Protein 4YGU (pdb70)

Structure (mmCIF, N/CA/C/O backbone):
data_4YGU
#
_entry.id   4YGU
#
_cell.length_a   55.318
_cell.length_b   101.555
_cell.length_c   137.313
_cell.angle_alpha   90.000
_cell.angle_beta   90.000
_cell.angle_gamma   90.000
#
_symmetry.space_group_name_H-M   'P 21 21 21'
#
loop_
_entity.id
_entity.type
_entity.pdbx_description
1 polymer 'putative adhesin'
2 non-polymer 1,2-ETHANEDIOL
3 non-polymer 'TRIETHYLENE GLYCOL'
4 non-polymer DI(HYDROXYETHYL)ETHER
5 water water
#
loop_
_atom_site.group_PDB
_atom_site.id
_atom_site.type_symbol
_atom_site.label_atom_id
_atom_site.label_alt_id
_atom_site.label_comp_id
_atom_site.label_asym_id
_atom_site.label_entity_id
_atom_site.label_seq_id
_atom_site.pdbx_PDB_ins_code
_atom_site.Cartn_x
_atom_site.Cartn_y
_atom_site.Cartn_z
_atom_site.occupancy
_atom_site.B_iso_or_equiv
_atom_site.auth_seq_id
_atom_site.auth_comp_id
_atom_site.auth_asym_id
_atom_site.auth_atom_id
_atom_site.pdbx_PDB_model_num
ATOM 1 N N . SER A 1 7 ? 23.942 95.443 81.861 1.00 68.24 30 SER A N 1
ATOM 2 C CA . SER A 1 7 ? 23.266 94.235 81.364 1.00 66.53 30 SER A CA 1
ATOM 3 C C . SER A 1 7 ? 21.933 93.999 82.115 1.00 68.38 30 SER A C 1
ATOM 4 O O . SER A 1 7 ? 21.942 93.608 83.277 1.00 67.65 30 SER A O 1
ATOM 7 N N . GLU A 1 8 ? 20.793 94.258 81.437 1.00 64.23 31 GLU A N 1
ATOM 8 C CA . GLU A 1 8 ? 19.435 94.130 81.991 1.00 63.66 31 GLU A CA 1
ATOM 9 C C . GLU A 1 8 ? 18.767 92.837 81.518 1.00 65.49 31 GLU A C 1
ATOM 10 O O . GLU A 1 8 ? 18.833 92.510 80.341 1.00 62.55 31 GLU A O 1
ATOM 16 N N . VAL A 1 9 ? 18.110 92.121 82.440 1.00 61.79 32 VAL A N 1
ATOM 17 C CA . VAL A 1 9 ? 17.356 90.900 82.143 1.00 59.80 32 VAL A CA 1
ATOM 18 C C . VAL A 1 9 ? 15.858 91.262 82.195 1.00 64.14 32 VAL A C 1
ATOM 19 O O . VAL A 1 9 ? 15.433 91.975 83.122 1.00 63.13 32 VAL A O 1
ATOM 23 N N . ARG A 1 10 ? 15.076 90.809 81.191 1.00 60.58 33 ARG A N 1
ATOM 24 C CA . ARG A 1 10 ? 13.643 91.093 81.129 1.00 61.07 33 ARG A CA 1
ATOM 25 C C . ARG A 1 10 ? 12.829 89.806 81.082 1.00 70.31 33 ARG A C 1
ATOM 26 O O . ARG A 1 10 ? 13.173 88.889 80.345 1.00 70.59 33 ARG A O 1
ATOM 34 N N . LYS A 1 11 ? 11.729 89.746 81.838 1.00 70.99 34 LYS A N 1
ATOM 35 C CA . LYS A 1 11 ? 10.840 88.577 81.829 1.00 73.19 34 LYS A CA 1
ATOM 36 C C . LYS A 1 11 ? 9.975 88.622 80.579 1.00 77.66 34 LYS A C 1
ATOM 37 O O . LYS A 1 11 ? 9.266 89.605 80.338 1.00 78.49 34 LYS A O 1
ATOM 39 N N . VAL A 1 12 ? 10.087 87.607 79.738 1.00 72.73 35 VAL A N 1
ATOM 40 C CA . VAL A 1 12 ? 9.270 87.616 78.524 1.00 71.70 35 VAL A CA 1
ATOM 41 C C . VAL A 1 12 ? 8.485 86.294 78.433 1.00 75.24 35 VAL A C 1
ATOM 42 O O . VAL A 1 12 ? 8.953 85.259 78.895 1.00 75.87 35 VAL A O 1
ATOM 46 N N . ASP A 1 13 ? 7.266 86.371 77.877 1.00 70.64 36 ASP A N 1
ATOM 47 C CA . ASP A 1 13 ? 6.372 85.247 77.654 1.00 71.01 36 ASP A CA 1
ATOM 48 C C . ASP A 1 13 ? 6.937 84.383 76.544 1.00 70.87 36 ASP A C 1
ATOM 49 O O . ASP A 1 13 ? 7.783 84.861 75.786 1.00 68.44 36 ASP A O 1
ATOM 54 N N . ALA A 1 14 ? 6.468 83.130 76.436 1.00 66.73 37 ALA A N 1
ATOM 55 C CA . ALA A 1 14 ? 6.915 82.176 75.423 1.00 65.52 37 ALA A CA 1
ATOM 56 C C . ALA A 1 14 ? 6.684 82.713 74.024 1.00 65.12 37 ALA A C 1
ATOM 57 O O . ALA A 1 14 ? 5.601 83.216 73.736 1.00 67.30 37 ALA A O 1
ATOM 59 N N . PHE A 1 15 ? 7.731 82.669 73.195 1.00 55.84 38 PHE A N 1
ATOM 60 C CA . PHE A 1 15 ? 7.731 83.124 71.810 1.00 53.72 38 PHE A CA 1
ATOM 61 C C . PHE A 1 15 ? 8.438 82.097 70.950 1.00 59.43 38 PHE A C 1
ATOM 62 O O . PHE A 1 15 ? 9.323 81.402 71.448 1.00 59.41 38 PHE A O 1
ATOM 70 N N . SER A 1 16 ? 8.068 82.023 69.659 1.00 56.04 39 SER A N 1
ATOM 71 C CA . SER A 1 16 ? 8.656 81.124 68.665 1.00 55.64 39 SER A CA 1
ATOM 72 C C . SER A 1 16 ? 8.983 81.923 67.387 1.00 57.64 39 SER A C 1
ATOM 73 O O . SER A 1 16 ? 9.573 81.371 66.463 1.00 58.63 39 SER A O 1
ATOM 76 N N . SER A 1 17 ? 8.668 83.225 67.373 1.00 52.44 40 SER A N 1
ATOM 77 C CA . SER A 1 17 ? 8.990 84.171 66.292 1.00 50.69 40 SER A CA 1
ATOM 78 C C . SER A 1 17 ? 9.601 85.447 66.869 1.00 55.02 40 SER A C 1
ATOM 79 O O . SER A 1 17 ? 9.349 85.778 68.034 1.00 56.20 40 SER A O 1
ATOM 82 N N . ILE A 1 18 ? 10.433 86.134 66.075 1.00 48.62 41 ILE A N 1
ATOM 83 C CA . ILE A 1 18 ? 11.081 87.377 66.472 1.00 48.07 41 ILE A CA 1
ATOM 84 C C . ILE A 1 18 ? 10.936 88.408 65.346 1.00 51.67 41 ILE A C 1
ATOM 85 O O . ILE A 1 18 ? 11.236 88.126 64.179 1.00 50.64 41 ILE A O 1
ATOM 90 N N . GLU A 1 19 ? 10.464 89.588 65.708 1.00 49.98 42 GLU A N 1
ATOM 91 C CA . GLU A 1 19 ? 10.335 90.735 64.817 1.00 49.25 42 GLU A CA 1
ATOM 92 C C . GLU A 1 19 ? 11.046 91.923 65.461 1.00 52.39 42 GLU A C 1
ATOM 93 O O . GLU A 1 19 ? 10.701 92.279 66.590 1.00 52.15 42 GLU A O 1
ATOM 99 N N . ILE A 1 20 ? 12.052 92.501 64.784 1.00 48.54 43 ILE A N 1
ATOM 100 C CA . ILE A 1 20 ? 12.751 93.668 65.316 1.00 49.03 43 ILE A CA 1
ATOM 101 C C . ILE A 1 20 ? 12.542 94.805 64.315 1.00 53.36 43 ILE A C 1
ATOM 102 O O . ILE A 1 20 ? 12.849 94.669 63.126 1.00 50.62 43 ILE A O 1
ATOM 107 N N . THR A 1 21 ? 11.961 95.919 64.817 1.00 53.37 44 THR A N 1
ATOM 108 C CA . THR A 1 21 ? 11.649 97.130 64.041 1.00 53.66 44 THR A CA 1
ATOM 109 C C . THR A 1 21 ? 12.612 98.275 64.403 1.00 56.83 44 THR A C 1
ATOM 110 O O . THR A 1 21 ? 12.726 99.226 63.632 1.00 55.36 44 THR A O 1
ATOM 114 N N . SER A 1 22 ? 13.312 98.172 65.555 1.00 55.55 45 SER A N 1
ATOM 115 C CA . SER A 1 22 ? 14.236 99.218 66.012 1.00 57.38 45 SER A CA 1
ATOM 116 C C . SER A 1 22 ? 15.701 98.872 65.579 1.00 59.00 45 SER A C 1
ATOM 117 O O . SER A 1 22 ? 15.895 98.332 64.496 1.00 55.05 45 SER A O 1
ATOM 120 N N . VAL A 1 23 ? 16.710 99.271 66.371 1.00 56.78 46 VAL A N 1
ATOM 121 C CA . VAL A 1 23 ? 18.127 99.122 66.035 1.00 55.98 46 VAL A CA 1
ATOM 122 C C . VAL A 1 23 ? 18.804 98.227 67.065 1.00 58.44 46 VAL A C 1
ATOM 123 O O . VAL A 1 23 ? 18.642 98.462 68.276 1.00 61.15 46 VAL A O 1
ATOM 127 N N . GLY A 1 24 ? 19.573 97.240 66.593 1.00 52.15 47 GLY A N 1
ATOM 128 C CA . GLY A 1 24 ? 20.286 96.352 67.501 1.00 52.24 47 GLY A CA 1
ATOM 129 C C . GLY A 1 24 ? 20.869 95.059 66.962 1.00 50.46 47 GLY A C 1
ATOM 130 O O . GLY A 1 24 ? 20.489 94.593 65.896 1.00 47.81 47 GLY A O 1
ATOM 131 N N . THR A 1 25 ? 21.801 94.477 67.737 1.00 45.26 48 THR A N 1
ATOM 132 C CA . THR A 1 25 ? 22.455 93.202 67.463 1.00 44.99 48 THR A CA 1
ATOM 133 C C . THR A 1 25 ? 21.781 92.126 68.306 1.00 47.35 48 THR A C 1
ATOM 134 O O . THR A 1 25 ? 21.737 92.251 69.530 1.00 47.32 48 THR A O 1
ATOM 138 N N . ILE A 1 26 ? 21.257 91.099 67.667 1.00 45.58 49 ILE A N 1
ATOM 139 C CA . ILE A 1 26 ? 20.615 89.976 68.360 1.00 48.05 49 ILE A CA 1
ATOM 140 C C . ILE A 1 26 ? 21.498 88.746 68.276 1.00 50.47 49 ILE A C 1
ATOM 141 O O . ILE A 1 26 ? 21.880 88.354 67.195 1.00 48.64 49 ILE A O 1
ATOM 146 N N . HIS A 1 27 ? 21.787 88.134 69.428 1.00 48.84 50 HIS A N 1
ATOM 147 C CA . HIS A 1 27 ? 22.501 86.859 69.541 1.00 49.15 50 HIS A CA 1
ATOM 148 C C . HIS A 1 27 ? 21.517 85.826 70.020 1.00 52.89 50 HIS A C 1
ATOM 149 O O . HIS A 1 27 ? 21.063 85.922 71.173 1.00 51.58 50 HIS A O 1
ATOM 156 N N . PHE A 1 28 ? 21.147 84.862 69.149 1.00 47.60 51 PHE A N 1
ATOM 157 C CA . PHE A 1 28 ? 20.163 83.860 69.544 1.00 47.98 51 PHE A CA 1
ATOM 158 C C . PHE A 1 28 ? 20.834 82.536 69.924 1.00 55.70 51 PHE A C 1
ATOM 159 O O . PHE A 1 28 ? 21.742 82.078 69.242 1.00 55.96 51 PHE A O 1
ATOM 167 N N . THR A 1 29 ? 20.349 81.917 71.022 1.00 56.27 52 THR A N 1
ATOM 168 C CA . THR A 1 29 ? 20.794 80.602 71.510 1.00 58.63 52 THR A CA 1
ATOM 169 C C . THR A 1 29 ? 19.585 79.677 71.627 1.00 61.92 52 THR A C 1
ATOM 170 O O . THR A 1 29 ? 18.617 80.045 72.278 1.00 60.89 52 THR A O 1
ATOM 174 N N . GLN A 1 30 ? 19.621 78.494 70.996 1.00 60.29 53 GLN A N 1
ATOM 175 C CA . GLN A 1 30 ? 18.533 77.533 71.174 1.00 61.10 53 GLN A CA 1
ATOM 176 C C . GLN A 1 30 ? 18.719 76.888 72.544 1.00 66.92 53 GLN A C 1
ATOM 177 O O . GLN A 1 30 ? 19.814 76.415 72.858 1.00 68.30 53 GLN A O 1
ATOM 183 N N . SER A 1 31 ? 17.673 76.935 73.380 1.00 63.67 54 SER A N 1
ATOM 184 C CA . SER A 1 31 ? 17.668 76.435 74.768 1.00 66.04 54 SER A CA 1
ATOM 185 C C . SER A 1 31 ? 16.259 76.075 75.207 1.00 72.24 54 SER A C 1
ATOM 186 O O . SER A 1 31 ? 15.318 76.701 74.741 1.00 70.49 54 SER A O 1
ATOM 189 N N . ASP A 1 32 ? 16.099 75.172 76.178 1.00 72.66 55 ASP A N 1
ATOM 190 C CA . ASP A 1 32 ? 14.763 74.857 76.713 1.00 73.66 55 ASP A CA 1
ATOM 191 C C . ASP A 1 32 ? 14.183 76.022 77.525 1.00 75.48 55 ASP A C 1
ATOM 192 O O . ASP A 1 32 ? 12.970 76.052 77.777 1.00 76.17 55 ASP A O 1
ATOM 197 N N . THR A 1 33 ? 15.052 76.985 77.902 1.00 67.95 56 THR A N 1
ATOM 198 C CA . THR A 1 33 ? 14.699 78.123 78.727 1.00 67.15 56 THR A CA 1
ATOM 199 C C . THR A 1 33 ? 14.614 79.391 77.905 1.00 71.32 56 THR A C 1
ATOM 200 O O . THR A 1 33 ? 15.541 79.725 77.157 1.00 70.83 56 THR A O 1
ATOM 204 N N . TYR A 1 34 ? 13.507 80.112 78.063 1.00 66.28 57 TYR A N 1
ATOM 205 C CA . TYR A 1 34 ? 13.315 81.401 77.435 1.00 63.95 57 TYR A CA 1
ATOM 206 C C . TYR A 1 34 ? 14.080 82.453 78.213 1.00 68.45 57 TYR A C 1
ATOM 207 O O . TYR A 1 34 ? 14.014 82.437 79.444 1.00 70.56 57 TYR A O 1
ATOM 216 N N . SER A 1 35 ? 14.823 83.349 77.536 1.00 61.09 58 SER A N 1
ATOM 217 C CA . SER A 1 35 ? 15.561 84.399 78.263 1.00 61.19 58 SER A CA 1
ATOM 218 C C . SER A 1 35 ? 15.829 85.588 77.365 1.00 60.92 58 SER A C 1
ATOM 219 O O . SER A 1 35 ? 16.112 85.424 76.180 1.00 58.77 58 SER A O 1
ATOM 222 N N . PHE A 1 36 ? 15.716 86.783 77.939 1.00 58.03 59 PHE A N 1
ATOM 223 C CA . PHE A 1 36 ? 15.940 88.037 77.249 1.00 56.84 59 PHE A CA 1
ATOM 224 C C . PHE A 1 36 ? 16.850 88.930 78.085 1.00 61.53 59 PHE A C 1
ATOM 225 O O . PHE A 1 36 ? 16.500 89.312 79.194 1.00 61.10 59 PHE A O 1
ATOM 233 N N . ARG A 1 37 ? 17.995 89.304 77.509 1.00 57.59 60 ARG A N 1
ATOM 234 C CA . ARG A 1 37 ? 18.990 90.181 78.117 1.00 56.59 60 ARG A CA 1
ATOM 235 C C . ARG A 1 37 ? 19.345 91.289 77.122 1.00 59.81 60 ARG A C 1
ATOM 236 O O . ARG A 1 37 ? 19.527 91.019 75.924 1.00 56.89 60 ARG A O 1
ATOM 244 N N . ILE A 1 38 ? 19.407 92.540 77.608 1.00 56.96 61 ILE A N 1
ATOM 245 C CA . ILE A 1 38 ? 19.724 93.701 76.775 1.00 55.82 61 ILE A CA 1
ATOM 246 C C . ILE A 1 38 ? 20.835 94.525 77.447 1.00 64.05 61 ILE A C 1
ATOM 247 O O . ILE A 1 38 ? 20.861 94.668 78.672 1.00 66.21 61 ILE A O 1
ATOM 252 N N . GLU A 1 39 ? 21.753 95.038 76.628 1.00 62.43 62 GLU A N 1
ATOM 253 C CA . GLU A 1 39 ? 22.874 95.877 77.041 1.00 64.09 62 GLU A CA 1
ATOM 254 C C . GLU A 1 39 ? 23.067 97.056 76.048 1.00 65.98 62 GLU A C 1
ATOM 255 O O . GLU A 1 39 ? 22.763 96.935 74.853 1.00 61.31 62 GLU A O 1
ATOM 261 N N . GLY A 1 40 ? 23.578 98.168 76.571 1.00 66.23 63 GLY A N 1
ATOM 262 C CA . GLY A 1 40 ? 23.865 99.398 75.836 1.00 66.85 63 GLY A CA 1
ATOM 263 C C . GLY A 1 40 ? 23.710 100.640 76.690 1.00 75.24 63 GLY A C 1
ATOM 264 O O . GLY A 1 40 ? 23.575 100.534 77.912 1.00 75.83 63 GLY A O 1
ATOM 265 N N . ARG A 1 41 ? 23.733 101.837 76.058 1.00 74.83 64 ARG A N 1
ATOM 266 C CA . ARG A 1 41 ? 23.512 103.105 76.769 1.00 77.03 64 ARG A CA 1
ATOM 267 C C . ARG A 1 41 ? 22.106 103.096 77.350 1.00 80.21 64 ARG A C 1
ATOM 268 O O . ARG A 1 41 ? 21.176 102.632 76.690 1.00 78.06 64 ARG A O 1
ATOM 276 N N . GLU A 1 42 ? 21.962 103.544 78.591 1.00 79.77 65 GLU A N 1
ATOM 277 C CA . GLU A 1 42 ? 20.718 103.570 79.364 1.00 80.12 65 GLU A CA 1
ATOM 278 C C . GLU A 1 42 ? 19.541 104.185 78.546 1.00 83.71 65 GLU A C 1
ATOM 279 O O . GLU A 1 42 ? 18.450 103.620 78.558 1.00 80.66 65 GLU A O 1
ATOM 285 N N . LYS A 1 43 ? 19.773 105.315 77.833 1.00 83.14 66 LYS A N 1
ATOM 286 C CA . LYS A 1 43 ? 18.787 106.011 76.980 1.00 82.34 66 LYS A CA 1
ATOM 287 C C . LYS A 1 43 ? 18.266 105.098 75.833 1.00 82.22 66 LYS A C 1
ATOM 288 O O . LYS A 1 43 ? 17.115 105.224 75.424 1.00 80.71 66 LYS A O 1
ATOM 290 N N . TYR A 1 44 ? 19.099 104.192 75.323 1.00 77.32 67 TYR A N 1
ATOM 291 C CA . TYR A 1 44 ? 18.684 103.274 74.252 1.00 74.24 67 TYR A CA 1
ATOM 292 C C . TYR A 1 44 ? 18.011 102.039 74.836 1.00 69.94 67 TYR A C 1
ATOM 293 O O . TYR A 1 44 ? 17.001 101.617 74.285 1.00 66.78 67 TYR A O 1
ATOM 302 N N . VAL A 1 45 ? 18.521 101.498 75.971 1.00 65.01 68 VAL A N 1
ATOM 303 C CA . VAL A 1 45 ? 17.969 100.317 76.666 1.00 63.05 68 VAL A CA 1
ATOM 304 C C . VAL A 1 45 ? 16.545 100.635 77.158 1.00 69.33 68 VAL A C 1
ATOM 305 O O . VAL A 1 45 ? 15.641 99.841 76.925 1.00 68.30 68 VAL A O 1
ATOM 309 N N . LYS A 1 46 ? 16.340 101.812 77.771 1.00 69.40 69 LYS A N 1
ATOM 310 C CA . LYS A 1 46 ? 15.038 102.253 78.286 1.00 70.60 69 LYS A CA 1
ATOM 311 C C . LYS A 1 46 ? 14.063 102.565 77.140 1.00 71.84 69 LYS A C 1
ATOM 312 O O . LYS A 1 46 ? 12.862 102.375 77.319 1.00 72.62 69 LYS A O 1
ATOM 314 N N . ASN A 1 47 ? 14.560 102.982 75.963 1.00 65.21 70 ASN A N 1
ATOM 315 C CA . ASN A 1 47 ? 13.674 103.254 74.833 1.00 63.04 70 ASN A CA 1
ATOM 316 C C . ASN A 1 47 ? 13.445 101.969 73.986 1.00 63.82 70 ASN A C 1
ATOM 317 O O . ASN A 1 47 ? 12.746 102.038 72.970 1.00 62.74 70 ASN A O 1
ATOM 322 N N . THR A 1 48 ? 13.987 100.794 74.409 1.00 59.77 71 THR A N 1
ATOM 323 C CA . THR A 1 48 ? 13.758 99.549 73.656 1.00 57.46 71 THR A CA 1
ATOM 324 C C . THR A 1 48 ? 12.581 98.821 74.284 1.00 62.05 71 THR A C 1
ATOM 325 O O . THR A 1 48 ? 12.658 98.419 75.440 1.00 62.45 71 THR A O 1
ATOM 329 N N . GLU A 1 49 ? 11.499 98.658 73.517 1.00 59.79 72 GLU A N 1
ATOM 330 C CA . GLU A 1 49 ? 10.279 98.004 73.975 1.00 61.23 72 GLU A CA 1
ATOM 331 C C . GLU A 1 49 ? 10.233 96.563 73.489 1.00 63.25 72 GLU A C 1
ATOM 332 O O . GLU A 1 49 ? 10.474 96.292 72.309 1.00 58.93 72 GLU A O 1
ATOM 338 N N . THR A 1 50 ? 9.929 95.637 74.419 1.00 61.81 73 THR A N 1
ATOM 339 C CA . THR A 1 50 ? 9.805 94.206 74.118 1.00 61.72 73 THR A CA 1
ATOM 340 C C . THR A 1 50 ? 8.436 93.732 74.548 1.00 67.58 73 THR A C 1
ATOM 341 O O . THR A 1 50 ? 8.011 94.003 75.668 1.00 70.83 73 THR A O 1
ATOM 345 N N . THR A 1 51 ? 7.722 93.084 73.636 1.00 62.02 74 THR A N 1
ATOM 346 C CA . THR A 1 51 ? 6.380 92.594 73.911 1.00 63.61 74 THR A CA 1
ATOM 347 C C . THR A 1 51 ? 6.205 91.261 73.177 1.00 67.00 74 THR A C 1
ATOM 348 O O . THR A 1 51 ? 6.852 91.024 72.158 1.00 65.26 74 THR A O 1
ATOM 352 N N . VAL A 1 52 ? 5.388 90.367 73.738 1.00 64.15 75 VAL A N 1
ATOM 353 C CA . VAL A 1 52 ? 5.098 89.090 73.107 1.00 63.50 75 VAL A CA 1
ATOM 354 C C . VAL A 1 52 ? 3.598 89.068 72.872 1.00 70.64 75 VAL A C 1
ATOM 355 O O . VAL A 1 52 ? 2.817 89.236 73.808 1.00 72.36 75 VAL A O 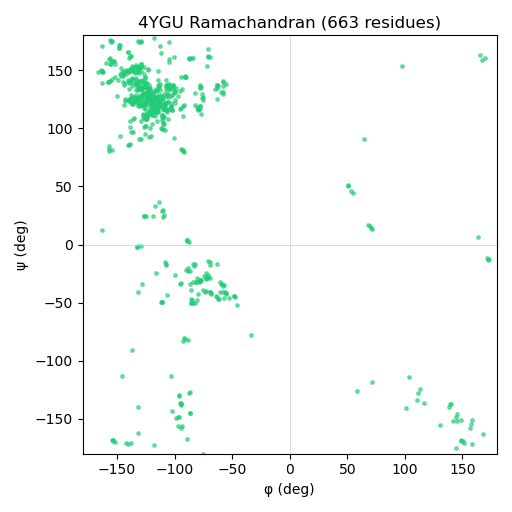1
ATOM 359 N N . LYS A 1 53 ? 3.207 88.974 71.615 1.00 68.08 76 LYS A N 1
ATOM 360 C CA . LYS A 1 53 ? 1.803 88.910 71.222 1.00 70.70 76 LYS A CA 1
ATOM 361 C C . LYS A 1 53 ? 1.621 87.697 70.326 1.00 72.70 76 LYS A C 1
ATOM 362 O O . LYS A 1 53 ? 2.287 87.611 69.286 1.00 70.37 76 LYS A O 1
ATOM 368 N N . ASP A 1 54 ? 0.756 86.752 70.750 1.00 70.55 77 ASP A N 1
ATOM 369 C CA . ASP A 1 54 ? 0.426 85.513 70.024 1.00 71.20 77 ASP A CA 1
ATOM 370 C C . ASP A 1 54 ? 1.728 84.768 69.618 1.00 70.81 77 ASP A C 1
ATOM 371 O O . ASP A 1 54 ? 1.932 84.423 68.454 1.00 69.49 77 ASP A O 1
ATOM 376 N N . GLY A 1 55 ? 2.601 84.584 70.607 1.00 65.30 78 GLY A N 1
ATOM 377 C CA . GLY A 1 55 ? 3.878 83.897 70.467 1.00 62.26 78 GLY A CA 1
ATOM 378 C C . GLY A 1 55 ? 4.935 84.574 69.620 1.00 62.25 78 GLY A C 1
ATOM 379 O O . GLY A 1 55 ? 5.911 83.932 69.237 1.00 59.50 78 GLY A O 1
ATOM 380 N N . ARG A 1 56 ? 4.775 85.873 69.343 1.00 59.99 79 ARG A N 1
ATOM 381 C CA . ARG A 1 56 ? 5.730 86.637 68.538 1.00 56.93 79 ARG A CA 1
ATOM 382 C C . ARG A 1 56 ? 6.414 87.699 69.390 1.00 58.53 79 ARG A C 1
ATOM 383 O O . ARG A 1 56 ? 5.742 88.599 69.907 1.00 58.42 79 ARG A O 1
ATOM 391 N N . LEU A 1 57 ? 7.747 87.608 69.521 1.00 52.14 80 LEU A N 1
ATOM 392 C CA . LEU A 1 57 ? 8.527 88.601 70.260 1.00 50.00 80 LEU A CA 1
ATOM 393 C C . LEU A 1 57 ? 8.756 89.808 69.377 1.00 51.85 80 LEU A C 1
ATOM 394 O O . LEU A 1 57 ? 9.381 89.681 68.307 1.00 49.78 80 LEU A O 1
ATOM 399 N N . LEU A 1 58 ? 8.229 90.977 69.821 1.00 50.46 81 LEU A N 1
ATOM 400 C CA A LEU A 1 58 ? 8.379 92.242 69.081 0.50 48.92 81 LEU A CA 1
ATOM 401 C CA B LEU A 1 58 ? 8.337 92.251 69.114 0.50 49.83 81 LEU A CA 1
ATOM 402 C C . LEU A 1 58 ? 9.345 93.144 69.833 1.00 53.12 81 LEU A C 1
ATOM 403 O O . LEU A 1 58 ? 9.179 93.405 71.015 1.00 54.00 81 LEU A O 1
ATOM 412 N N . ILE A 1 59 ? 10.391 93.579 69.127 1.00 49.16 82 ILE A N 1
ATOM 413 C CA . ILE A 1 59 ? 11.436 94.470 69.621 1.00 48.44 82 ILE A CA 1
ATOM 414 C C . ILE A 1 59 ? 11.354 95.752 68.798 1.00 54.78 82 ILE A C 1
ATOM 415 O O . ILE A 1 59 ? 11.526 95.727 67.575 1.00 53.78 82 ILE A O 1
ATOM 420 N N . GLY A 1 60 ? 11.046 96.843 69.467 1.00 55.34 83 GLY A N 1
ATOM 421 C CA . GLY A 1 60 ? 10.932 98.141 68.818 1.00 57.15 83 GLY A CA 1
ATOM 422 C C . GLY A 1 60 ? 11.210 99.277 69.767 1.00 62.60 83 GLY A C 1
ATOM 423 O O . GLY A 1 60 ? 11.704 99.062 70.882 1.00 61.31 83 GLY A O 1
ATOM 424 N N . PHE A 1 61 ? 10.888 100.498 69.328 1.00 62.29 84 PHE A N 1
ATOM 425 C CA . PHE A 1 61 ? 11.068 101.677 70.167 1.00 64.25 84 PHE A CA 1
ATOM 426 C C . PHE A 1 61 ? 9.796 101.966 70.975 1.00 70.73 84 PHE A C 1
ATOM 427 O O . PHE A 1 61 ? 8.687 101.742 70.479 1.00 71.75 84 PHE A O 1
ATOM 435 N N . LYS A 1 62 ? 9.956 102.461 72.213 1.00 68.46 85 LYS A N 1
ATOM 436 C CA . LYS A 1 62 ? 8.828 102.874 73.059 1.00 70.93 85 LYS A CA 1
ATOM 437 C C . LYS A 1 62 ? 8.182 104.133 72.471 1.00 75.63 85 LYS A C 1
ATOM 438 O O . LYS A 1 62 ? 6.955 104.223 72.428 1.00 76.17 85 LYS A O 1
ATOM 440 N N . ASP A 1 63 ? 9.007 105.077 71.986 1.00 72.98 86 ASP A N 1
ATOM 441 C CA . ASP A 1 63 ? 8.550 106.311 71.337 1.00 88.44 86 ASP A CA 1
ATOM 442 C C . ASP A 1 63 ? 9.248 106.479 69.984 1.00 104.16 86 ASP A C 1
ATOM 443 O O . ASP A 1 63 ? 10.468 106.415 69.913 1.00 73.25 86 ASP A O 1
ATOM 448 N N . GLY A 1 75 ? 21.979 101.905 69.333 1.00 70.40 98 GLY A N 1
ATOM 449 C CA . GLY A 1 75 ? 22.323 100.501 69.093 1.00 68.76 98 GLY A CA 1
ATOM 450 C C . GLY A 1 75 ? 22.521 99.645 70.337 1.00 71.32 98 GLY A C 1
ATOM 451 O O . GLY A 1 75 ? 23.512 99.804 71.060 1.00 73.69 98 GLY A O 1
ATOM 452 N N . VAL A 1 76 ? 21.592 98.703 70.574 1.00 62.00 99 VAL A N 1
ATOM 453 C CA . VAL A 1 76 ? 21.619 97.797 71.723 1.00 59.79 99 VAL A CA 1
ATOM 454 C C . VAL A 1 76 ? 22.070 96.380 71.280 1.00 62.37 99 VAL A C 1
ATOM 455 O O . VAL A 1 76 ? 21.974 96.032 70.093 1.00 59.46 99 VAL A O 1
ATOM 459 N N . THR A 1 77 ? 22.600 95.597 72.231 1.00 59.01 100 THR A N 1
ATOM 460 C CA . THR A 1 77 ? 22.977 94.205 72.018 1.00 58.44 100 THR A CA 1
ATOM 461 C C . THR A 1 77 ? 21.970 93.397 72.836 1.00 60.41 100 THR A C 1
ATOM 462 O O . THR A 1 77 ? 21.771 93.697 74.004 1.00 63.69 100 THR A O 1
ATOM 466 N N . ILE A 1 78 ? 21.292 92.444 72.208 1.00 52.70 101 ILE A N 1
ATOM 467 C CA . ILE A 1 78 ? 20.244 91.617 72.808 1.00 50.47 101 ILE A CA 1
ATOM 468 C C . ILE A 1 78 ? 20.611 90.136 72.718 1.00 53.63 101 ILE A C 1
ATOM 469 O O . ILE A 1 78 ? 20.941 89.654 71.634 1.00 51.84 101 ILE A O 1
ATOM 474 N N . TRP A 1 79 ? 20.553 89.421 73.878 1.00 52.84 102 TRP A N 1
ATOM 475 C CA . TRP A 1 79 ? 20.759 87.983 73.960 1.00 53.07 102 TRP A CA 1
ATOM 476 C C . TRP A 1 79 ? 19.425 87.325 74.220 1.00 55.89 102 TRP A C 1
ATOM 477 O O . TRP A 1 79 ? 18.744 87.655 75.187 1.00 55.33 102 TRP A O 1
ATOM 488 N N . ILE A 1 80 ? 19.034 86.425 73.331 1.00 53.35 103 ILE A N 1
ATOM 489 C CA . ILE A 1 80 ? 17.760 85.728 73.388 1.00 54.78 103 ILE A CA 1
ATOM 490 C C . ILE A 1 80 ? 17.993 84.238 73.356 1.00 57.34 103 ILE A C 1
ATOM 491 O O . ILE A 1 80 ? 18.894 83.769 72.654 1.00 56.78 103 ILE A O 1
ATOM 496 N N . SER A 1 81 ? 17.173 83.491 74.113 1.00 55.03 104 SER A N 1
ATOM 497 C CA . SER A 1 81 ? 17.180 82.026 74.083 1.00 55.99 104 SER A CA 1
ATOM 498 C C . SER A 1 81 ? 15.728 81.554 74.060 1.00 60.70 104 SER A C 1
ATOM 499 O O . SER A 1 81 ? 14.865 82.222 74.620 1.00 61.23 104 SER A O 1
ATOM 502 N N . ALA A 1 82 ? 15.448 80.491 73.307 1.00 56.99 105 ALA A N 1
ATOM 503 C CA . ALA A 1 82 ? 14.124 79.887 73.123 1.00 56.76 105 ALA A CA 1
ATOM 504 C C . ALA A 1 82 ? 14.255 78.470 72.573 1.00 62.02 105 ALA A C 1
ATOM 505 O O . ALA A 1 82 ? 15.196 78.222 71.816 1.00 59.24 105 ALA A O 1
ATOM 507 N N . PRO A 1 83 ? 13.344 77.524 72.894 1.00 61.20 106 PRO A N 1
ATOM 508 C CA . PRO A 1 83 ? 13.497 76.162 72.351 1.00 62.45 106 PRO A CA 1
ATOM 509 C C . PRO A 1 83 ? 13.171 76.086 70.854 1.00 64.45 106 PRO A C 1
ATOM 510 O O . PRO A 1 83 ? 13.764 75.259 70.157 1.00 64.72 106 PRO A O 1
ATOM 514 N N . ASP A 1 84 ? 12.282 76.951 70.347 1.00 57.99 107 ASP A N 1
ATOM 515 C CA . ASP A 1 84 ? 11.922 76.885 68.940 1.00 56.11 107 ASP A CA 1
ATOM 516 C C . ASP A 1 84 ? 12.012 78.287 68.273 1.00 56.14 107 ASP A C 1
ATOM 517 O O . ASP A 1 84 ? 11.873 79.298 68.938 1.00 55.01 107 ASP A O 1
ATOM 522 N N . LEU A 1 85 ? 12.299 78.318 66.972 1.00 51.93 108 LEU A N 1
ATOM 523 C CA . LEU A 1 85 ? 12.368 79.519 66.158 1.00 50.82 108 LEU A CA 1
ATOM 524 C C . LEU A 1 85 ? 11.695 79.217 64.810 1.00 53.76 108 LEU A C 1
ATOM 525 O O . LEU A 1 85 ? 12.083 78.258 64.133 1.00 51.21 108 LEU A O 1
ATOM 530 N N . LYS A 1 86 ? 10.645 80.009 64.459 1.00 50.65 109 LYS A N 1
ATOM 531 C CA . LYS A 1 86 ? 9.879 79.812 63.226 1.00 50.73 109 LYS A CA 1
ATOM 532 C C . LYS A 1 86 ? 10.124 80.961 62.232 1.00 54.25 109 LYS A C 1
ATOM 533 O O . LYS A 1 86 ? 10.385 80.708 61.054 1.00 54.11 109 LYS A O 1
ATOM 539 N N . GLU A 1 87 ? 10.015 82.218 62.705 1.00 50.68 110 GLU A N 1
ATOM 540 C CA . GLU A 1 87 ? 10.215 83.410 61.870 1.00 49.53 110 GLU A CA 1
ATOM 541 C C . GLU A 1 87 ? 11.130 84.425 62.519 1.00 49.95 110 GLU A C 1
ATOM 542 O O . GLU A 1 87 ? 11.055 84.664 63.733 1.00 49.01 110 GLU A O 1
ATOM 548 N N . VAL A 1 88 ? 12.007 85.006 61.690 1.00 44.69 111 VAL A N 1
ATOM 549 C CA . VAL A 1 88 ? 12.860 86.127 62.048 1.00 44.41 111 VAL A CA 1
ATOM 550 C C . VAL A 1 88 ? 12.579 87.178 60.996 1.00 47.39 111 VAL A C 1
ATOM 551 O O . VAL A 1 88 ? 12.848 86.969 59.824 1.00 46.25 111 VAL A O 1
ATOM 555 N N . GLU A 1 89 ? 11.931 88.255 61.411 1.00 44.52 112 GLU A N 1
ATOM 556 C CA . GLU A 1 89 ? 11.566 89.350 60.542 1.00 43.71 112 GLU A CA 1
ATOM 557 C C . GLU A 1 89 ? 12.438 90.545 60.967 1.00 46.94 112 GLU A C 1
ATOM 558 O O . GLU A 1 89 ? 12.218 91.152 62.020 1.00 43.58 112 GLU A O 1
ATOM 564 N N . PHE A 1 90 ? 13.524 90.782 60.221 1.00 45.72 113 PHE A N 1
ATOM 565 C CA . PHE A 1 90 ? 14.429 91.895 60.521 1.00 45.75 113 PHE A CA 1
ATOM 566 C C . PHE A 1 90 ? 13.964 93.138 59.716 1.00 49.52 113 PHE A C 1
ATOM 567 O O . PHE A 1 90 ? 14.479 93.429 58.636 1.00 50.42 113 PHE A O 1
ATOM 575 N N . THR A 1 91 ? 12.925 93.816 60.236 1.00 45.69 114 THR A N 1
ATOM 576 C CA . THR A 1 91 ? 12.304 95.018 59.680 1.00 46.42 114 THR A CA 1
ATOM 577 C C . THR A 1 91 ? 13.170 96.263 59.990 1.00 50.69 114 THR A C 1
ATOM 578 O O . THR A 1 91 ? 13.155 97.223 59.234 1.00 49.98 114 THR A O 1
ATOM 582 N N . GLY A 1 92 ? 13.874 96.243 61.119 1.00 48.25 115 GLY A N 1
ATOM 583 C CA . GLY A 1 92 ? 14.717 97.347 61.566 1.00 47.12 115 GLY A CA 1
ATOM 584 C C . GLY A 1 92 ? 16.119 97.278 60.998 1.00 50.14 115 GLY A C 1
ATOM 585 O O . GLY A 1 92 ? 16.322 96.828 59.856 1.00 48.33 115 GLY A O 1
ATOM 586 N N . VAL A 1 93 ? 17.093 97.715 61.812 1.00 46.09 116 VAL A N 1
ATOM 587 C CA . VAL A 1 93 ? 18.523 97.820 61.488 1.00 45.27 116 VAL A CA 1
ATOM 588 C C . VAL A 1 93 ? 19.362 97.031 62.526 1.00 49.00 116 VAL A C 1
ATOM 589 O O . VAL A 1 93 ? 19.134 97.172 63.723 1.00 46.18 116 VAL A O 1
ATOM 593 N N . GLY A 1 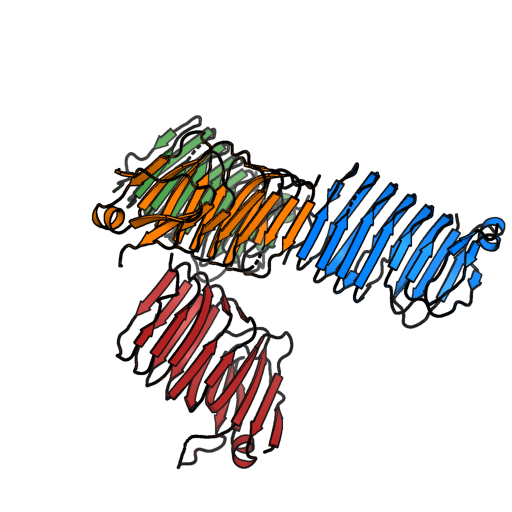94 ? 20.341 96.257 62.044 1.00 45.72 117 GLY A N 1
ATOM 594 C CA . GLY A 1 94 ? 21.265 95.514 62.898 1.00 46.23 117 GLY A CA 1
ATOM 595 C C . GLY A 1 94 ? 21.640 94.137 62.379 1.00 48.37 117 GLY A C 1
ATOM 596 O O . GLY A 1 94 ? 21.635 93.890 61.166 1.00 46.09 117 GLY A O 1
ATOM 597 N N . GLU A 1 95 ? 21.959 93.242 63.309 1.00 44.88 118 GLU A N 1
ATOM 598 C CA . GLU A 1 95 ? 22.332 91.857 62.983 1.00 46.51 118 GLU A CA 1
ATOM 599 C C . GLU A 1 95 ? 21.551 90.823 63.776 1.00 45.33 118 GLU A C 1
ATOM 600 O O . GLU A 1 95 ? 21.214 91.077 64.930 1.00 43.59 118 GLU A O 1
ATOM 606 N N . PHE A 1 96 ? 21.324 89.647 63.182 1.00 41.27 119 PHE A N 1
ATOM 607 C CA . PHE A 1 96 ? 20.758 88.490 63.847 1.00 42.82 119 PHE A CA 1
ATOM 608 C C . PHE A 1 96 ? 21.833 87.389 63.777 1.00 48.37 119 PHE A C 1
ATOM 609 O O . PHE A 1 96 ? 22.155 86.936 62.679 1.00 46.18 119 PHE A O 1
ATOM 617 N N . ASN A 1 97 ? 22.394 86.976 64.939 1.00 44.70 120 ASN A N 1
ATOM 618 C CA . ASN A 1 97 ? 23.471 85.985 64.966 1.00 46.00 120 ASN A CA 1
ATOM 619 C C . ASN A 1 97 ? 23.112 84.756 65.783 1.00 51.04 120 ASN A C 1
ATOM 620 O O . ASN A 1 97 ? 22.584 84.890 66.890 1.00 51.51 120 ASN A O 1
ATOM 625 N N . CYS A 1 98 ? 23.403 83.562 65.239 1.00 48.76 121 CYS A N 1
ATOM 626 C CA . CYS A 1 98 ? 23.280 82.285 65.914 1.00 51.66 121 CYS A CA 1
ATOM 627 C C . CYS A 1 98 ? 24.509 81.439 65.553 1.00 55.97 121 CYS A C 1
ATOM 628 O O . CYS A 1 98 ? 24.550 80.827 64.486 1.00 55.12 121 CYS A O 1
ATOM 631 N N . GLU A 1 99 ? 25.523 81.442 66.429 1.00 53.26 122 GLU A N 1
ATOM 632 C CA . GLU A 1 99 ? 26.811 80.762 66.240 1.00 55.10 122 GLU A CA 1
ATOM 633 C C . GLU A 1 99 ? 26.775 79.329 66.790 1.00 60.57 122 GLU A C 1
ATOM 634 O O . GLU A 1 99 ? 27.566 78.499 66.345 1.00 62.89 122 GLU A O 1
ATOM 640 N N . LYS A 1 100 ? 25.852 79.027 67.717 1.00 56.79 123 LYS A N 1
ATOM 641 C CA . LYS A 1 100 ? 25.725 77.712 68.353 1.00 58.20 123 LYS A CA 1
ATOM 642 C C . LYS A 1 100 ? 24.810 76.779 67.522 1.00 62.67 123 LYS A C 1
ATOM 643 O O . LYS A 1 100 ? 24.042 77.284 66.707 1.00 61.02 123 LYS A O 1
ATOM 649 N N . PRO A 1 101 ? 24.869 75.428 67.697 1.00 60.01 124 PRO A N 1
ATOM 650 C CA . PRO A 1 101 ? 24.010 74.548 66.874 1.00 59.37 124 PRO A CA 1
ATOM 651 C C . PRO A 1 101 ? 22.522 74.876 67.024 1.00 59.36 124 PRO A C 1
ATOM 652 O O . PRO A 1 101 ? 22.057 75.159 68.120 1.00 55.67 124 PRO A O 1
ATOM 656 N N . LEU A 1 102 ? 21.785 74.806 65.912 1.00 54.90 125 LEU A N 1
ATOM 657 C CA . LEU A 1 102 ? 20.358 75.102 65.856 1.00 54.24 125 LEU A CA 1
ATOM 658 C C . LEU A 1 102 ? 19.638 73.985 65.107 1.00 59.65 125 LEU A C 1
ATOM 659 O O . LEU A 1 102 ? 19.964 73.725 63.957 1.00 60.78 125 LEU A O 1
ATOM 664 N N . LYS A 1 103 ? 18.665 73.338 65.743 1.00 56.31 126 LYS A N 1
ATOM 665 C CA . LYS A 1 103 ? 17.889 72.251 65.154 1.00 57.35 126 LYS A CA 1
ATOM 666 C C . LYS A 1 103 ? 16.440 72.653 65.142 1.00 60.17 126 LYS A C 1
ATOM 667 O O . LYS A 1 103 ? 15.846 72.805 66.212 1.00 60.60 126 LYS A O 1
ATOM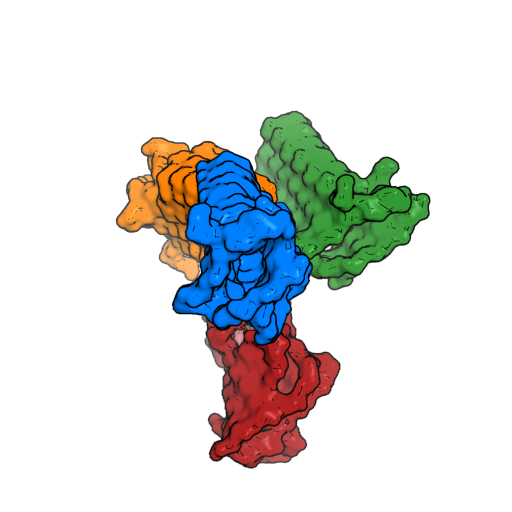 673 N N . LEU A 1 104 ? 15.868 72.886 63.964 1.00 56.37 127 LEU A N 1
ATOM 674 C CA . LEU A 1 104 ? 14.490 73.389 63.853 1.00 56.50 127 LEU A CA 1
ATOM 675 C C . LEU A 1 104 ? 13.652 72.598 62.847 1.00 62.76 127 LEU A C 1
ATOM 676 O O . LEU A 1 104 ? 14.169 71.709 62.196 1.00 65.26 127 LEU A O 1
ATOM 681 N N . ASP A 1 105 ? 12.353 72.914 62.737 1.00 58.68 128 ASP A N 1
ATOM 682 C CA . ASP A 1 105 ? 11.472 72.265 61.769 1.00 58.75 128 ASP A CA 1
ATOM 683 C C . ASP A 1 105 ? 11.487 73.141 60.492 1.00 58.17 128 ASP A C 1
ATOM 684 O O . ASP A 1 105 ? 12.241 72.869 59.566 1.00 57.77 128 ASP A O 1
ATOM 689 N N . GLU A 1 106 ? 10.691 74.193 60.462 1.00 54.18 129 GLU A N 1
ATOM 690 C CA . GLU A 1 106 ? 10.667 75.170 59.361 1.00 51.20 129 GLU A CA 1
ATOM 691 C C . GLU A 1 106 ? 11.074 76.538 59.916 1.00 53.49 129 GLU A C 1
ATOM 692 O O . GLU A 1 106 ? 10.524 76.973 60.935 1.00 53.30 129 GLU A O 1
ATOM 698 N N . VAL A 1 107 ? 12.063 77.199 59.291 1.00 48.46 130 VAL A N 1
ATOM 699 C CA . VAL A 1 107 ? 12.487 78.518 59.778 1.00 44.29 130 VAL A CA 1
ATOM 700 C C . VAL A 1 107 ? 12.610 79.454 58.567 1.00 48.71 130 VAL A C 1
ATOM 701 O O . VAL A 1 107 ? 13.058 79.033 57.502 1.00 48.90 130 VAL A O 1
ATOM 705 N N . SER A 1 108 ? 12.142 80.709 58.729 1.00 45.81 131 SER A N 1
ATOM 706 C CA . SER A 1 108 ? 12.242 81.740 57.729 1.00 44.63 131 SER A CA 1
ATOM 707 C C . SER A 1 108 ? 12.931 82.978 58.306 1.00 48.05 131 SER A C 1
ATOM 708 O O . SER A 1 108 ? 12.729 83.350 59.477 1.00 46.43 131 SER A O 1
ATOM 711 N N . PHE A 1 109 ? 13.802 83.560 57.482 1.00 42.45 132 PHE A N 1
ATOM 712 C CA . PHE A 1 109 ? 14.556 84.777 57.753 1.00 41.42 132 PHE A CA 1
ATOM 713 C C . PHE A 1 109 ? 14.239 85.778 56.688 1.00 44.35 132 PHE A C 1
ATOM 714 O O . PHE A 1 109 ? 14.378 85.486 55.505 1.00 40.33 132 PHE A O 1
ATOM 722 N N . GLU A 1 110 ? 13.767 86.930 57.108 1.00 43.21 133 GLU A N 1
ATOM 723 C CA . GLU A 1 110 ? 13.392 88.024 56.241 1.00 42.89 133 GLU A CA 1
ATOM 724 C C . GLU A 1 110 ? 14.158 89.265 56.655 1.00 44.55 133 GLU A C 1
ATOM 725 O O . GLU A 1 110 ? 14.146 89.616 57.830 1.00 45.19 133 GLU A O 1
ATOM 731 N N . VAL A 1 111 ? 14.905 89.855 55.736 1.00 42.18 134 VAL A N 1
ATOM 732 C CA . VAL A 1 111 ? 15.589 91.140 55.949 1.00 42.62 134 VAL A CA 1
ATOM 733 C C . VAL A 1 111 ? 14.853 92.179 55.105 1.00 44.79 134 VAL A C 1
ATOM 734 O O . VAL A 1 111 ? 15.052 92.215 53.898 1.00 44.49 134 VAL A O 1
ATOM 738 N N . LYS A 1 112 ? 13.948 92.950 55.722 1.00 41.00 135 LYS A N 1
ATOM 739 C CA . LYS A 1 112 ? 13.202 94.013 55.041 1.00 41.44 135 LYS A CA 1
ATOM 740 C C . LYS A 1 112 ? 13.896 95.344 55.230 1.00 45.46 135 LYS A C 1
ATOM 741 O O . LYS A 1 112 ? 13.798 96.196 54.361 1.00 44.98 135 LYS A O 1
ATOM 747 N N . GLY A 1 113 ? 14.547 95.534 56.387 1.00 43.96 136 GLY A N 1
ATOM 748 C CA . GLY A 1 113 ? 15.247 96.770 56.720 1.00 43.74 136 GLY A CA 1
ATOM 749 C C . GLY A 1 113 ? 16.670 96.746 56.211 1.00 46.40 136 GLY A C 1
ATOM 750 O O . GLY A 1 113 ? 16.908 96.519 55.024 1.00 44.03 136 GLY A O 1
ATOM 751 N N . VAL A 1 114 ? 17.617 97.018 57.109 1.00 44.23 137 VAL A N 1
ATOM 752 C CA . VAL A 1 114 ? 19.064 97.015 56.867 1.00 43.67 137 VAL A CA 1
ATOM 753 C C . VAL A 1 114 ? 19.636 96.018 57.867 1.00 49.87 137 VAL A C 1
ATOM 754 O O . VAL A 1 114 ? 19.862 96.363 59.026 1.00 51.47 137 VAL A O 1
ATOM 758 N N . GLY A 1 115 ? 19.768 94.781 57.441 1.00 45.10 138 GLY A N 1
ATOM 759 C CA . GLY A 1 115 ? 20.172 93.724 58.337 1.00 45.97 138 GLY A CA 1
ATOM 760 C C . GLY A 1 115 ? 21.124 92.685 57.797 1.00 52.14 138 GLY A C 1
ATOM 761 O O . GLY A 1 115 ? 21.361 92.544 56.594 1.00 50.31 138 GLY A O 1
ATOM 762 N N . GLU A 1 116 ? 21.660 91.955 58.727 1.00 50.80 139 GLU A N 1
ATOM 763 C CA . GLU A 1 116 ? 22.633 90.915 58.478 1.00 51.00 139 GLU A CA 1
ATOM 764 C C . GLU A 1 116 ? 22.226 89.693 59.294 1.00 50.34 139 GLU A C 1
ATOM 765 O O . GLU A 1 116 ? 22.011 89.812 60.494 1.00 48.42 139 GLU A O 1
ATOM 771 N N . VAL A 1 117 ? 22.029 88.540 58.624 1.00 46.08 140 VAL A N 1
ATOM 772 C CA . VAL A 1 117 ? 21.677 87.268 59.272 1.00 44.67 140 VAL A CA 1
ATOM 773 C C . VAL A 1 117 ? 22.889 86.326 59.181 1.00 48.20 140 VAL A C 1
ATOM 774 O O . VAL A 1 117 ? 23.344 86.013 58.079 1.00 46.98 140 VAL A O 1
ATOM 778 N N . ASN A 1 118 ? 23.407 85.888 60.336 1.00 44.47 141 ASN A N 1
ATOM 779 C CA . ASN A 1 118 ? 24.547 84.973 60.392 1.00 45.40 141 ASN A CA 1
ATOM 780 C C . ASN A 1 118 ? 24.166 83.749 61.193 1.00 48.54 141 ASN A C 1
ATOM 781 O O . ASN A 1 118 ? 23.926 83.855 62.392 1.00 47.45 141 ASN A O 1
ATOM 786 N N . VAL A 1 119 ? 24.054 82.590 60.523 1.00 45.64 142 VAL A N 1
ATOM 787 C CA . VAL A 1 119 ? 23.698 81.315 61.176 1.00 46.15 142 VAL A CA 1
ATOM 788 C C . VAL A 1 119 ? 24.793 80.308 60.827 1.00 48.84 142 VAL A C 1
ATOM 789 O O . VAL A 1 119 ? 24.949 79.943 59.671 1.00 47.49 142 VAL A O 1
ATOM 793 N N . ALA A 1 120 ? 25.591 79.921 61.827 1.00 45.87 143 ALA A N 1
ATOM 794 C CA . ALA A 1 120 ? 26.775 79.074 61.660 1.00 48.45 143 ALA A CA 1
ATOM 795 C C . ALA A 1 120 ? 26.473 77.575 61.503 1.00 55.66 143 ALA A C 1
ATOM 796 O O . ALA A 1 120 ? 27.276 76.888 60.873 1.00 56.83 143 ALA A O 1
ATOM 798 N N . ASP A 1 121 ? 25.403 77.054 62.139 1.00 53.18 144 ASP A N 1
ATOM 799 C CA . ASP A 1 121 ? 25.166 75.605 62.187 1.00 53.61 144 ASP A CA 1
ATOM 800 C C . ASP A 1 121 ? 23.664 75.276 62.383 1.00 55.07 144 ASP A C 1
ATOM 801 O O . ASP A 1 121 ? 23.220 74.985 63.482 1.00 54.66 144 ASP A O 1
ATOM 806 N N . LEU A 1 122 ? 22.903 75.315 61.294 1.00 51.46 145 LEU A N 1
ATOM 807 C CA . LEU A 1 122 ? 21.468 75.031 61.271 1.00 50.66 145 LEU A CA 1
ATOM 808 C C . LEU A 1 122 ? 21.154 73.651 60.655 1.00 56.31 145 LEU A C 1
ATOM 809 O O . LEU A 1 122 ? 21.707 73.276 59.618 1.00 55.54 145 LEU A O 1
ATOM 814 N N . THR A 1 123 ? 20.224 72.934 61.290 1.00 53.51 146 THR A N 1
ATOM 815 C CA . THR A 1 123 ? 19.662 71.662 60.839 1.00 54.77 146 THR A CA 1
ATOM 816 C C . THR A 1 123 ? 18.149 71.849 60.843 1.00 56.95 146 THR A C 1
ATOM 817 O O . THR A 1 123 ? 17.600 72.188 61.876 1.00 57.23 146 THR A O 1
ATOM 821 N N . CYS A 1 124 ? 17.474 71.668 59.712 1.00 52.20 147 CYS A N 1
ATOM 822 C CA . CYS A 1 124 ? 16.024 71.853 59.680 1.00 50.96 147 CYS A CA 1
ATOM 823 C C . CYS A 1 124 ? 15.412 71.075 58.537 1.00 54.72 147 CYS A C 1
ATOM 824 O O . CYS A 1 124 ? 16.123 70.461 57.741 1.00 54.42 147 CYS A O 1
ATOM 827 N N . ASN A 1 125 ? 14.080 71.104 58.451 1.00 50.97 148 ASN A N 1
ATOM 828 C CA . ASN A 1 125 ? 13.385 70.502 57.329 1.00 51.65 148 ASN A CA 1
ATOM 829 C C . ASN A 1 125 ? 13.313 71.519 56.199 1.00 55.19 148 ASN A C 1
ATOM 830 O O . ASN A 1 125 ? 13.675 71.211 55.067 1.00 57.69 148 ASN A O 1
ATOM 835 N N . VAL A 1 126 ? 12.858 72.737 56.521 1.00 47.54 149 VAL A N 1
ATOM 836 C CA . VAL A 1 126 ? 12.669 73.798 55.558 1.00 45.16 149 VAL A CA 1
ATOM 837 C C . VAL A 1 126 ? 13.370 75.086 56.025 1.00 48.75 149 VAL A C 1
ATOM 838 O O . VAL A 1 126 ? 13.182 75.528 57.158 1.00 49.86 149 VAL A O 1
ATOM 842 N N . LEU A 1 127 ? 14.188 75.669 55.135 1.00 44.14 150 LEU A N 1
ATOM 843 C CA . LEU A 1 127 ? 14.825 76.972 55.323 1.00 43.57 150 LEU A CA 1
ATOM 844 C C . LEU A 1 127 ? 14.300 77.945 54.264 1.00 47.95 150 LEU A C 1
ATOM 845 O O . LEU A 1 127 ? 14.347 77.622 53.073 1.00 49.46 150 LEU A O 1
ATOM 850 N N . LYS A 1 128 ? 13.778 79.100 54.686 1.00 43.55 151 LYS A N 1
ATOM 851 C CA . LYS A 1 128 ? 13.322 80.167 53.772 1.00 42.48 151 LYS A CA 1
ATOM 852 C C . LYS A 1 128 ? 14.094 81.419 54.070 1.00 43.71 151 LYS A C 1
ATOM 853 O O . LYS A 1 128 ? 14.228 81.777 55.234 1.00 42.60 151 LYS A O 1
ATOM 859 N N . VAL A 1 129 ? 14.713 82.020 53.053 1.00 39.93 152 VAL A N 1
ATOM 860 C CA . VAL A 1 129 ? 15.497 83.267 53.191 1.00 38.96 152 VAL A CA 1
ATOM 861 C C . VAL A 1 129 ? 14.979 84.309 52.202 1.00 40.87 152 VAL A C 1
ATOM 862 O O . VAL A 1 129 ? 14.842 83.977 51.036 1.00 39.65 152 VAL A O 1
ATOM 866 N N . ALA A 1 130 ? 14.696 85.561 52.652 1.00 39.68 153 ALA A N 1
ATOM 867 C CA . ALA A 1 130 ? 14.310 86.651 51.725 1.00 40.17 153 ALA A CA 1
ATOM 868 C C . ALA A 1 130 ? 15.050 87.919 52.101 1.00 44.91 153 ALA A C 1
ATOM 869 O O . ALA A 1 130 ? 14.807 88.487 53.175 1.00 44.39 153 ALA A O 1
ATOM 871 N N . LEU A 1 131 ? 16.032 88.308 51.276 1.00 41.69 154 LEU A N 1
ATOM 872 C CA . LEU A 1 131 ? 16.777 89.568 51.478 1.00 41.72 154 LEU A CA 1
ATOM 873 C C . LEU A 1 131 ? 16.087 90.666 50.648 1.00 44.47 154 LEU A C 1
ATOM 874 O O . LEU A 1 131 ? 16.514 90.987 49.525 1.00 44.83 154 LEU A O 1
ATOM 879 N N . ARG A 1 132 ? 15.003 91.234 51.194 1.00 41.37 155 ARG A N 1
ATOM 880 C CA . ARG A 1 132 ? 14.209 92.264 50.490 1.00 42.28 155 ARG A CA 1
ATOM 881 C C . ARG A 1 132 ? 14.826 93.642 50.603 1.00 45.57 155 ARG A C 1
ATOM 882 O O . ARG A 1 132 ? 14.678 94.474 49.683 1.00 46.92 155 ARG A O 1
ATOM 890 N N . GLY A 1 133 ? 15.485 93.896 51.724 1.00 42.81 156 GLY A N 1
ATOM 891 C CA . GLY A 1 133 ? 16.087 95.198 52.012 1.00 41.14 156 GLY A CA 1
ATOM 892 C C . GLY A 1 133 ? 17.542 95.226 51.614 1.00 44.82 156 GLY A C 1
ATOM 893 O O . GLY A 1 133 ? 17.926 94.739 50.537 1.00 44.25 156 GLY A O 1
ATOM 894 N N . VAL A 1 134 ? 18.352 95.804 52.479 1.00 41.26 157 VAL A N 1
ATOM 895 C CA . VAL A 1 134 ? 19.788 95.979 52.305 1.00 42.09 157 VAL A CA 1
ATOM 896 C C . VAL A 1 134 ? 20.512 95.111 53.322 1.00 48.02 157 VAL A C 1
ATOM 897 O O . VAL A 1 134 ? 20.167 95.143 54.495 1.00 46.43 157 VAL A O 1
ATOM 901 N N . GLY A 1 135 ? 21.516 94.364 52.883 1.00 45.61 158 GLY A N 1
ATOM 902 C CA . GLY A 1 135 ? 22.295 93.567 53.814 1.00 45.30 158 GLY A CA 1
ATOM 903 C C . GLY A 1 135 ? 22.811 92.242 53.315 1.00 49.33 158 GLY A C 1
ATOM 904 O O . GLY A 1 135 ? 23.185 92.096 52.148 1.00 49.28 158 GLY A O 1
ATOM 905 N N . SER A 1 136 ? 22.873 91.271 54.227 1.00 45.20 159 SER A N 1
ATOM 906 C CA . SER A 1 136 ? 23.414 89.964 53.882 1.00 44.06 159 SER A CA 1
ATOM 907 C C . SER A 1 136 ? 22.834 88.856 54.771 1.00 46.18 159 SER A C 1
ATOM 908 O O . SER A 1 136 ? 22.287 89.114 55.846 1.00 43.30 159 SER A O 1
ATOM 911 N N . ALA A 1 137 ? 22.903 87.631 54.256 1.00 41.60 160 ALA A N 1
ATOM 912 C CA . ALA A 1 137 ? 22.547 86.415 54.963 1.00 44.03 160 ALA A CA 1
ATOM 913 C C . ALA A 1 137 ? 23.610 85.398 54.669 1.00 48.82 160 ALA A C 1
ATOM 914 O O . ALA A 1 137 ? 23.923 85.164 53.505 1.00 49.00 160 ALA A O 1
ATOM 916 N N . ASP A 1 138 ? 24.260 84.907 55.717 1.00 46.38 161 ASP A N 1
ATOM 917 C CA . ASP A 1 138 ? 25.344 83.941 55.634 1.00 47.89 161 ASP A CA 1
ATOM 918 C C . ASP A 1 138 ? 24.931 82.780 56.529 1.00 51.06 161 ASP A C 1
ATOM 919 O O . ASP A 1 138 ? 24.921 82.901 57.755 1.00 51.08 161 ASP A O 1
ATOM 924 N N . ILE A 1 139 ? 24.455 81.702 55.900 1.00 45.76 162 ILE A N 1
ATOM 925 C CA . ILE A 1 139 ? 23.900 80.556 56.613 1.00 44.93 162 ILE A CA 1
ATOM 926 C C . ILE A 1 139 ? 24.559 79.241 56.147 1.00 49.99 162 ILE A C 1
ATOM 927 O O . ILE A 1 139 ? 24.775 79.028 54.954 1.00 48.73 162 ILE A O 1
ATOM 932 N N . HIS A 1 140 ? 24.905 78.404 57.129 1.00 46.86 163 HIS A N 1
ATOM 933 C CA . HIS A 1 140 ? 25.386 77.050 56.964 1.00 48.74 163 HIS A CA 1
ATOM 934 C C . HIS A 1 140 ? 24.255 76.159 57.446 1.00 50.68 163 HIS A C 1
ATOM 935 O O . HIS A 1 140 ? 23.828 76.264 58.588 1.00 48.78 163 HIS A O 1
ATOM 942 N N . VAL A 1 141 ? 23.705 75.362 56.545 1.00 48.00 164 VAL A N 1
ATOM 943 C CA . VAL A 1 141 ? 22.496 74.589 56.786 1.00 47.46 164 VAL A CA 1
ATOM 944 C C . VAL A 1 141 ? 22.559 73.203 56.152 1.00 55.41 164 VAL A C 1
ATOM 945 O O . VAL A 1 141 ? 23.171 72.988 55.101 1.00 56.17 164 VAL A O 1
ATOM 949 N N . VAL A 1 142 ? 21.871 72.276 56.815 1.00 54.63 165 VAL A N 1
ATOM 950 C CA . VAL A 1 142 ? 21.567 70.916 56.387 1.00 55.36 165 VAL A CA 1
ATOM 951 C C . VAL A 1 142 ? 20.041 70.838 56.439 1.00 57.41 165 VAL A C 1
ATOM 952 O O . VAL A 1 142 ? 19.478 70.930 57.542 1.00 55.47 165 VAL A O 1
ATOM 956 N N . CYS A 1 143 ? 19.365 70.730 55.270 1.00 53.62 166 CYS A N 1
ATOM 957 C CA . CYS A 1 143 ? 17.899 70.736 55.229 1.00 53.21 166 CYS A CA 1
ATOM 958 C C . CYS A 1 143 ? 17.355 69.869 54.078 1.00 57.51 166 CYS A C 1
ATOM 959 O O . CYS A 1 143 ? 18.111 69.432 53.199 1.00 56.72 166 CYS A O 1
ATOM 962 N N . ASP A 1 144 ? 16.017 69.667 54.068 1.00 55.20 167 ASP A N 1
ATOM 963 C CA . ASP A 1 144 ? 15.323 68.966 52.978 1.00 56.76 167 ASP A CA 1
ATOM 964 C C . ASP A 1 144 ? 14.989 69.935 51.842 1.00 62.13 167 ASP A C 1
ATOM 965 O O . ASP A 1 144 ? 15.188 69.620 50.671 1.00 63.70 167 ASP A O 1
ATOM 970 N N . TYR A 1 145 ? 14.423 71.088 52.191 1.00 55.64 168 TYR A N 1
ATOM 971 C CA . TYR A 1 145 ? 14.028 72.094 51.225 1.00 53.47 168 TYR A CA 1
ATOM 972 C C . TYR A 1 145 ? 14.595 73.446 51.646 1.00 53.87 168 TYR A C 1
ATOM 973 O O . TYR A 1 145 ? 14.547 73.799 52.817 1.00 51.79 168 TYR A O 1
ATOM 982 N N . LEU A 1 146 ? 15.159 74.170 50.693 1.00 50.08 169 LEU A N 1
ATOM 983 C CA . LEU A 1 146 ? 15.740 75.503 50.916 1.00 49.34 169 LEU A CA 1
ATOM 984 C C . LEU A 1 146 ? 15.219 76.477 49.833 1.00 51.04 169 LEU A C 1
ATOM 985 O O . LEU A 1 146 ? 15.293 76.197 48.637 1.00 49.35 169 LEU A O 1
ATOM 990 N N . SER A 1 147 ? 14.667 77.585 50.273 1.00 47.36 170 SER A N 1
ATOM 991 C CA . SER A 1 147 ? 14.134 78.639 49.415 1.00 46.25 170 SER A CA 1
ATOM 992 C C . SER A 1 147 ? 14.872 79.936 49.724 1.00 48.56 170 SER A C 1
ATOM 993 O O . SER A 1 147 ? 14.895 80.319 50.887 1.00 48.01 170 SER A O 1
ATOM 996 N N . ALA A 1 148 ? 15.536 80.577 48.731 1.00 45.88 171 ALA A N 1
ATOM 997 C CA . ALA A 1 148 ? 16.255 81.850 48.965 1.00 45.09 171 ALA A CA 1
ATOM 998 C C . ALA A 1 148 ? 16.009 82.843 47.845 1.00 48.33 171 ALA A C 1
ATOM 999 O O . ALA A 1 148 ? 16.039 82.485 46.677 1.00 50.47 171 ALA A O 1
ATOM 1001 N N . GLN A 1 149 ? 15.764 84.102 48.204 1.00 42.41 172 GLN A N 1
ATOM 1002 C CA . GLN A 1 149 ? 15.528 85.197 47.249 1.00 40.00 172 GLN A CA 1
ATOM 1003 C C . GLN A 1 149 ? 16.216 86.435 47.766 1.00 43.34 172 GLN A C 1
ATOM 1004 O O . GLN A 1 149 ? 16.175 86.719 48.970 1.00 42.21 172 GLN A O 1
ATOM 1018 N N . GLY A 1 151 ? 16.068 90.033 46.522 1.00 45.90 174 GLY A N 1
ATOM 1019 C CA . GLY A 1 151 ? 15.443 91.053 45.687 1.00 45.30 174 GLY A CA 1
ATOM 1020 C C . GLY A 1 151 ? 15.961 92.439 45.936 1.00 49.81 174 GLY A C 1
ATOM 1021 O O . GLY A 1 151 ? 15.694 93.372 45.157 1.00 50.11 174 GLY A O 1
ATOM 1022 N N . GLY A 1 152 ? 16.686 92.579 47.043 1.00 45.03 175 GLY A N 1
ATOM 1023 C CA . GLY A 1 152 ? 17.212 93.867 47.459 1.00 42.37 175 GLY A CA 1
ATOM 1024 C C . GLY A 1 152 ? 18.622 94.104 46.989 1.00 43.84 175 GLY A C 1
ATOM 1025 O O . GLY A 1 152 ? 18.972 93.850 45.832 1.00 43.19 175 GLY A O 1
ATOM 1026 N N . VAL A 1 153 ? 19.417 94.617 47.887 1.00 41.08 176 VAL A N 1
ATOM 1027 C CA . VAL A 1 153 ? 20.801 95.014 47.663 1.00 41.42 176 VAL A CA 1
ATOM 1028 C C . VAL A 1 153 ? 21.602 94.327 48.726 1.00 48.35 176 VAL A C 1
ATOM 1029 O O . VAL A 1 153 ? 21.521 94.683 49.918 1.00 48.42 176 VAL A O 1
ATOM 1033 N N . GLY A 1 154 ? 22.360 93.342 48.296 1.00 43.13 177 GLY A N 1
ATOM 1034 C CA . GLY A 1 154 ? 23.209 92.619 49.217 1.00 43.41 177 GLY A CA 1
ATOM 1035 C C . GLY A 1 154 ? 23.603 91.255 48.715 1.00 49.95 177 GLY A C 1
ATOM 1036 O O . GLY A 1 154 ? 23.676 91.036 47.505 1.00 50.51 177 GLY A O 1
ATOM 1037 N N . SER A 1 155 ? 23.849 90.325 49.642 1.00 45.52 178 SER A N 1
ATOM 1038 C CA . SER A 1 155 ? 24.254 89.005 49.231 1.00 44.47 178 SER A CA 1
ATOM 1039 C C . SER A 1 155 ? 23.747 87.952 50.171 1.00 48.98 178 SER A C 1
ATOM 1040 O O . SER A 1 155 ? 23.692 88.151 51.378 1.00 49.07 178 SER A O 1
ATOM 1043 N N . VAL A 1 156 ? 23.438 86.791 49.601 1.00 43.49 179 VAL A N 1
ATOM 1044 C CA . VAL A 1 156 ? 23.052 85.616 50.346 1.00 41.62 179 VAL A CA 1
ATOM 1045 C C . VAL A 1 156 ? 24.144 84.574 50.100 1.00 46.42 179 VAL A C 1
ATOM 1046 O O . VAL A 1 156 ? 24.437 84.281 48.948 1.00 47.50 179 VAL A O 1
ATOM 1050 N N . THR A 1 157 ? 24.760 84.040 51.166 1.00 41.91 180 THR A N 1
ATOM 1051 C CA . THR A 1 157 ? 25.789 83.004 51.067 1.00 42.75 180 THR A CA 1
ATOM 1052 C C . THR A 1 157 ? 25.249 81.763 51.774 1.00 47.16 180 THR A C 1
ATOM 1053 O O . THR A 1 157 ? 24.902 81.829 52.965 1.00 46.70 180 THR A O 1
ATOM 1057 N N . LEU A 1 158 ? 25.136 80.658 51.029 1.00 43.32 181 LEU A N 1
ATOM 1058 C CA . LEU A 1 158 ? 24.607 79.399 51.559 1.00 43.65 181 LEU A CA 1
ATOM 1059 C C . LEU A 1 158 ? 25.603 78.275 51.386 1.00 48.37 181 LEU A C 1
ATOM 1060 O O . LEU A 1 158 ? 26.188 78.099 50.321 1.00 48.23 181 LEU A O 1
ATOM 1065 N N . SER A 1 159 ? 25.796 77.511 52.457 1.00 45.96 182 SER A N 1
ATOM 1066 C CA . SER A 1 159 ? 26.692 76.375 52.481 1.00 47.30 182 SER A CA 1
ATOM 1067 C C . SER A 1 159 ? 26.055 75.237 53.267 1.00 52.00 182 SER A C 1
ATOM 1068 O O . SER A 1 159 ? 25.090 75.466 54.018 1.00 50.00 182 SER A O 1
ATOM 1071 N N . GLY A 1 160 ? 26.565 74.018 53.033 1.00 48.17 183 GLY A N 1
ATOM 1072 C CA . GLY A 1 160 ? 26.065 72.811 53.659 1.00 48.32 183 GLY A CA 1
ATOM 1073 C C . GLY A 1 160 ? 25.433 71.915 52.620 1.00 54.16 183 GLY A C 1
ATOM 1074 O O . GLY A 1 160 ? 26.082 71.555 51.624 1.00 53.97 183 GLY A O 1
ATOM 1075 N N . SER A 1 161 ? 24.162 71.540 52.843 1.00 50.97 184 SER A N 1
ATOM 1076 C CA . SER A 1 161 ? 23.458 70.636 51.939 1.00 51.74 184 SER A CA 1
ATOM 1077 C C . SER A 1 161 ? 21.954 70.857 52.010 1.00 54.81 184 SER A C 1
ATOM 1078 O O . SER A 1 161 ? 21.420 71.127 53.070 1.00 55.92 184 SER A O 1
ATOM 1081 N N . ALA A 1 162 ? 21.285 70.761 50.863 1.00 49.57 185 ALA A N 1
ATOM 1082 C CA . ALA A 1 162 ? 19.845 70.913 50.708 1.00 47.48 185 ALA A CA 1
ATOM 1083 C C . ALA A 1 162 ? 19.304 69.849 49.745 1.00 53.55 185 ALA A C 1
ATOM 1084 O O . ALA A 1 162 ? 19.828 69.700 48.636 1.00 53.04 185 ALA A O 1
ATOM 1086 N N . GLY A 1 163 ? 18.273 69.117 50.150 1.00 52.03 186 GLY A N 1
ATOM 1087 C CA . GLY A 1 163 ? 17.656 68.099 49.284 1.00 53.86 186 GLY A CA 1
ATOM 1088 C C . GLY A 1 163 ? 17.153 68.727 47.980 1.00 57.71 186 GLY A C 1
ATOM 1089 O O . GLY A 1 163 ? 17.337 68.170 46.879 1.00 57.77 186 GLY A O 1
ATOM 1090 N N . ARG A 1 164 ? 16.552 69.925 48.112 1.00 52.05 187 ARG A N 1
ATOM 1091 C CA . ARG A 1 164 ? 16.014 70.750 47.031 1.00 51.76 187 ARG A CA 1
ATOM 1092 C C . ARG A 1 164 ? 16.256 72.243 47.328 1.00 53.87 187 ARG A C 1
ATOM 1093 O O . ARG A 1 164 ? 16.127 72.676 48.467 1.00 52.22 187 ARG A O 1
ATOM 1101 N N . ALA A 1 165 ? 16.635 73.027 46.315 1.00 51.77 188 ALA A N 1
ATOM 1102 C CA . ALA A 1 165 ? 16.844 74.449 46.558 1.00 50.19 188 ALA A CA 1
ATOM 1103 C C . ALA A 1 165 ? 16.245 75.296 45.432 1.00 53.37 188 ALA A C 1
ATOM 1104 O O . ALA A 1 165 ? 16.534 75.078 44.250 1.00 52.01 188 ALA A O 1
ATOM 1106 N N . ASP A 1 166 ? 15.402 76.267 45.829 1.00 48.36 189 ASP A N 1
ATOM 1107 C CA . ASP A 1 166 ? 14.756 77.209 44.934 1.00 47.73 189 ASP A CA 1
ATOM 1108 C C . ASP A 1 166 ? 15.397 78.560 45.213 1.00 50.75 189 ASP A C 1
ATOM 1109 O O . ASP A 1 166 ? 15.217 79.116 46.297 1.00 49.21 189 ASP A O 1
ATOM 1114 N N . ILE A 1 167 ? 16.261 79.014 44.295 1.00 46.29 190 ILE A N 1
ATOM 1115 C CA . ILE A 1 167 ? 17.047 80.221 44.485 1.00 46.30 190 ILE A CA 1
ATOM 1116 C C . ILE A 1 167 ? 16.792 81.236 43.354 1.00 50.48 190 ILE A C 1
ATOM 1117 O O . ILE A 1 167 ? 16.774 80.888 42.193 1.00 49.55 190 ILE A O 1
ATOM 1122 N N . SER A 1 168 ? 16.604 82.498 43.719 1.00 49.90 191 SER A N 1
ATOM 1123 C CA . SER A 1 168 ? 16.418 83.605 42.766 1.00 48.95 191 SER A CA 1
ATOM 1124 C C . SER A 1 168 ? 17.191 84.803 43.221 1.00 46.33 191 SER A C 1
ATOM 1125 O O . SER A 1 168 ? 17.405 84.948 44.422 1.00 42.60 191 SER A O 1
ATOM 1128 N N . LYS A 1 169 ? 17.653 85.645 42.277 1.00 43.44 192 LYS A N 1
ATOM 1129 C CA . LYS A 1 169 ? 18.375 86.872 42.620 1.00 44.53 192 LYS A CA 1
ATOM 1130 C C . LYS A 1 169 ? 17.937 88.011 41.687 1.00 49.48 192 LYS A C 1
ATOM 1131 O O . LYS A 1 169 ? 18.560 88.244 40.645 1.00 51.39 192 LYS A O 1
ATOM 1137 N N . GLY A 1 170 ? 16.857 88.681 42.060 1.00 44.86 193 GLY A N 1
ATOM 1138 C CA . GLY A 1 170 ? 16.281 89.783 41.275 1.00 44.46 193 GLY A CA 1
ATOM 1139 C C . GLY A 1 170 ? 16.927 91.127 41.490 1.00 46.67 193 GLY A C 1
ATOM 1140 O O . GLY A 1 170 ? 16.789 92.050 40.667 1.00 47.21 193 GLY A O 1
ATOM 1141 N N . GLY A 1 171 ? 17.641 91.238 42.593 1.00 44.59 194 GLY A N 1
ATOM 1142 C CA . GLY A 1 171 ? 18.272 92.489 43.001 1.00 44.01 194 GLY A CA 1
ATOM 1143 C C . GLY A 1 171 ? 19.707 92.664 42.568 1.00 47.38 194 GLY A C 1
ATOM 1144 O O . GLY A 1 171 ? 20.153 92.095 41.552 1.00 46.75 194 GLY A O 1
ATOM 1145 N N . ILE A 1 172 ? 20.405 93.514 43.324 1.00 44.02 195 ILE A N 1
ATOM 1146 C CA . ILE A 1 172 ? 21.792 93.936 43.130 1.00 45.20 195 ILE A CA 1
ATOM 1147 C C . ILE A 1 172 ? 22.660 93.275 44.193 1.00 48.43 195 ILE A C 1
ATOM 1148 O O . ILE A 1 172 ? 22.491 93.529 45.385 1.00 48.03 195 ILE A O 1
ATOM 1153 N N . GLY A 1 173 ? 23.583 92.437 43.738 1.00 43.34 196 GLY A N 1
ATOM 1154 C CA . GLY A 1 173 ? 24.504 91.694 44.589 1.00 42.79 196 GLY A CA 1
ATOM 1155 C C . GLY A 1 173 ? 24.668 90.281 44.085 1.00 46.19 196 GLY A C 1
ATOM 1156 O O . GLY A 1 173 ? 24.769 90.077 42.891 1.00 45.35 196 GLY A O 1
ATOM 1157 N N . GLY A 1 174 ? 24.678 89.297 44.980 1.00 44.49 197 GLY A N 1
ATOM 1158 C CA . GLY A 1 174 ? 24.824 87.909 44.547 1.00 43.99 197 GLY A CA 1
ATOM 1159 C C . GLY A 1 174 ? 24.300 86.888 45.527 1.00 46.36 197 GLY A C 1
ATOM 1160 O O . GLY A 1 174 ? 24.090 87.176 46.709 1.00 42.74 197 GLY A O 1
ATOM 1161 N N . VAL A 1 175 ? 24.041 85.710 45.011 1.00 44.91 198 VAL A N 1
ATOM 1162 C CA . VAL A 1 175 ? 23.674 84.535 45.789 1.00 46.07 198 VAL A CA 1
ATOM 1163 C C . VAL A 1 175 ? 24.818 83.554 45.582 1.00 51.43 198 VAL A C 1
ATOM 1164 O O . VAL A 1 175 ? 25.063 83.169 44.445 1.00 50.82 198 VAL A O 1
ATOM 1168 N N . ASN A 1 176 ? 25.575 83.248 46.645 1.00 49.46 199 ASN A N 1
ATOM 1169 C CA . ASN A 1 176 ? 26.702 82.317 46.571 1.00 50.63 199 ASN A CA 1
ATOM 1170 C C . ASN A 1 176 ? 26.291 80.969 47.175 1.00 53.25 199 ASN A C 1
ATOM 1171 O O . ASN A 1 176 ? 25.945 80.890 48.358 1.00 52.02 199 ASN A O 1
ATOM 1176 N N . THR A 1 177 ? 26.321 79.914 46.348 1.00 50.16 200 THR A N 1
ATOM 1177 C CA . THR A 1 177 ? 25.982 78.534 46.740 1.00 49.86 200 THR A CA 1
ATOM 1178 C C . THR A 1 177 ? 27.124 77.574 46.365 1.00 56.82 200 THR A C 1
ATOM 1179 O O . THR A 1 177 ? 26.893 76.373 46.218 1.00 56.79 200 THR A O 1
ATOM 1183 N N . ASP A 1 178 ? 28.364 78.099 46.251 1.00 54.96 201 ASP A N 1
ATOM 1184 C CA . ASP A 1 178 ? 29.547 77.326 45.856 1.00 56.63 201 ASP A CA 1
ATOM 1185 C C . ASP A 1 178 ? 29.793 76.133 46.771 1.00 59.19 201 ASP A C 1
ATOM 1186 O O . ASP A 1 178 ? 30.238 75.091 46.287 1.00 59.38 201 ASP A O 1
ATOM 1191 N N . ASN A 1 179 ? 29.498 76.275 48.079 1.00 54.51 202 ASN A N 1
ATOM 1192 C CA . ASN A 1 179 ? 29.723 75.218 49.059 1.00 54.21 202 ASN A CA 1
ATOM 1193 C C . ASN A 1 179 ? 28.380 74.624 49.567 1.00 52.54 202 ASN A C 1
ATOM 1194 O O . ASN A 1 179 ? 28.338 74.055 50.650 1.00 50.45 202 ASN A O 1
ATOM 1199 N N . LEU A 1 180 ? 27.300 74.749 48.783 1.00 48.15 203 LEU A N 1
ATOM 1200 C CA . LEU A 1 180 ? 25.988 74.152 49.048 1.00 47.20 203 LEU A CA 1
ATOM 1201 C C . LEU A 1 180 ? 25.788 72.898 48.163 1.00 56.95 203 LEU A C 1
ATOM 1202 O O . LEU A 1 180 ? 25.743 73.001 46.929 1.00 59.09 203 LEU A O 1
ATOM 1207 N N . LYS A 1 181 ? 25.679 71.729 48.798 1.00 55.98 204 LYS A N 1
ATOM 1208 C CA . LYS A 1 181 ? 25.462 70.437 48.155 1.00 57.62 204 LYS A CA 1
ATOM 1209 C C . LYS A 1 181 ? 23.984 70.239 47.862 1.00 60.96 204 LYS A C 1
ATOM 1210 O O . LYS A 1 181 ? 23.159 70.436 48.748 1.00 59.06 204 LYS A O 1
ATOM 1216 N N . ILE A 1 182 ? 23.643 69.849 46.630 1.00 57.98 205 ILE A N 1
ATOM 1217 C CA . ILE A 1 182 ? 22.255 69.555 46.277 1.00 56.94 205 ILE A CA 1
ATOM 1218 C C . ILE A 1 182 ? 22.084 68.040 46.330 1.00 60.06 205 ILE A C 1
ATOM 1219 O O . ILE A 1 182 ? 22.935 67.323 45.802 1.00 61.20 205 ILE A O 1
ATOM 1224 N N . GLY A 1 183 ? 21.003 67.567 46.951 1.00 54.90 206 GLY A N 1
ATOM 1225 C CA . GLY A 1 183 ? 20.724 66.134 47.050 1.00 60.09 206 GLY A CA 1
ATOM 1226 C C . GLY A 1 183 ? 20.785 65.625 48.478 1.00 95.96 206 GLY A C 1
ATOM 1227 O O . GLY A 1 183 ? 21.851 65.628 49.098 1.00 65.80 206 GLY A O 1
ATOM 1228 N N . SER B 1 7 ? 20.866 57.476 3.648 1.00 94.41 30 SER B N 1
ATOM 1229 C CA . SER B 1 7 ? 20.235 58.671 4.244 1.00 91.08 30 SER B CA 1
ATOM 1230 C C . SER B 1 7 ? 18.907 58.950 3.542 1.00 93.56 30 SER B C 1
ATOM 1231 O O . SER B 1 7 ? 18.907 59.190 2.336 1.00 95.64 30 SER B O 1
ATOM 1233 N N . GLU B 1 8 ? 17.783 58.914 4.302 1.00 85.66 31 GLU B N 1
ATOM 1234 C CA . GLU B 1 8 ? 16.401 59.053 3.833 1.00 84.83 31 GLU B CA 1
ATOM 1235 C C . GLU B 1 8 ? 15.723 60.330 4.369 1.00 85.96 31 GLU B C 1
ATOM 1236 O O . GLU B 1 8 ? 15.856 60.657 5.556 1.00 79.56 31 GLU B O 1
ATOM 1242 N N . VAL B 1 9 ? 14.983 61.027 3.475 1.00 86.29 32 VAL B N 1
ATOM 1243 C CA . VAL B 1 9 ? 14.228 62.230 3.820 1.00 85.60 32 VAL B CA 1
ATOM 1244 C C . VAL B 1 9 ? 12.742 61.853 3.897 1.00 90.77 32 VAL B C 1
ATOM 1245 O O . VAL B 1 9 ? 12.253 61.146 3.005 1.00 92.66 32 VAL B O 1
ATOM 1249 N N . ARG B 1 10 ? 12.038 62.293 4.963 1.00 85.25 33 ARG B N 1
ATOM 1250 C CA . ARG B 1 10 ? 10.613 62.014 5.119 1.00 86.93 33 ARG B CA 1
ATOM 1251 C C . ARG B 1 10 ? 9.808 63.306 5.220 1.00 93.15 33 ARG B C 1
ATOM 1252 O O . ARG B 1 10 ? 10.188 64.204 5.966 1.00 90.47 33 ARG B O 1
ATOM 1254 N N . LYS B 1 11 ? 8.695 63.412 4.477 1.00 94.35 34 LYS B N 1
ATOM 1255 C CA . LYS B 1 11 ? 7.833 64.601 4.558 1.00 96.01 34 LYS B CA 1
ATOM 1256 C C . LYS B 1 11 ? 6.985 64.498 5.818 1.00 99.65 34 LYS B C 1
ATOM 1257 O O . LYS B 1 11 ? 6.249 63.519 5.972 1.00 100.10 34 LYS B O 1
ATOM 1259 N N . VAL B 1 12 ? 7.123 65.454 6.746 1.00 95.82 35 VAL B N 1
ATOM 1260 C CA . VAL B 1 12 ? 6.358 65.327 7.987 1.00 94.78 35 VAL B CA 1
ATOM 1261 C C . VAL B 1 12 ? 5.563 66.616 8.226 1.00 96.61 35 VAL B C 1
ATOM 1262 O O . VAL B 1 12 ? 5.935 67.682 7.729 1.00 95.63 35 VAL B O 1
ATOM 1266 N N . ASP B 1 13 ? 4.424 66.479 8.938 1.00 93.51 36 ASP B N 1
ATOM 1267 C CA . ASP B 1 13 ? 3.541 67.580 9.307 1.00 94.41 36 ASP B CA 1
ATOM 1268 C C . ASP B 1 13 ? 4.209 68.440 10.364 1.00 92.71 36 ASP B C 1
ATOM 1269 O O . ASP B 1 13 ? 5.154 67.974 11.011 1.00 90.04 36 ASP B O 1
ATOM 1274 N N . ALA B 1 14 ? 3.726 69.686 10.542 1.00 87.35 37 ALA B N 1
ATOM 1275 C CA . ALA B 1 14 ? 4.268 70.637 11.515 1.00 83.24 37 ALA B CA 1
ATOM 1276 C C . ALA B 1 14 ? 4.179 70.079 12.927 1.00 82.18 37 ALA B C 1
ATOM 1277 O O . ALA B 1 14 ? 3.140 69.542 13.314 1.00 84.05 37 ALA B O 1
ATOM 1279 N N . PHE B 1 15 ? 5.294 70.154 13.660 1.00 72.50 38 PHE B N 1
ATOM 1280 C CA . PHE B 1 15 ? 5.423 69.675 15.043 1.00 68.71 38 PHE B CA 1
ATOM 1281 C C . PHE B 1 15 ? 6.191 70.700 15.879 1.0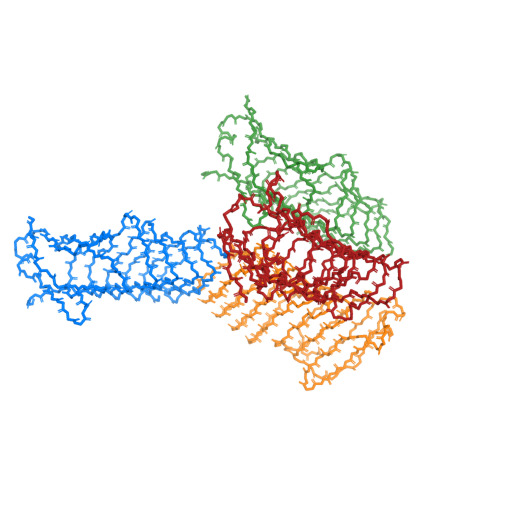0 68.09 38 PHE B C 1
ATOM 1282 O O . PHE B 1 15 ? 7.013 71.433 15.335 1.00 65.56 38 PHE B O 1
ATOM 1290 N N . SER B 1 16 ? 5.940 70.723 17.199 1.00 65.23 39 SER B N 1
ATOM 1291 C CA . SER B 1 16 ? 6.584 71.617 18.170 1.00 62.64 39 SER B CA 1
ATOM 1292 C C . SER B 1 16 ? 7.054 70.820 19.403 1.00 62.77 39 SER B C 1
ATOM 1293 O O . SER B 1 16 ? 7.691 71.372 20.303 1.00 60.35 39 SER B O 1
ATOM 1296 N N . SER B 1 17 ? 6.777 69.506 19.414 1.00 59.90 40 SER B N 1
ATOM 1297 C CA . SER B 1 17 ? 7.202 68.551 20.455 1.00 56.03 40 SER B CA 1
ATOM 1298 C C . SER B 1 17 ? 7.789 67.315 19.807 1.00 58.29 40 SER B C 1
ATOM 1299 O O . SER B 1 17 ? 7.450 67.001 18.663 1.00 58.07 40 SER B O 1
ATOM 1302 N N . ILE B 1 18 ? 8.700 66.625 20.533 1.00 53.97 41 ILE B N 1
ATOM 1303 C CA . ILE B 1 18 ? 9.341 65.405 20.047 1.00 54.38 41 ILE B CA 1
ATOM 1304 C C . ILE B 1 18 ? 9.324 64.347 21.146 1.00 58.96 41 ILE B C 1
ATOM 1305 O O . ILE B 1 18 ? 9.788 64.589 22.261 1.00 58.48 41 ILE B O 1
ATOM 1310 N N . GLU B 1 19 ? 8.786 63.172 20.823 1.00 58.07 42 GLU B N 1
ATOM 1311 C CA . GLU B 1 19 ? 8.772 62.020 21.707 1.00 57.81 42 GLU B CA 1
ATOM 1312 C C . GLU B 1 19 ? 9.434 60.846 20.981 1.00 62.99 42 GLU B C 1
ATOM 1313 O O . GLU B 1 19 ? 8.972 60.470 19.914 1.00 63.88 42 GLU B O 1
ATOM 1319 N N . ILE B 1 20 ? 10.525 60.290 21.535 1.00 59.64 43 ILE B N 1
ATOM 1320 C CA . ILE B 1 20 ? 11.187 59.138 20.913 1.00 60.45 43 ILE B CA 1
ATOM 1321 C C . ILE B 1 20 ? 11.117 57.982 21.917 1.00 62.54 43 ILE B C 1
ATOM 1322 O O . ILE B 1 20 ? 11.548 58.122 23.064 1.00 61.62 43 ILE B O 1
ATOM 1327 N N . THR B 1 21 ? 10.519 56.858 21.472 1.00 57.92 44 THR B N 1
ATOM 1328 C CA . THR B 1 21 ? 10.318 55.641 22.254 1.00 57.96 44 THR B CA 1
ATOM 1329 C C . THR B 1 21 ? 11.268 54.511 21.781 1.00 62.09 44 THR B C 1
ATOM 1330 O O . THR B 1 21 ? 11.482 53.554 22.525 1.00 62.22 44 THR B O 1
ATOM 1334 N N . SER B 1 22 ? 11.862 54.640 20.587 1.00 59.93 45 SER B N 1
ATOM 1335 C CA . SER B 1 22 ? 12.761 53.620 20.016 1.00 61.81 45 SER B CA 1
ATOM 1336 C C . SER B 1 22 ? 14.248 54.000 20.289 1.00 64.30 45 SER B C 1
ATOM 1337 O O . SER B 1 22 ? 14.536 54.562 21.345 1.00 62.64 45 SER B O 1
ATOM 1340 N N . VAL B 1 23 ? 15.183 53.632 19.386 1.00 61.68 46 VAL B N 1
ATOM 1341 C CA . VAL B 1 23 ? 16.624 53.861 19.563 1.00 60.39 46 VAL B CA 1
ATOM 1342 C C . VAL B 1 23 ? 17.145 54.847 18.488 1.00 65.02 46 VAL B C 1
ATOM 1343 O O . VAL B 1 23 ? 16.874 54.647 17.299 1.00 66.87 46 VAL B O 1
ATOM 1347 N N . GLY B 1 24 ? 17.905 55.860 18.909 1.00 60.27 47 GLY B N 1
ATOM 1348 C CA . GLY B 1 24 ? 18.487 56.800 17.963 1.00 59.88 47 GLY B CA 1
ATOM 1349 C C . GLY B 1 24 ? 19.140 58.063 18.476 1.00 58.30 47 GLY B C 1
ATOM 1350 O O . GLY B 1 24 ? 18.863 58.512 19.582 1.00 55.73 47 GLY B O 1
ATOM 1351 N N . THR B 1 25 ? 19.983 58.667 17.631 1.00 56.00 48 THR B N 1
ATOM 1352 C CA . THR B 1 25 ? 20.641 59.952 17.870 1.00 55.23 48 THR B CA 1
ATOM 1353 C C . THR B 1 25 ? 19.857 61.023 17.122 1.00 58.58 48 THR B C 1
ATOM 1354 O O . THR B 1 25 ? 19.676 60.896 15.918 1.00 61.04 48 THR B O 1
ATOM 1358 N N . ILE B 1 26 ? 19.408 62.072 17.825 1.00 53.36 49 ILE B N 1
ATOM 1359 C CA . ILE B 1 26 ? 18.669 63.170 17.214 1.00 53.56 49 ILE B CA 1
ATOM 1360 C C . ILE B 1 26 ? 19.524 64.403 17.246 1.00 59.37 49 ILE B C 1
ATOM 1361 O O . ILE B 1 26 ? 20.005 64.786 18.308 1.00 58.55 49 ILE B O 1
ATOM 1366 N N . HIS B 1 27 ? 19.696 65.045 16.080 1.00 56.65 50 HIS B N 1
ATOM 1367 C CA . HIS B 1 27 ? 20.371 66.332 15.920 1.00 56.04 50 HIS B CA 1
ATOM 1368 C C . HIS B 1 27 ? 19.334 67.343 15.546 1.00 59.39 50 HIS B C 1
ATOM 1369 O O . HIS B 1 27 ? 18.761 67.225 14.464 1.00 58.92 50 HIS B O 1
ATOM 1376 N N . PHE B 1 28 ? 19.031 68.294 16.447 1.00 54.55 51 PHE B N 1
ATOM 1377 C CA . PHE B 1 28 ? 18.004 69.283 16.179 1.00 54.45 51 PHE B CA 1
ATOM 1378 C C . PHE B 1 28 ? 18.618 70.626 15.767 1.00 60.82 51 PHE B C 1
ATOM 1379 O O . PHE B 1 28 ? 19.580 71.097 16.370 1.00 60.82 51 PHE B O 1
ATOM 1387 N N . THR B 1 29 ? 18.020 71.249 14.738 1.00 58.82 52 THR B N 1
ATOM 1388 C CA . THR B 1 29 ? 18.377 72.575 14.251 1.00 59.40 52 THR B CA 1
ATOM 1389 C C . THR B 1 29 ? 17.139 73.459 14.277 1.00 64.41 52 THR B C 1
ATOM 1390 O O . THR B 1 29 ? 16.128 73.078 13.693 1.00 65.95 52 THR B O 1
ATOM 1394 N N . GLN B 1 30 ? 17.205 74.642 14.936 1.00 60.16 53 GLN B N 1
ATOM 1395 C CA . GLN B 1 30 ? 16.086 75.577 14.868 1.00 60.85 53 GLN B CA 1
ATOM 1396 C C . GLN B 1 30 ? 16.130 76.243 13.497 1.00 67.30 53 GLN B C 1
ATOM 1397 O O . GLN B 1 30 ? 17.175 76.772 13.114 1.00 67.87 53 GLN B O 1
ATOM 1403 N N . SER B 1 31 ? 15.031 76.148 12.742 1.00 66.27 54 SER B N 1
ATOM 1404 C CA . SER B 1 31 ? 14.895 76.694 11.370 1.00 69.45 54 SER B CA 1
ATOM 1405 C C . SER B 1 31 ? 13.444 77.038 11.058 1.00 77.06 54 SER B C 1
ATOM 1406 O O . SER B 1 31 ? 12.558 76.388 11.582 1.00 76.92 54 SER B O 1
ATOM 1409 N N . ASP B 1 32 ? 13.187 77.966 10.134 1.00 77.40 55 ASP B N 1
ATOM 1410 C CA . ASP B 1 32 ? 11.809 78.272 9.750 1.00 79.45 55 ASP B CA 1
ATOM 1411 C C . ASP B 1 32 ? 11.181 77.126 8.948 1.00 85.43 55 ASP B C 1
ATOM 1412 O O . ASP B 1 32 ? 9.953 77.081 8.809 1.00 86.38 55 ASP B O 1
ATOM 1417 N N . THR B 1 33 ? 12.029 76.186 8.462 1.00 81.53 56 THR B N 1
ATOM 1418 C CA . THR B 1 33 ? 11.625 75.056 7.632 1.00 82.46 56 THR B CA 1
ATOM 1419 C C . THR B 1 33 ? 11.669 73.766 8.405 1.00 81.91 56 THR B C 1
ATOM 1420 O O . THR B 1 33 ? 12.677 73.438 9.030 1.00 79.90 56 THR B O 1
ATOM 1424 N N . TYR B 1 34 ? 10.569 73.026 8.342 1.00 78.80 57 TYR B N 1
ATOM 1425 C CA . TYR B 1 34 ? 10.460 71.715 8.953 1.00 77.44 57 TYR B CA 1
ATOM 1426 C C . TYR B 1 34 ? 11.179 70.690 8.078 1.00 80.94 57 TYR B C 1
ATOM 1427 O O . TYR B 1 34 ? 11.038 70.757 6.870 1.00 83.20 57 TYR B O 1
ATOM 1436 N N . SER B 1 35 ? 11.975 69.776 8.663 1.00 75.66 58 SER B N 1
ATOM 1437 C CA . SER B 1 35 ? 12.662 68.730 7.886 1.00 75.42 58 SER B CA 1
ATOM 1438 C C . SER B 1 35 ? 13.003 67.529 8.755 1.00 76.73 58 SER B C 1
ATOM 1439 O O . SER B 1 35 ? 13.388 67.678 9.919 1.00 75.56 58 SER B O 1
ATOM 1442 N N . PHE B 1 36 ? 12.853 66.341 8.185 1.00 72.61 59 PHE B N 1
ATOM 1443 C CA . PHE B 1 36 ? 13.152 65.070 8.850 1.00 70.90 59 PHE B CA 1
ATOM 1444 C C . PHE B 1 36 ? 14.000 64.194 7.939 1.00 74.43 59 PHE B C 1
ATOM 1445 O O . PHE B 1 36 ? 13.572 63.788 6.854 1.00 76.28 59 PHE B O 1
ATOM 1453 N N . ARG B 1 37 ? 15.194 63.874 8.408 1.00 68.90 60 ARG B N 1
ATOM 1454 C CA . ARG B 1 37 ? 16.148 63.026 7.694 1.00 70.07 60 ARG B CA 1
ATOM 1455 C C . ARG B 1 37 ? 16.623 61.921 8.649 1.00 70.74 60 ARG B C 1
ATOM 1456 O O . ARG B 1 37 ? 16.898 62.220 9.797 1.00 65.50 60 ARG B O 1
ATOM 1464 N N . ILE B 1 38 ? 16.678 60.655 8.188 1.00 69.26 61 ILE B N 1
ATOM 1465 C CA . ILE B 1 38 ? 17.105 59.508 8.994 1.00 66.91 61 ILE B CA 1
ATOM 1466 C C . ILE B 1 38 ? 18.190 58.700 8.218 1.00 72.03 61 ILE B C 1
ATOM 1467 O O . ILE B 1 38 ? 18.076 58.497 7.014 1.00 67.99 61 ILE B O 1
ATOM 1472 N N . GLU B 1 39 ? 19.234 58.251 8.942 1.00 71.71 62 GLU B N 1
ATOM 1473 C CA . GLU B 1 39 ? 20.334 57.466 8.378 1.00 74.58 62 GLU B CA 1
ATOM 1474 C C . GLU B 1 39 ? 20.632 56.265 9.254 1.00 78.25 62 GLU B C 1
ATOM 1475 O O . GLU B 1 39 ? 20.459 56.333 10.480 1.00 73.03 62 GLU B O 1
ATOM 1477 N N . GLY B 1 40 ? 21.071 55.183 8.609 1.00 78.04 63 GLY B N 1
ATOM 1478 C CA . GLY B 1 40 ? 21.432 53.921 9.252 1.00 78.87 63 GLY B CA 1
ATOM 1479 C C . GLY B 1 40 ? 21.217 52.736 8.334 1.00 88.52 63 GLY B C 1
ATOM 1480 O O . GLY B 1 40 ? 20.958 52.912 7.132 1.00 88.79 63 GLY B O 1
ATOM 1481 N N . ARG B 1 41 ? 21.331 51.515 8.894 1.00 87.54 64 ARG B N 1
ATOM 1482 C CA . ARG B 1 41 ? 21.071 50.275 8.142 1.00 91.15 64 ARG B CA 1
ATOM 1483 C C . ARG B 1 41 ? 19.611 50.275 7.722 1.00 94.67 64 ARG B C 1
ATOM 1484 O O . ARG B 1 41 ? 18.747 50.677 8.510 1.00 92.06 64 ARG B O 1
ATOM 1492 N N . GLU B 1 42 ? 19.348 49.880 6.476 1.00 93.76 65 GLU B N 1
ATOM 1493 C CA . GLU B 1 42 ? 18.038 49.857 5.824 1.00 94.94 65 GLU B CA 1
ATOM 1494 C C . GLU B 1 42 ? 16.956 49.201 6.701 1.00 98.55 65 GLU B C 1
ATOM 1495 O O . GLU B 1 42 ? 15.855 49.752 6.799 1.00 96.36 65 GLU B O 1
ATOM 1501 N N . LYS B 1 43 ? 17.272 48.050 7.339 1.00 97.69 66 LYS B N 1
ATOM 1502 C CA . LYS B 1 43 ? 16.347 47.340 8.224 1.00 97.73 66 LYS B CA 1
ATOM 1503 C C . LYS B 1 43 ? 15.937 48.217 9.413 1.00 98.53 66 LYS B C 1
ATOM 1504 O O . LYS B 1 43 ? 14.749 48.243 9.733 1.00 98.14 66 LYS B O 1
ATOM 1510 N N . TYR B 1 44 ? 16.871 48.988 10.011 1.00 93.57 67 TYR B N 1
ATOM 1511 C CA . TYR B 1 44 ? 16.557 49.844 11.167 1.00 89.88 67 TYR B CA 1
ATOM 1512 C C . TYR B 1 44 ? 15.798 51.088 10.731 1.00 89.69 67 TYR B C 1
ATOM 1513 O O . TYR B 1 44 ? 14.858 51.477 11.426 1.00 87.09 67 TYR B O 1
ATOM 1522 N N . VAL B 1 45 ? 16.164 51.685 9.569 1.00 85.07 68 VAL B N 1
ATOM 1523 C CA . VAL B 1 45 ? 15.517 52.875 9.025 1.00 82.48 68 VAL B CA 1
ATOM 1524 C C . VAL B 1 45 ? 14.056 52.540 8.674 1.00 86.47 68 VAL B C 1
ATOM 1525 O O . VAL B 1 45 ? 13.161 53.302 9.030 1.00 85.67 68 VAL B O 1
ATOM 1529 N N . LYS B 1 46 ? 13.813 51.390 8.030 1.00 85.15 69 LYS B N 1
ATOM 1530 C CA . LYS B 1 46 ? 12.466 50.964 7.635 1.00 87.14 69 LYS B CA 1
ATOM 1531 C C . LYS B 1 46 ? 11.632 50.565 8.857 1.00 89.45 69 LYS B C 1
ATOM 1532 O O . LYS B 1 46 ? 10.414 50.713 8.814 1.00 89.76 69 LYS B O 1
ATOM 1534 N N . ASN B 1 47 ? 12.269 50.103 9.948 1.00 84.68 70 ASN B N 1
ATOM 1535 C CA . ASN B 1 47 ? 11.530 49.739 11.167 1.00 83.83 70 ASN B CA 1
ATOM 1536 C C . ASN B 1 47 ? 11.328 50.982 12.095 1.00 85.14 70 ASN B C 1
ATOM 1537 O O . ASN B 1 47 ? 10.719 50.853 13.169 1.00 83.69 70 ASN B O 1
ATOM 1542 N N . THR B 1 48 ? 11.794 52.184 11.675 1.00 80.23 71 THR B N 1
ATOM 1543 C CA . THR B 1 48 ? 11.589 53.390 12.487 1.00 76.58 71 THR B CA 1
ATOM 1544 C C . THR B 1 48 ? 10.322 54.086 11.996 1.00 81.01 71 THR B C 1
ATOM 1545 O O . THR B 1 48 ? 10.265 54.502 10.850 1.00 80.27 71 THR B O 1
ATOM 1549 N N . GLU B 1 49 ? 9.307 54.195 12.858 1.00 78.85 72 GLU B N 1
ATOM 1550 C CA . GLU B 1 49 ? 8.033 54.814 12.507 1.00 80.42 72 GLU B CA 1
ATOM 1551 C C . GLU B 1 49 ? 7.985 56.247 13.028 1.00 83.67 72 GLU B C 1
ATOM 1552 O O . GLU B 1 49 ? 8.302 56.503 14.191 1.00 80.08 72 GLU B O 1
ATOM 1558 N N . THR B 1 50 ? 7.589 57.178 12.151 1.00 83.11 73 THR B N 1
ATOM 1559 C CA . THR B 1 50 ? 7.455 58.600 12.468 1.00 81.96 73 THR B CA 1
ATOM 1560 C C . THR B 1 50 ? 6.038 59.043 12.166 1.00 89.53 73 THR B C 1
ATOM 1561 O O . THR B 1 50 ? 5.511 58.757 11.090 1.00 93.06 73 THR B O 1
ATOM 1565 N N . THR B 1 51 ? 5.400 59.695 13.143 1.00 84.30 74 THR B N 1
ATOM 1566 C CA . THR B 1 51 ? 4.030 60.182 13.007 1.00 85.76 74 THR B CA 1
ATOM 1567 C C . THR B 1 51 ? 3.935 61.520 13.718 1.00 84.76 74 THR B C 1
ATOM 1568 O O . THR B 1 51 ? 4.673 61.756 14.674 1.00 81.18 74 THR B O 1
ATOM 1572 N N . VAL B 1 52 ? 3.050 62.405 13.248 1.00 80.58 75 VAL B N 1
ATOM 1573 C CA . VAL B 1 52 ? 2.807 63.676 13.910 1.00 77.72 75 VAL B CA 1
ATOM 1574 C C . VAL B 1 52 ? 1.337 63.676 14.326 1.00 86.19 75 VAL B C 1
ATOM 1575 O O . VAL B 1 52 ? 0.447 63.555 13.480 1.00 89.04 75 VAL B O 1
ATOM 1579 N N . LYS B 1 53 ? 1.100 63.734 15.645 1.00 82.59 76 LYS B N 1
ATOM 1580 C CA . LYS B 1 53 ? -0.240 63.744 16.211 1.00 85.51 76 LYS B CA 1
ATOM 1581 C C . LYS B 1 53 ? -0.354 64.918 17.157 1.00 88.02 76 LYS B C 1
ATOM 1582 O O . LYS B 1 53 ? 0.405 65.011 18.127 1.00 83.81 76 LYS B O 1
ATOM 1588 N N . ASP B 1 54 ? -1.302 65.831 16.859 1.00 88.45 77 ASP B N 1
ATOM 1589 C CA . ASP B 1 54 ? -1.607 67.042 17.637 1.00 88.61 77 ASP B CA 1
ATOM 1590 C C . ASP B 1 54 ? -0.293 67.875 17.851 1.00 87.85 77 ASP B C 1
ATOM 1591 O O . ASP B 1 54 ? 0.008 68.313 18.969 1.00 86.22 77 ASP B O 1
ATOM 1596 N N . GLY B 1 55 ? 0.473 68.043 16.770 1.00 81.92 78 GLY B N 1
ATOM 1597 C CA . GLY B 1 55 ? 1.730 68.781 16.760 1.00 77.90 78 GLY B CA 1
ATOM 1598 C C . GLY B 1 55 ? 2.896 68.115 17.472 1.00 77.21 78 GLY B C 1
ATOM 1599 O O . GLY B 1 55 ? 3.894 68.779 17.742 1.00 74.34 78 GLY B O 1
ATOM 1600 N N . ARG B 1 56 ? 2.793 66.813 17.806 1.00 72.93 79 ARG B N 1
ATOM 1601 C CA . ARG B 1 56 ? 3.870 66.096 18.496 1.00 68.23 79 ARG B CA 1
ATOM 1602 C C . ARG B 1 56 ? 4.462 65.044 17.562 1.00 70.41 79 ARG B C 1
ATOM 1603 O O . ARG B 1 56 ? 3.731 64.203 17.029 1.00 71.00 79 ARG B O 1
ATOM 1611 N N . LEU B 1 57 ? 5.790 65.120 17.347 1.00 64.46 80 LEU B N 1
ATOM 1612 C CA . LEU B 1 57 ? 6.502 64.162 16.503 1.00 64.05 80 LEU B CA 1
ATOM 1613 C C . LEU B 1 57 ? 6.802 62.937 17.332 1.00 68.06 80 LEU B C 1
ATOM 1614 O O . LEU B 1 57 ? 7.467 63.025 18.372 1.00 63.95 80 LEU B O 1
ATOM 1619 N N . LEU B 1 58 ? 6.275 61.802 16.884 1.00 68.38 81 LEU B N 1
ATOM 1620 C CA . LEU B 1 58 ? 6.445 60.529 17.561 1.00 68.34 81 LEU B CA 1
ATOM 1621 C C . LEU B 1 58 ? 7.388 59.635 16.765 1.00 71.42 81 LEU B C 1
ATOM 1622 O O . LEU B 1 58 ? 7.111 59.336 15.602 1.00 72.33 81 LEU B O 1
ATOM 1627 N N . ILE B 1 59 ? 8.511 59.227 17.379 1.00 65.48 82 ILE B N 1
ATOM 1628 C CA . ILE B 1 59 ? 9.503 58.329 16.768 1.00 65.01 82 ILE B CA 1
ATOM 1629 C C . ILE B 1 59 ? 9.513 57.031 17.582 1.00 69.79 82 ILE B C 1
ATOM 1630 O O . ILE B 1 59 ? 9.793 57.054 18.777 1.00 67.26 82 ILE B O 1
ATOM 1635 N N . GLY B 1 60 ? 9.169 55.929 16.938 1.00 69.90 83 GLY B N 1
ATOM 1636 C CA . GLY B 1 60 ? 9.139 54.615 17.574 1.00 71.15 83 GLY B CA 1
ATOM 1637 C C . GLY B 1 60 ? 9.358 53.489 16.575 1.00 76.89 83 GLY B C 1
ATOM 1638 O O . GLY B 1 60 ? 9.747 53.739 15.432 1.00 74.44 83 GLY B O 1
ATOM 1639 N N . PHE B 1 61 ? 9.130 52.242 17.006 1.00 77.60 84 PHE B N 1
ATOM 1640 C CA . PHE B 1 61 ? 9.281 51.078 16.128 1.00 81.41 84 PHE B CA 1
ATOM 1641 C C . PHE B 1 61 ? 7.965 50.741 15.426 1.00 90.96 84 PHE B C 1
ATOM 1642 O O . PHE B 1 61 ? 6.899 50.869 16.029 1.00 91.60 84 PHE B O 1
ATOM 1650 N N . LYS B 1 62 ? 8.040 50.295 14.165 1.00 91.62 85 LYS B N 1
ATOM 1651 C CA . LYS B 1 62 ? 6.855 49.847 13.421 1.00 96.45 85 LYS B CA 1
ATOM 1652 C C . LYS B 1 62 ? 6.329 48.533 14.022 1.00 102.93 85 LYS B C 1
ATOM 1653 O O . LYS B 1 62 ? 5.120 48.380 14.199 1.00 104.41 85 LYS B O 1
ATOM 1655 N N . ASP B 1 63 ? 7.256 47.615 14.384 1.00 99.70 86 ASP B N 1
ATOM 1656 C CA . ASP B 1 63 ? 6.966 46.322 14.997 1.00 102.48 86 ASP B CA 1
ATOM 1657 C C . ASP B 1 63 ? 7.973 46.084 16.132 1.00 105.64 86 ASP B C 1
ATOM 1658 O O . ASP B 1 63 ? 7.777 46.616 17.228 1.00 103.33 86 ASP B O 1
ATOM 1660 N N . LYS B 1 64 ? 9.132 45.432 15.801 1.00 102.94 87 LYS B N 1
ATOM 1661 C CA . LYS B 1 64 ? 10.277 45.007 16.643 1.00 128.14 87 LYS B CA 1
ATOM 1662 C C . LYS B 1 64 ? 10.105 43.517 17.013 1.00 160.79 87 LYS B C 1
ATOM 1663 O O . LYS B 1 64 ? 9.388 43.174 17.953 1.00 120.08 87 LYS B O 1
ATOM 1669 N N . GLY B 1 75 ? 20.154 51.276 15.794 1.00 72.95 98 GLY B N 1
ATOM 1670 C CA . GLY B 1 75 ? 20.513 52.673 16.080 1.00 69.90 98 GLY B CA 1
ATOM 1671 C C . GLY B 1 75 ? 20.591 53.602 14.874 1.00 78.76 98 GLY B C 1
ATOM 1672 O O . GLY B 1 75 ? 21.528 53.531 14.064 1.00 85.02 98 GLY B O 1
ATOM 1673 N N . VAL B 1 76 ? 19.619 54.509 14.750 1.00 70.09 99 VAL B N 1
ATOM 1674 C CA . VAL B 1 76 ? 19.525 55.431 13.627 1.00 68.65 99 VAL B CA 1
ATOM 1675 C C . VAL B 1 76 ? 19.961 56.851 14.040 1.00 68.80 99 VAL B C 1
ATOM 1676 O O . VAL B 1 76 ? 19.986 57.161 15.230 1.00 64.78 99 VAL B O 1
ATOM 1680 N N . THR B 1 77 ? 20.339 57.694 13.032 1.00 66.17 100 THR B N 1
ATOM 1681 C CA . THR B 1 77 ? 20.718 59.094 13.215 1.00 64.53 100 THR B CA 1
ATOM 1682 C C . THR B 1 77 ? 19.637 59.918 12.545 1.00 67.81 100 THR B C 1
ATOM 1683 O O . THR B 1 77 ? 19.360 59.751 11.371 1.00 70.25 100 THR B O 1
ATOM 1687 N N . ILE B 1 78 ? 19.012 60.790 13.304 1.00 62.30 101 ILE B N 1
ATOM 1688 C CA . ILE B 1 78 ? 17.899 61.582 12.819 1.00 61.63 101 ILE B CA 1
ATOM 1689 C C . ILE B 1 78 ? 18.248 63.059 12.883 1.00 66.76 101 ILE B C 1
ATOM 1690 O O . ILE B 1 78 ? 18.657 63.532 13.938 1.00 64.48 101 ILE B O 1
ATOM 1695 N N . TRP B 1 79 ? 18.088 63.777 11.749 1.00 65.09 102 TRP B N 1
ATOM 1696 C CA . TRP B 1 79 ? 18.258 65.224 11.671 1.00 64.68 102 TRP B CA 1
ATOM 1697 C C . TRP B 1 79 ? 16.896 65.856 11.552 1.00 70.83 102 TRP B C 1
ATOM 1698 O O . TRP B 1 79 ? 16.122 65.506 10.664 1.00 72.94 102 TRP B O 1
ATOM 1709 N N . ILE B 1 80 ? 16.580 66.745 12.481 1.00 66.83 103 ILE B N 1
ATOM 1710 C CA . ILE B 1 80 ? 15.294 67.413 12.551 1.00 67.47 103 ILE B CA 1
ATOM 1711 C C . ILE B 1 80 ? 15.506 68.912 12.576 1.00 66.32 103 ILE B C 1
ATOM 1712 O O . ILE B 1 80 ? 16.472 69.401 13.168 1.00 62.72 103 ILE B O 1
ATOM 1717 N N . SER B 1 81 ? 14.599 69.639 11.924 1.00 65.03 104 SER B N 1
ATOM 1718 C CA . SER B 1 81 ? 14.580 71.100 11.962 1.00 65.56 104 SER B CA 1
ATOM 1719 C C . SER B 1 81 ? 13.132 71.531 12.109 1.00 70.21 104 SER B C 1
ATOM 1720 O O . SER B 1 81 ? 12.237 70.848 11.614 1.00 71.01 104 SER B O 1
ATOM 1723 N N . ALA B 1 82 ? 12.903 72.576 12.902 1.00 66.18 105 ALA B N 1
ATOM 1724 C CA . ALA B 1 82 ? 11.587 73.135 13.226 1.00 66.56 105 ALA B CA 1
ATOM 1725 C C . ALA B 1 82 ? 11.739 74.520 13.795 1.00 70.00 105 ALA B C 1
ATOM 1726 O O . ALA B 1 82 ? 12.732 74.760 14.487 1.00 67.42 105 ALA B O 1
ATOM 1728 N N . PRO B 1 83 ? 10.781 75.452 13.585 1.00 68.73 106 PRO B N 1
ATOM 1729 C CA . PRO B 1 83 ? 10.949 76.802 14.162 1.00 67.48 106 PRO B CA 1
ATOM 1730 C C . PRO B 1 83 ? 10.747 76.812 15.677 1.00 66.65 106 PRO B C 1
ATOM 1731 O O . PRO B 1 83 ? 11.378 77.617 16.350 1.00 66.11 106 PRO B O 1
ATOM 1735 N N . ASP B 1 84 ? 9.923 75.919 16.230 1.00 63.34 107 ASP B N 1
ATOM 1736 C CA . ASP B 1 84 ? 9.695 75.923 17.687 1.00 61.06 107 ASP B CA 1
ATOM 1737 C C . ASP B 1 84 ? 9.884 74.545 18.305 1.00 64.34 107 ASP B C 1
ATOM 1738 O O . ASP B 1 84 ? 9.734 73.528 17.627 1.00 64.97 107 ASP B O 1
ATOM 1743 N N . LEU B 1 85 ? 10.211 74.520 19.608 1.00 58.78 108 LEU B N 1
ATOM 1744 C CA . LEU B 1 85 ? 10.380 73.309 20.391 1.00 56.27 108 LEU B CA 1
ATOM 1745 C C . LEU B 1 85 ? 9.842 73.572 21.814 1.00 57.37 108 LEU B C 1
ATOM 1746 O O . LEU B 1 85 ? 10.242 74.554 22.450 1.00 54.59 108 LEU B O 1
ATOM 1751 N N . LYS B 1 86 ? 8.871 72.740 22.254 1.00 53.68 109 LYS B N 1
ATOM 1752 C CA . LYS B 1 86 ? 8.207 72.881 23.558 1.00 53.24 109 LYS B CA 1
ATOM 1753 C C . LYS B 1 86 ? 8.573 71.720 24.502 1.00 55.75 109 LYS B C 1
ATOM 1754 O O . LYS B 1 86 ? 8.952 71.959 25.647 1.00 54.34 109 LYS B O 1
ATOM 1760 N N . GLU B 1 87 ? 8.462 70.467 24.012 1.00 54.95 110 GLU B N 1
ATOM 1761 C CA . GLU B 1 87 ? 8.776 69.264 24.796 1.00 54.43 110 GLU B CA 1
ATOM 1762 C C . GLU B 1 87 ? 9.649 68.284 24.041 1.00 55.46 110 GLU B C 1
ATOM 1763 O O . GLU B 1 87 ? 9.445 68.033 22.846 1.00 54.99 110 GLU B O 1
ATOM 1769 N N . VAL B 1 88 ? 10.634 67.742 24.757 1.00 49.51 111 VAL B N 1
ATOM 1770 C CA . VAL B 1 88 ? 11.474 66.647 24.284 1.00 49.45 111 VAL B CA 1
ATOM 1771 C C . VAL B 1 88 ? 11.327 65.553 25.330 1.00 52.33 111 VAL B C 1
ATOM 1772 O O . VAL B 1 88 ? 11.692 65.753 26.488 1.00 52.26 111 VAL B O 1
ATOM 1776 N N . GLU B 1 89 ? 10.673 64.465 24.946 1.00 50.16 112 GLU B N 1
ATOM 1777 C CA . GLU B 1 89 ? 10.417 63.353 25.839 1.00 50.55 112 GLU B CA 1
ATOM 1778 C C . GLU B 1 89 ? 11.262 62.189 25.335 1.00 55.96 112 GLU B C 1
ATOM 1779 O O . GLU B 1 89 ? 10.937 61.557 24.313 1.00 54.46 112 GLU B O 1
ATOM 1785 N N . PHE B 1 90 ? 12.414 61.972 25.995 1.00 52.84 113 PHE B N 1
ATOM 1786 C CA . PHE B 1 90 ? 13.306 60.895 25.573 1.00 53.75 113 PHE B CA 1
ATOM 1787 C C . PHE B 1 90 ? 12.969 59.619 26.387 1.00 55.24 113 PHE B C 1
ATOM 1788 O O . PHE B 1 90 ? 13.618 59.324 27.384 1.00 52.43 113 PHE B O 1
ATOM 1796 N N . THR B 1 91 ? 11.901 58.911 25.962 1.00 52.98 114 THR B N 1
ATOM 1797 C CA . THR B 1 91 ? 11.372 57.675 26.544 1.00 53.52 114 THR B CA 1
ATOM 1798 C C . THR B 1 91 ? 12.237 56.470 26.111 1.00 57.96 114 THR B C 1
ATOM 1799 O O . THR B 1 91 ? 12.317 55.481 26.826 1.00 55.72 114 THR B O 1
ATOM 1803 N N . GLY B 1 92 ? 12.816 56.541 24.916 1.00 56.62 115 GLY B N 1
ATOM 1804 C CA . GLY B 1 92 ? 13.652 55.467 24.387 1.00 56.40 115 GLY B CA 1
ATOM 1805 C C . GLY B 1 92 ? 15.108 55.566 24.808 1.00 57.57 115 GLY B C 1
ATOM 1806 O O . GLY B 1 92 ? 15.420 56.042 25.915 1.00 55.21 115 GLY B O 1
ATOM 1807 N N . VAL B 1 93 ? 16.009 55.155 23.893 1.00 53.25 116 VAL B N 1
ATOM 1808 C CA . VAL B 1 93 ? 17.467 55.094 24.050 1.00 52.66 116 VAL B CA 1
ATOM 1809 C C . VAL B 1 93 ? 18.152 55.930 22.955 1.00 59.50 116 VAL B C 1
ATOM 1810 O O . VAL B 1 93 ? 17.791 55.813 21.782 1.00 59.60 116 VAL B O 1
ATOM 1814 N N . GLY B 1 94 ? 19.132 56.753 23.353 1.00 54.98 117 GLY B N 1
ATOM 1815 C CA . GLY B 1 94 ? 19.924 57.556 22.433 1.00 53.73 117 GLY B CA 1
ATOM 1816 C C . GLY B 1 94 ? 20.322 58.905 22.980 1.00 58.84 117 GLY B C 1
ATOM 1817 O O . GLY B 1 94 ? 20.443 59.096 24.205 1.00 55.98 117 GLY B O 1
ATOM 1818 N N . GLU B 1 95 ? 20.504 59.863 22.056 1.00 56.42 118 GLU B N 1
ATOM 1819 C CA . GLU B 1 95 ? 20.884 61.244 22.371 1.00 55.02 118 GLU B CA 1
ATOM 1820 C C . GLU B 1 95 ? 20.009 62.269 21.671 1.00 57.11 118 GLU B C 1
ATOM 1821 O O . GLU B 1 95 ? 19.572 62.045 20.539 1.00 55.22 118 GLU B O 1
ATOM 1827 N N . PHE B 1 96 ? 19.798 63.413 22.326 1.00 53.58 119 PHE B N 1
ATOM 1828 C CA . PHE B 1 96 ? 19.156 64.581 21.728 1.00 54.38 119 PHE B CA 1
ATOM 1829 C C . PHE B 1 96 ? 20.201 65.715 21.733 1.00 54.29 119 PHE B C 1
ATOM 1830 O O . PHE B 1 96 ? 20.580 66.167 22.809 1.00 51.85 119 PHE B O 1
ATOM 1838 N N . ASN B 1 97 ? 20.705 66.117 20.560 1.00 51.69 120 ASN B N 1
ATOM 1839 C CA . ASN B 1 97 ? 21.737 67.165 20.439 1.00 51.91 120 ASN B CA 1
ATOM 1840 C C . ASN B 1 97 ? 21.247 68.413 19.731 1.00 54.32 120 ASN B C 1
ATOM 1841 O O . ASN B 1 97 ? 20.478 68.300 18.795 1.00 54.88 120 ASN B O 1
ATOM 1846 N N . CYS B 1 98 ? 21.675 69.604 20.206 1.00 51.83 121 CYS B N 1
ATOM 1847 C CA . CYS B 1 98 ? 21.416 70.911 19.595 1.00 54.08 121 CYS B CA 1
ATOM 1848 C C . CYS B 1 98 ? 22.628 71.800 19.873 1.00 59.56 121 CYS B C 1
ATOM 1849 O O . CYS B 1 98 ? 22.733 72.424 20.937 1.00 56.78 121 CYS B O 1
ATOM 1852 N N . GLU B 1 99 ? 23.566 71.806 18.918 1.00 59.27 122 GLU B N 1
ATOM 1853 C CA . GLU B 1 99 ? 24.842 72.506 19.010 1.00 61.43 122 GLU B CA 1
ATOM 1854 C C . GLU B 1 99 ? 24.730 73.969 18.499 1.00 65.20 122 GLU B C 1
ATOM 1855 O O . GLU B 1 99 ? 25.514 74.822 18.925 1.00 64.38 122 GLU B O 1
ATOM 1861 N N . LYS B 1 100 ? 23.730 74.259 17.645 1.00 61.30 123 LYS B N 1
ATOM 1862 C CA . LYS B 1 100 ? 23.501 75.591 17.060 1.00 61.35 123 LYS B CA 1
ATOM 1863 C C . LYS B 1 100 ? 22.639 76.485 18.001 1.00 62.59 123 LYS B C 1
ATOM 1864 O O . LYS B 1 100 ? 21.959 75.948 18.866 1.00 60.59 123 LYS B O 1
ATOM 1870 N N . PRO B 1 101 ? 22.643 77.837 17.860 1.00 61.03 124 PRO B N 1
ATOM 1871 C CA . PRO B 1 101 ? 21.816 78.677 18.756 1.00 60.54 124 PRO B CA 1
ATOM 1872 C C . PRO B 1 101 ? 20.331 78.278 18.747 1.00 65.46 124 PRO B C 1
ATOM 1873 O O . PRO B 1 101 ? 19.775 77.945 17.711 1.00 66.67 124 PRO B O 1
ATOM 1877 N N . LEU B 1 102 ? 19.713 78.259 19.932 1.00 58.66 125 LEU B N 1
ATOM 1878 C CA . LEU B 1 102 ? 18.313 77.884 20.105 1.00 56.97 125 LEU B CA 1
ATOM 1879 C C . LEU B 1 102 ? 17.634 78.978 20.918 1.00 60.88 125 LEU B C 1
ATOM 1880 O O . LEU B 1 102 ? 18.136 79.339 21.974 1.00 61.46 125 LEU B O 1
ATOM 1885 N N . LYS B 1 103 ? 16.562 79.576 20.396 1.00 57.78 126 LYS B N 1
ATOM 1886 C CA . LYS B 1 103 ? 15.850 80.681 21.063 1.00 57.33 126 LYS B CA 1
ATOM 1887 C C . LYS B 1 103 ? 14.387 80.280 21.190 1.00 59.98 126 LYS B C 1
ATOM 1888 O O . LYS B 1 103 ? 13.699 80.194 20.168 1.00 61.87 126 LYS B O 1
ATOM 1894 N N . LEU B 1 104 ? 13.930 79.966 22.418 1.00 54.15 127 LEU B N 1
ATOM 1895 C CA . LEU B 1 104 ? 12.577 79.448 22.644 1.00 54.77 127 LEU B CA 1
ATOM 1896 C C . LEU B 1 104 ? 11.822 80.199 23.732 1.00 61.69 127 LEU B C 1
ATOM 1897 O O . LEU B 1 104 ? 12.382 81.084 24.366 1.00 62.67 127 LEU B O 1
ATOM 1902 N N . ASP B 1 105 ? 10.539 79.862 23.938 1.00 60.34 128 ASP B N 1
ATOM 1903 C CA . ASP B 1 105 ? 9.750 80.467 25.021 1.00 61.21 128 ASP B CA 1
ATOM 1904 C C . ASP B 1 105 ? 9.902 79.544 26.275 1.00 63.31 128 ASP B C 1
ATOM 1905 O O . ASP B 1 105 ? 10.730 79.817 27.143 1.00 62.48 128 ASP B O 1
ATOM 1910 N N . GLU B 1 106 ? 9.141 78.449 26.335 1.00 58.98 129 GLU B N 1
ATOM 1911 C CA . GLU B 1 106 ? 9.239 77.462 27.414 1.00 57.03 129 GLU B CA 1
ATOM 1912 C C . GLU B 1 106 ? 9.624 76.123 26.808 1.00 60.16 129 GLU B C 1
ATOM 1913 O O . GLU B 1 106 ? 8.981 75.694 25.845 1.00 62.25 129 GLU B O 1
ATOM 1919 N N . VAL B 1 107 ? 10.681 75.473 27.328 1.00 53.18 130 VAL B N 1
ATOM 1920 C CA . VAL B 1 107 ? 11.088 74.180 26.790 1.00 52.03 130 VAL B CA 1
ATOM 1921 C C . VAL B 1 107 ? 11.341 73.206 27.968 1.00 55.65 130 VAL B C 1
ATOM 1922 O O . VAL B 1 107 ? 11.866 73.604 29.013 1.00 53.59 130 VAL B O 1
ATOM 1926 N N . SER B 1 108 ? 10.904 71.947 27.800 1.00 52.28 131 SER B N 1
ATOM 1927 C CA . SER B 1 108 ? 11.142 70.890 28.775 1.00 51.33 131 SER B CA 1
ATOM 1928 C C . SER B 1 108 ? 11.810 69.692 28.108 1.00 53.29 131 SER B C 1
ATOM 1929 O O . SER B 1 108 ? 11.494 69.327 26.964 1.00 55.04 131 SER B O 1
ATOM 1932 N N . PHE B 1 109 ? 12.786 69.128 28.820 1.00 46.38 132 PHE B N 1
ATOM 1933 C CA . PHE B 1 109 ? 13.541 67.942 28.434 1.00 44.72 132 PHE B CA 1
ATOM 1934 C C . PHE B 1 109 ? 13.375 66.899 29.498 1.00 46.93 132 PHE B C 1
ATOM 1935 O O . PHE B 1 109 ? 13.667 67.153 30.655 1.00 41.05 132 PHE B O 1
ATOM 1943 N N . GLU B 1 110 ? 12.888 65.745 29.096 1.00 46.83 133 GLU B N 1
ATOM 1944 C CA . GLU B 1 110 ? 12.610 64.648 29.985 1.00 47.27 133 GLU B CA 1
ATOM 1945 C C . GLU B 1 110 ? 13.358 63.432 29.490 1.00 52.79 133 GLU B C 1
ATOM 1946 O O . GLU B 1 110 ? 13.252 63.102 28.311 1.00 53.13 133 GLU B O 1
ATOM 1952 N N . VAL B 1 111 ? 14.199 62.839 30.348 1.00 49.17 134 VAL B N 1
ATOM 1953 C CA . VAL B 1 111 ? 14.899 61.577 30.015 1.00 49.33 134 VAL B CA 1
ATOM 1954 C C . VAL B 1 111 ? 14.290 60.519 30.894 1.00 53.49 134 VAL B C 1
ATOM 1955 O O . VAL B 1 111 ? 14.590 60.486 32.085 1.00 53.52 134 VAL B O 1
ATOM 1959 N N . LYS B 1 112 ? 13.363 59.729 30.341 1.00 51.26 135 LYS B N 1
ATOM 1960 C CA . LYS B 1 112 ? 12.698 58.653 31.064 1.00 51.87 135 LYS B CA 1
ATOM 1961 C C . LYS B 1 112 ? 13.395 57.347 30.796 1.00 55.20 135 LYS B C 1
ATOM 1962 O O . LYS B 1 112 ? 13.405 56.484 31.679 1.00 54.71 135 LYS B O 1
ATOM 1968 N N . GLY B 1 113 ? 13.928 57.183 29.568 1.00 50.64 136 GLY B N 1
ATOM 1969 C CA . GLY B 1 113 ? 14.628 55.965 29.168 1.00 49.64 136 GLY B CA 1
ATOM 1970 C C . GLY B 1 113 ? 16.098 56.024 29.536 1.00 53.13 136 GLY B C 1
ATOM 1971 O O . GLY B 1 113 ? 16.444 56.235 30.708 1.00 54.02 136 GLY B O 1
ATOM 1972 N N . VAL B 1 114 ? 16.965 55.779 28.556 1.00 48.35 137 VAL B N 1
ATOM 1973 C CA . VAL B 1 114 ? 18.423 55.832 28.635 1.00 47.63 137 VAL B CA 1
ATOM 1974 C C . VAL B 1 114 ? 18.852 56.877 27.606 1.00 56.53 137 VAL B C 1
ATOM 1975 O O . VAL B 1 114 ? 18.924 56.599 26.413 1.00 56.71 137 VAL B O 1
ATOM 1979 N N . GLY B 1 115 ? 19.000 58.107 28.065 1.00 54.62 138 GLY B N 1
ATOM 1980 C CA . GLY B 1 115 ? 19.263 59.196 27.157 1.00 54.50 138 GLY B CA 1
ATOM 1981 C C . GLY B 1 115 ? 20.247 60.239 27.613 1.00 55.21 138 GLY B C 1
ATOM 1982 O O . GLY B 1 115 ? 20.621 60.348 28.786 1.00 52.35 138 GLY B O 1
ATOM 1983 N N . GLU B 1 116 ? 20.644 61.006 26.651 1.00 51.12 139 GLU B N 1
ATOM 1984 C CA . GLU B 1 116 ? 21.608 62.074 26.822 1.00 50.74 139 GLU B CA 1
ATOM 1985 C C . GLU B 1 116 ? 21.072 63.304 26.089 1.00 52.15 139 GLU B C 1
ATOM 1986 O O . GLU B 1 116 ? 20.712 63.196 24.917 1.00 53.48 139 GLU B O 1
ATOM 1992 N N . VAL B 1 117 ? 20.918 64.440 26.805 1.00 47.77 140 VAL B N 1
ATOM 1993 C CA . VAL B 1 117 ? 20.471 65.718 26.234 1.00 46.40 140 VAL B CA 1
ATOM 1994 C C . VAL B 1 117 ? 21.656 66.705 26.231 1.00 51.96 140 VAL B C 1
ATOM 1995 O O . VAL B 1 117 ? 22.190 67.031 27.289 1.00 50.17 140 VAL B O 1
ATOM 1999 N N . ASN B 1 118 ? 22.049 67.185 25.042 1.00 48.28 141 ASN B N 1
ATOM 2000 C CA . ASN B 1 118 ? 23.157 68.122 24.898 1.00 47.81 141 ASN B CA 1
ATOM 2001 C C . ASN B 1 118 ? 22.685 69.348 24.155 1.00 50.10 141 ASN B C 1
ATOM 2002 O O . ASN B 1 118 ? 22.312 69.240 22.991 1.00 49.22 141 ASN B O 1
ATOM 2007 N N . VAL B 1 119 ? 22.633 70.491 24.839 1.00 45.64 142 VAL B N 1
ATOM 2008 C CA . VAL B 1 119 ? 22.201 71.766 24.269 1.00 46.08 142 VAL B CA 1
ATOM 2009 C C . VAL B 1 119 ? 23.304 72.800 24.563 1.00 53.05 142 VAL B C 1
ATOM 2010 O O . VAL B 1 119 ? 23.543 73.139 25.719 1.00 52.68 142 VAL B O 1
ATOM 2014 N N . ALA B 1 120 ? 24.001 73.248 23.520 1.00 50.60 143 ALA B N 1
ATOM 2015 C CA . ALA B 1 120 ? 25.171 74.126 23.612 1.00 51.40 143 ALA B CA 1
ATOM 2016 C C . ALA B 1 120 ? 24.849 75.616 23.799 1.00 55.24 143 ALA B C 1
ATOM 2017 O O . ALA B 1 120 ? 25.702 76.327 24.339 1.00 55.11 143 ALA B O 1
ATOM 2019 N N . ASP B 1 121 ? 23.700 76.112 23.304 1.00 50.86 144 ASP B N 1
ATOM 2020 C CA . ASP B 1 121 ? 23.434 77.560 23.298 1.00 50.99 144 ASP B CA 1
ATOM 2021 C C . ASP B 1 121 ? 21.920 77.854 23.244 1.00 55.13 144 ASP B C 1
ATOM 2022 O O . ASP B 1 121 ? 21.369 78.153 22.177 1.00 54.87 144 ASP B O 1
ATOM 2027 N N . LEU B 1 122 ? 21.261 77.769 24.402 1.00 51.20 145 LEU B N 1
ATOM 2028 C CA . LEU B 1 122 ? 19.824 77.985 24.561 1.00 49.64 145 LEU B CA 1
ATOM 2029 C C . LEU B 1 122 ? 19.518 79.334 25.228 1.00 55.35 145 LEU B C 1
ATOM 2030 O O . LEU B 1 122 ? 20.144 79.698 26.228 1.00 56.63 145 LEU B O 1
ATOM 2035 N N . THR B 1 123 ? 18.518 80.044 24.678 1.00 49.42 146 THR B N 1
ATOM 2036 C CA . THR B 1 123 ? 17.952 81.272 25.230 1.00 50.03 146 THR B CA 1
ATOM 2037 C C . THR B 1 123 ? 16.457 81.037 25.350 1.00 53.60 146 THR B C 1
ATOM 2038 O O . THR B 1 123 ? 15.830 80.700 24.358 1.00 53.04 146 THR B O 1
ATOM 2042 N N . CYS B 1 124 ? 15.886 81.141 26.552 1.00 51.56 147 CYS B N 1
ATOM 2043 C CA . CYS B 1 124 ? 14.448 80.909 26.711 1.00 51.86 147 CYS B CA 1
ATOM 2044 C C . CYS B 1 124 ? 13.924 81.652 27.930 1.00 55.66 147 CYS B C 1
ATOM 2045 O O . CYS B 1 124 ? 14.697 82.225 28.686 1.00 53.82 147 CYS B O 1
ATOM 2048 N N . ASN B 1 125 ? 12.608 81.607 28.132 1.00 54.16 148 ASN B N 1
ATOM 2049 C CA . ASN B 1 125 ? 12.001 82.171 29.332 1.00 54.20 148 ASN B CA 1
ATOM 2050 C C . ASN B 1 125 ? 12.044 81.122 30.440 1.00 55.07 148 ASN B C 1
ATOM 2051 O O . ASN B 1 125 ? 12.499 81.408 31.543 1.00 53.71 148 ASN B O 1
ATOM 2056 N N . VAL B 1 126 ? 11.588 79.904 30.126 1.00 50.64 149 VAL B N 1
ATOM 2057 C CA . VAL B 1 126 ? 11.523 78.801 31.075 1.00 48.87 149 VAL B CA 1
ATOM 2058 C C . VAL B 1 126 ? 12.212 77.547 30.517 1.00 51.34 149 VAL B C 1
ATOM 2059 O O . VAL B 1 126 ? 11.924 77.127 29.398 1.00 52.05 149 VAL B O 1
ATOM 2063 N N . LEU B 1 127 ? 13.123 76.969 31.306 1.00 45.93 150 LEU B N 1
ATOM 2064 C CA . LEU B 1 127 ? 13.777 75.688 31.031 1.00 44.61 150 LEU B CA 1
ATOM 2065 C C . LEU B 1 127 ? 13.388 74.680 32.129 1.00 49.32 150 LEU B C 1
ATOM 2066 O O . LEU B 1 127 ? 13.536 74.984 33.322 1.00 49.86 150 LEU B O 1
ATOM 2071 N N . LYS B 1 128 ? 12.876 73.516 31.743 1.00 45.43 151 LYS B N 1
ATOM 2072 C CA . LYS B 1 128 ? 12.542 72.418 32.664 1.00 44.15 151 LYS B CA 1
ATOM 2073 C C . LYS B 1 128 ? 13.334 71.205 32.252 1.00 48.12 151 LYS B C 1
ATOM 2074 O O . LYS B 1 128 ? 13.371 70.874 31.059 1.00 46.14 151 LYS B O 1
ATOM 2080 N N . VAL B 1 129 ? 14.058 70.600 33.203 1.00 45.46 152 VAL B N 1
ATOM 2081 C CA . VAL B 1 129 ? 14.867 69.390 32.958 1.00 45.09 152 VAL B CA 1
ATOM 2082 C C . VAL B 1 129 ? 14.488 68.315 33.966 1.00 46.43 152 VAL B C 1
ATOM 2083 O O . VAL B 1 129 ? 14.473 68.607 35.160 1.00 41.99 152 VAL B O 1
ATOM 2087 N N . ALA B 1 130 ? 14.190 67.074 33.502 1.00 42.84 153 ALA B N 1
ATOM 2088 C CA . ALA B 1 130 ? 13.938 65.965 34.436 1.00 43.05 153 ALA B CA 1
ATOM 2089 C C . ALA B 1 130 ? 14.673 64.720 33.953 1.00 47.75 153 ALA B C 1
ATOM 2090 O O . ALA B 1 130 ? 14.354 64.202 32.887 1.00 47.31 153 ALA B O 1
ATOM 2092 N N . LEU B 1 131 ? 15.736 64.329 34.659 1.00 46.63 154 LEU B N 1
ATOM 2093 C CA . LEU B 1 131 ? 16.483 63.096 34.373 1.00 48.93 154 LEU B CA 1
ATOM 2094 C C . LEU B 1 131 ? 15.903 61.963 35.241 1.00 53.05 154 LEU B C 1
ATOM 2095 O O . LEU B 1 131 ? 16.442 61.644 36.308 1.00 54.47 154 LEU B O 1
ATOM 2100 N N . ARG B 1 132 ? 14.789 61.371 34.791 1.00 49.41 155 ARG B N 1
ATOM 2101 C CA . ARG B 1 132 ? 14.100 60.298 35.537 1.00 49.59 155 ARG B CA 1
ATOM 2102 C C . ARG B 1 132 ? 14.748 58.934 35.310 1.00 51.84 155 ARG B C 1
ATOM 2103 O O . ARG B 1 132 ? 14.737 58.079 36.210 1.00 53.10 155 ARG B O 1
ATOM 2111 N N . GLY B 1 133 ? 15.297 58.725 34.118 1.00 47.13 156 GLY B N 1
ATOM 2112 C CA . GLY B 1 133 ? 15.919 57.453 33.778 1.00 47.14 156 GLY B CA 1
ATOM 2113 C C . GLY B 1 133 ? 17.410 57.431 34.017 1.00 51.34 156 GLY B C 1
ATOM 2114 O O . GLY B 1 133 ? 17.888 57.897 35.046 1.00 52.72 156 GLY B O 1
ATOM 2115 N N . VAL B 1 134 ? 18.143 56.844 33.088 1.00 49.37 157 VAL B N 1
ATOM 2116 C CA . VAL B 1 134 ? 19.600 56.726 33.105 1.00 48.57 157 VAL B CA 1
ATOM 2117 C C . VAL B 1 134 ? 20.185 57.668 32.056 1.00 55.03 157 VAL B C 1
ATOM 2118 O O . VAL B 1 134 ? 19.698 57.688 30.933 1.00 53.18 157 VAL B O 1
ATOM 2122 N N . GLY B 1 135 ? 21.210 58.436 32.413 1.00 52.75 158 GLY B N 1
ATOM 2123 C CA . GLY B 1 135 ? 21.841 59.300 31.431 1.00 52.10 158 GLY B CA 1
ATOM 2124 C C . GLY B 1 135 ? 22.349 60.645 31.909 1.00 52.66 158 GLY B C 1
ATOM 2125 O O . GLY B 1 135 ? 22.828 60.783 33.031 1.00 51.30 158 GLY B O 1
ATOM 2126 N N . SER B 1 136 ? 22.312 61.626 31.018 1.00 49.02 159 SER B N 1
ATOM 2127 C CA . SER B 1 136 ? 22.845 62.923 31.315 1.00 48.57 159 SER B CA 1
ATOM 2128 C C . SER B 1 136 ? 22.165 64.035 30.518 1.00 51.83 159 SER B C 1
ATOM 2129 O O . SER B 1 136 ? 21.520 63.789 29.498 1.00 51.69 159 SER B O 1
ATOM 2132 N N . ALA B 1 137 ? 22.258 65.255 31.054 1.00 47.99 160 ALA B N 1
ATOM 2133 C CA . ALA B 1 137 ? 21.790 66.477 30.426 1.00 47.95 160 ALA B CA 1
ATOM 2134 C C . ALA B 1 137 ? 22.839 67.522 30.645 1.00 52.75 160 ALA B C 1
ATOM 2135 O O . ALA B 1 137 ? 23.272 67.725 31.774 1.00 55.09 160 ALA B O 1
ATOM 2137 N N . ASP B 1 138 ? 23.361 68.068 29.561 1.00 48.76 161 ASP B N 1
ATOM 2138 C CA . ASP B 1 138 ? 24.410 69.077 29.555 1.00 48.13 161 ASP B CA 1
ATOM 2139 C C . ASP B 1 138 ? 23.869 70.236 28.755 1.00 47.86 161 ASP B C 1
ATOM 2140 O O . ASP B 1 138 ? 23.751 70.154 27.537 1.00 48.06 161 ASP B O 1
ATOM 2145 N N . ILE B 1 139 ? 23.430 71.289 29.461 1.00 43.32 162 ILE B N 1
ATOM 2146 C CA . ILE B 1 139 ? 22.781 72.437 28.837 1.00 43.18 162 ILE B CA 1
ATOM 2147 C C . ILE B 1 139 ? 23.446 73.752 29.275 1.00 46.78 162 ILE B C 1
ATOM 2148 O O . ILE B 1 139 ? 23.765 73.947 30.443 1.00 44.29 162 ILE B O 1
ATOM 2153 N N . HIS B 1 140 ? 23.693 74.619 28.281 1.00 44.84 163 HIS B N 1
ATOM 2154 C CA . HIS B 1 140 ? 24.165 75.974 28.433 1.00 44.49 163 HIS B CA 1
ATOM 2155 C C . HIS B 1 140 ? 22.972 76.837 28.081 1.00 51.30 163 HIS B C 1
ATOM 2156 O O . HIS B 1 140 ? 22.453 76.742 26.966 1.00 50.96 163 HIS B O 1
ATOM 2163 N N . VAL B 1 141 ? 22.468 77.598 29.066 1.00 47.13 164 VAL B N 1
ATOM 2164 C CA . VAL B 1 141 ? 21.219 78.340 28.933 1.00 46.47 164 VAL B CA 1
ATOM 2165 C C . VAL B 1 141 ? 21.293 79.709 29.583 1.00 52.79 164 VAL B C 1
ATOM 2166 O O . VAL B 1 141 ? 21.983 79.918 30.581 1.00 54.04 164 VAL B O 1
ATOM 2170 N N . VAL B 1 142 ? 20.533 80.637 29.003 1.00 50.04 165 VAL B N 1
ATOM 2171 C CA . VAL B 1 142 ? 20.225 81.970 29.504 1.00 49.51 165 VAL B CA 1
ATOM 2172 C C . VAL B 1 142 ? 18.699 81.993 29.608 1.00 50.83 165 VAL B C 1
ATOM 2173 O O . VAL B 1 142 ? 18.033 81.882 28.578 1.00 45.41 165 VAL B O 1
ATOM 2177 N N . CYS B 1 143 ? 18.138 82.047 30.855 1.00 50.20 166 CYS B N 1
ATOM 2178 C CA . CYS B 1 143 ? 16.679 81.991 31.025 1.00 50.65 166 CYS B CA 1
ATOM 2179 C C . CYS B 1 143 ? 16.219 82.813 32.244 1.00 55.18 166 CYS B C 1
ATOM 2180 O O . CYS B 1 143 ? 17.045 8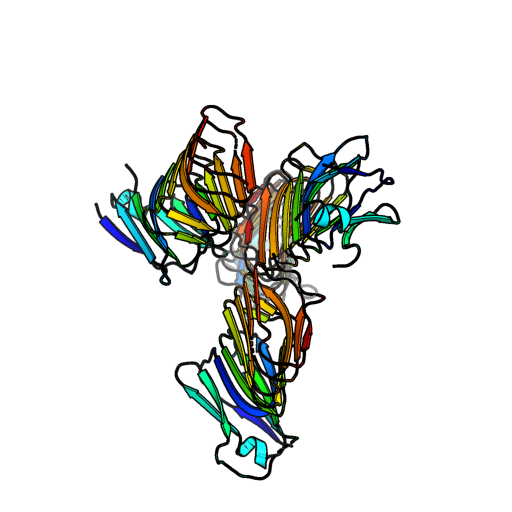3.290 33.044 1.00 54.98 166 CYS B O 1
ATOM 2183 N N . ASP B 1 144 ? 14.877 82.961 32.387 1.00 51.07 167 ASP B N 1
ATOM 2184 C CA . ASP B 1 144 ? 14.265 83.626 33.553 1.00 50.98 167 ASP B CA 1
ATOM 2185 C C . ASP B 1 144 ? 14.074 82.626 34.676 1.00 55.99 167 ASP B C 1
ATOM 2186 O O . ASP B 1 144 ? 14.360 82.931 35.828 1.00 55.84 167 ASP B O 1
ATOM 2191 N N . TYR B 1 145 ? 13.524 81.447 34.334 1.00 49.78 168 TYR B N 1
ATOM 2192 C CA . TYR B 1 145 ? 13.229 80.420 35.299 1.00 49.34 168 TYR B CA 1
ATOM 2193 C C . TYR B 1 145 ? 13.796 79.095 34.800 1.00 53.85 168 TYR B C 1
ATOM 2194 O O . TYR B 1 145 ? 13.655 78.751 33.623 1.00 54.54 168 TYR B O 1
ATOM 2203 N N . LEU B 1 146 ? 14.467 78.380 35.690 1.00 50.07 169 LEU B N 1
ATOM 2204 C CA . LEU B 1 146 ? 15.070 77.079 35.396 1.00 49.75 169 LEU B CA 1
ATOM 2205 C C . LEU B 1 146 ? 14.668 76.072 36.489 1.00 54.01 169 LEU B C 1
ATOM 2206 O O . LEU B 1 146 ? 14.847 76.321 37.672 1.00 55.34 169 LEU B O 1
ATOM 2211 N N . SER B 1 147 ? 14.104 74.951 36.074 1.00 50.45 170 SER B N 1
ATOM 2212 C CA . SER B 1 147 ? 13.678 73.865 36.959 1.00 49.83 170 SER B CA 1
ATOM 2213 C C . SER B 1 147 ? 14.424 72.600 36.566 1.00 51.15 170 SER B C 1
ATOM 2214 O O . SER B 1 147 ? 14.370 72.231 35.397 1.00 50.98 170 SER B O 1
ATOM 2217 N N . ALA B 1 148 ? 15.196 71.988 37.479 1.00 46.87 171 ALA B N 1
ATOM 2218 C CA . ALA B 1 148 ? 15.926 70.740 37.151 1.00 44.70 171 ALA B CA 1
ATOM 2219 C C . ALA B 1 148 ? 15.807 69.708 38.267 1.00 48.00 171 ALA B C 1
ATOM 2220 O O . ALA B 1 148 ? 15.909 70.035 39.439 1.00 46.76 171 ALA B O 1
ATOM 2222 N N . GLN B 1 149 ? 15.611 68.441 37.888 1.00 46.58 172 GLN B N 1
ATOM 2223 C CA . GLN B 1 149 ? 15.512 67.316 38.826 1.00 46.16 172 GLN B CA 1
ATOM 2224 C C . GLN B 1 149 ? 16.202 66.103 38.212 1.00 49.84 172 GLN B C 1
ATOM 2225 O O . GLN B 1 149 ? 16.055 65.843 37.020 1.00 48.64 172 GLN B O 1
ATOM 2239 N N . GLY B 1 151 ? 16.280 62.477 39.322 1.00 45.79 174 GLY B N 1
ATOM 2240 C CA . GLY B 1 151 ? 15.776 61.411 40.196 1.00 45.79 174 GLY B CA 1
ATOM 2241 C C . GLY B 1 151 ? 16.307 60.033 39.859 1.00 46.22 174 GLY B C 1
ATOM 2242 O O . GLY B 1 151 ? 16.126 59.079 40.618 1.00 45.37 174 GLY B O 1
ATOM 2243 N N . GLY B 1 152 ? 16.932 59.920 38.693 1.00 43.22 175 GLY B N 1
ATOM 2244 C CA . GLY B 1 152 ? 17.445 58.655 38.197 1.00 42.41 175 GLY B CA 1
ATOM 2245 C C . GLY B 1 152 ? 18.901 58.432 38.517 1.00 46.76 175 GLY B C 1
ATOM 2246 O O . GLY B 1 152 ? 19.345 58.638 39.642 1.00 45.68 175 GLY B O 1
ATOM 2247 N N . VAL B 1 153 ? 19.622 57.954 37.539 1.00 47.82 176 VAL B N 1
ATOM 2248 C CA . VAL B 1 153 ? 21.037 57.605 37.613 1.00 49.49 176 VAL B CA 1
ATOM 2249 C C . VAL B 1 153 ? 21.720 58.361 36.505 1.00 53.18 176 VAL B C 1
ATOM 2250 O O . VAL B 1 153 ? 21.523 58.056 35.321 1.00 53.42 176 VAL B O 1
ATOM 2254 N N . GLY B 1 154 ? 22.490 59.364 36.889 1.00 48.12 177 GLY B N 1
ATOM 2255 C CA . GLY B 1 154 ? 23.212 60.158 35.915 1.00 47.61 177 GLY B CA 1
ATOM 2256 C C . GLY B 1 154 ? 23.592 61.527 36.400 1.00 50.37 177 GLY B C 1
ATOM 2257 O O . GLY B 1 154 ? 23.745 61.733 37.598 1.00 48.51 177 GLY B O 1
ATOM 2258 N N . SER B 1 155 ? 23.757 62.474 35.471 1.00 46.47 178 SER B N 1
ATOM 2259 C CA . SER B 1 155 ? 24.149 63.802 35.871 1.00 46.76 178 SER B CA 1
ATOM 2260 C C . SER B 1 155 ? 23.515 64.862 35.013 1.00 49.36 178 SER B C 1
ATOM 2261 O O . SER B 1 155 ? 23.344 64.688 33.807 1.00 49.44 178 SER B O 1
ATOM 2264 N N . VAL B 1 156 ? 23.200 65.992 35.650 1.00 44.82 179 VAL B N 1
ATOM 2265 C CA . VAL B 1 156 ? 22.711 67.173 34.973 1.00 43.73 179 VAL B CA 1
ATOM 2266 C C . VAL B 1 156 ? 23.789 68.251 35.148 1.00 47.14 179 VAL B C 1
ATOM 2267 O O . VAL B 1 156 ? 24.182 68.524 36.278 1.00 47.50 179 VAL B O 1
ATOM 2271 N N . THR B 1 157 ? 24.273 68.842 34.047 1.00 42.15 180 THR B N 1
ATOM 2272 C CA . THR B 1 157 ? 25.263 69.916 34.076 1.00 42.55 180 THR B CA 1
ATOM 2273 C C . THR B 1 157 ? 24.607 71.156 33.478 1.00 46.43 180 THR B C 1
ATOM 2274 O O . THR B 1 157 ? 24.152 71.131 32.330 1.00 45.63 180 THR B O 1
ATOM 2278 N N . LEU B 1 158 ? 24.522 72.229 34.283 1.00 43.25 181 LEU B N 1
ATOM 2279 C CA . LEU B 1 158 ? 23.896 73.487 33.860 1.00 43.22 181 LEU B CA 1
ATOM 2280 C C . LEU B 1 158 ? 24.865 74.621 33.966 1.00 46.71 181 LEU B C 1
ATOM 2281 O O . LEU B 1 158 ? 25.536 74.787 34.993 1.00 46.87 181 LEU B O 1
ATOM 2286 N N . SER B 1 159 ? 24.955 75.394 32.879 1.00 43.07 182 SER B N 1
ATOM 2287 C CA . SER B 1 159 ? 25.807 76.568 32.808 1.00 43.92 182 SER B CA 1
ATOM 2288 C C . SER B 1 159 ? 25.065 77.702 32.110 1.00 48.55 182 SER B C 1
ATOM 2289 O O . SER B 1 159 ? 24.040 77.472 31.454 1.00 44.60 182 SER B O 1
ATOM 2292 N N . GLY B 1 160 ? 25.572 78.920 32.300 1.00 47.66 183 GLY B N 1
ATOM 2293 C CA . GLY B 1 160 ? 24.983 80.127 31.764 1.00 48.05 183 GLY B CA 1
ATOM 2294 C C . GLY B 1 160 ? 24.425 80.971 32.884 1.00 55.09 183 GLY B C 1
ATOM 2295 O O . GLY B 1 160 ? 25.144 81.290 33.848 1.00 56.28 183 GLY B O 1
ATOM 2296 N N . SER B 1 161 ? 23.138 81.364 32.746 1.00 51.02 184 SER B N 1
ATOM 2297 C CA A SER B 1 161 ? 22.454 82.242 33.698 0.50 50.70 184 SER B CA 1
ATOM 2298 C CA B SER B 1 161 ? 22.473 82.201 33.751 0.50 50.16 184 SER B CA 1
ATOM 2299 C C . SER B 1 161 ? 20.988 81.885 33.838 1.00 51.50 184 SER B C 1
ATOM 2300 O O . SER B 1 161 ? 20.356 81.547 32.840 1.00 49.55 184 SER B O 1
ATOM 2305 N N . ALA B 1 162 ? 20.442 82.023 35.044 1.00 46.88 185 ALA B N 1
ATOM 2306 C CA . ALA B 1 162 ? 19.033 81.791 35.344 1.00 45.34 185 ALA B CA 1
ATOM 2307 C C . ALA B 1 162 ? 18.560 82.792 36.376 1.00 50.20 185 ALA B C 1
ATOM 2308 O O . ALA B 1 162 ? 19.170 82.877 37.454 1.00 50.97 185 ALA B O 1
ATOM 2310 N N . GLY B 1 163 ? 17.485 83.533 36.078 1.00 46.49 186 GLY B N 1
ATOM 2311 C CA . GLY B 1 163 ? 16.906 84.483 37.046 1.00 46.45 186 GLY B CA 1
ATOM 2312 C C . GLY B 1 163 ? 16.533 83.796 38.365 1.00 51.20 186 GLY B C 1
ATOM 2313 O O . GLY B 1 163 ? 16.770 84.315 39.481 1.00 51.49 186 GLY B O 1
ATOM 2314 N N . ARG B 1 164 ? 15.966 82.582 38.228 1.00 45.65 187 ARG B N 1
ATOM 2315 C CA . ARG B 1 164 ? 15.525 81.727 39.310 1.00 47.43 187 ARG B CA 1
ATOM 2316 C C . ARG B 1 164 ? 15.788 80.258 38.965 1.00 49.33 187 ARG B C 1
ATOM 2317 O O . ARG B 1 164 ? 15.570 79.853 37.819 1.00 48.13 187 ARG B O 1
ATOM 2325 N N . ALA B 1 165 ? 16.279 79.476 39.924 1.00 45.29 188 ALA B N 1
ATOM 2326 C CA . ALA B 1 165 ? 16.513 78.063 39.660 1.00 44.81 188 ALA B CA 1
ATOM 2327 C C . ALA B 1 165 ? 16.023 77.188 40.805 1.00 51.32 188 ALA B C 1
ATOM 2328 O O . ALA B 1 165 ? 16.375 77.400 41.969 1.00 51.82 188 ALA B O 1
ATOM 2330 N N . ASP B 1 166 ? 15.191 76.201 40.458 1.00 48.31 189 ASP B N 1
ATOM 2331 C CA . ASP B 1 166 ? 14.651 75.242 41.395 1.00 47.89 189 ASP B CA 1
ATOM 2332 C C . ASP B 1 166 ? 15.303 73.914 41.047 1.00 50.98 189 ASP B C 1
ATOM 2333 O O . ASP B 1 166 ? 15.039 73.359 39.977 1.00 49.93 189 ASP B O 1
ATOM 2338 N N . ILE B 1 167 ? 16.238 73.460 41.895 1.00 47.42 190 ILE B N 1
ATOM 2339 C CA . ILE B 1 167 ? 17.045 72.282 41.616 1.00 47.47 190 ILE B CA 1
ATOM 2340 C C . ILE B 1 167 ? 16.921 71.240 42.726 1.00 51.99 190 ILE B C 1
ATOM 2341 O O . ILE B 1 167 ? 16.989 71.561 43.908 1.00 51.99 190 ILE B O 1
ATOM 2346 N N . SER B 1 168 ? 16.738 69.972 42.334 1.00 48.71 191 SER B N 1
ATOM 2347 C CA . SER B 1 168 ? 16.700 68.838 43.288 1.00 48.43 191 SER B CA 1
ATOM 2348 C C . SER B 1 168 ? 17.475 67.680 42.720 1.00 50.03 191 SER B C 1
ATOM 2349 O O . SER B 1 168 ? 17.553 67.575 41.504 1.00 47.95 191 SER B O 1
ATOM 2352 N N . LYS B 1 169 ? 18.068 66.824 43.565 1.00 47.96 192 LYS B N 1
ATOM 2353 C CA . LYS B 1 169 ? 18.781 65.646 43.077 1.00 48.60 192 LYS B CA 1
ATOM 2354 C C . LYS B 1 169 ? 18.488 64.436 44.003 1.00 54.99 192 LYS B C 1
ATOM 2355 O O . LYS B 1 169 ? 19.247 64.161 44.927 1.00 55.53 192 LYS B O 1
ATOM 2361 N N . GLY B 1 170 ? 17.388 63.746 43.743 1.00 51.03 193 GLY B N 1
ATOM 2362 C CA . GLY B 1 170 ? 16.974 62.602 44.540 1.00 51.59 193 GLY B CA 1
ATOM 2363 C C . GLY B 1 170 ? 17.639 61.287 44.199 1.00 54.31 193 GLY B C 1
ATOM 2364 O O . GLY B 1 170 ? 17.584 60.341 44.999 1.00 55.82 193 GLY B O 1
ATOM 2365 N N . GLY B 1 171 ? 18.251 61.220 43.021 1.00 48.93 194 GLY B N 1
ATOM 2366 C CA . GLY B 1 171 ? 18.883 59.998 42.536 1.00 48.08 194 GLY B CA 1
ATOM 2367 C C . GLY B 1 171 ? 20.363 59.847 42.809 1.00 50.58 194 GLY B C 1
ATOM 2368 O O . GLY B 1 171 ? 20.897 60.461 43.743 1.00 51.65 194 GLY B O 1
ATOM 2369 N N . ILE B 1 172 ? 21.007 58.989 41.995 1.00 46.89 195 ILE B N 1
ATOM 2370 C CA . ILE B 1 172 ? 22.428 58.622 42.022 1.00 46.92 195 ILE B CA 1
ATOM 2371 C C . ILE B 1 172 ? 23.161 59.363 40.898 1.00 50.60 195 ILE B C 1
ATOM 2372 O O . ILE B 1 172 ? 22.888 59.133 39.733 1.00 51.44 195 ILE B O 1
ATOM 2377 N N . GLY B 1 173 ? 24.080 60.242 41.281 1.00 46.52 196 GLY B N 1
ATOM 2378 C CA . GLY B 1 173 ? 24.888 61.053 40.391 1.00 45.42 196 GLY B CA 1
ATOM 2379 C C . GLY B 1 173 ? 25.00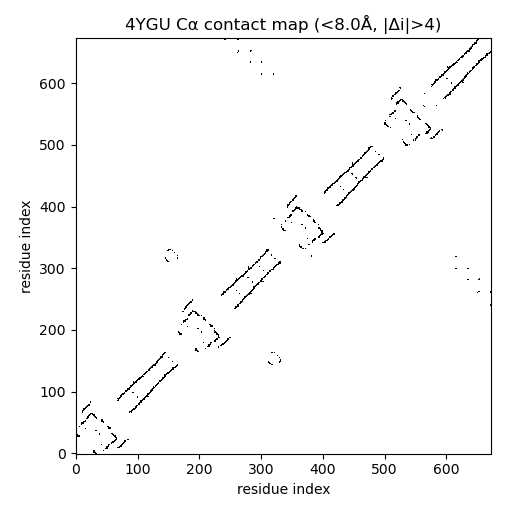1 62.467 40.938 1.00 51.35 196 GLY B C 1
ATOM 2380 O O . GLY B 1 173 ? 25.119 62.661 42.154 1.00 49.72 196 GLY B O 1
ATOM 2381 N N . GLY B 1 174 ? 24.932 63.456 40.064 1.00 46.66 197 GLY B N 1
ATOM 2382 C CA . GLY B 1 174 ? 25.037 64.829 40.525 1.00 46.50 197 GLY B CA 1
ATOM 2383 C C . GLY B 1 174 ? 24.404 65.849 39.621 1.00 48.97 197 GLY B C 1
ATOM 2384 O O . GLY B 1 174 ? 24.145 65.585 38.446 1.00 47.85 197 GLY B O 1
ATOM 2385 N N . VAL B 1 175 ? 24.139 67.016 40.195 1.00 45.56 198 VAL B N 1
ATOM 2386 C CA . VAL B 1 175 ? 23.671 68.191 39.476 1.00 44.68 198 VAL B CA 1
ATOM 2387 C C . VAL B 1 175 ? 24.789 69.197 39.611 1.00 51.64 198 VAL B C 1
ATOM 2388 O O . VAL B 1 175 ? 25.110 69.570 40.744 1.00 53.10 198 VAL B O 1
ATOM 2392 N N . ASN B 1 176 ? 25.446 69.554 38.496 1.00 47.62 199 ASN B N 1
ATOM 2393 C CA . ASN B 1 176 ? 26.554 70.509 38.507 1.00 48.48 199 ASN B CA 1
ATOM 2394 C C . ASN B 1 176 ? 26.057 71.868 37.994 1.00 50.68 199 ASN B C 1
ATOM 2395 O O . ASN B 1 176 ? 25.618 71.991 36.857 1.00 49.17 199 ASN B O 1
ATOM 2400 N N . THR B 1 177 ? 26.108 72.879 38.865 1.00 48.40 200 THR B N 1
ATOM 2401 C CA . THR B 1 177 ? 25.704 74.264 38.566 1.00 48.41 200 THR B CA 1
ATOM 2402 C C . THR B 1 177 ? 26.854 75.241 38.881 1.00 55.10 200 THR B C 1
ATOM 2403 O O . THR B 1 177 ? 26.610 76.425 39.071 1.00 56.67 200 THR B O 1
ATOM 2407 N N . ASP B 1 178 ? 28.110 74.751 38.867 1.00 53.25 201 ASP B N 1
ATOM 2408 C CA . ASP B 1 178 ? 29.313 75.537 39.170 1.00 55.43 201 ASP B CA 1
ATOM 2409 C C . ASP B 1 178 ? 29.459 76.725 38.239 1.00 59.05 201 ASP B C 1
ATOM 2410 O O . ASP B 1 178 ? 29.952 77.757 38.679 1.00 61.05 201 ASP B O 1
ATOM 2415 N N . ASN B 1 179 ? 29.040 76.587 36.968 1.00 52.99 202 ASN B N 1
ATOM 2416 C CA . ASN B 1 179 ? 29.167 77.658 35.978 1.00 53.03 202 ASN B CA 1
ATOM 2417 C C . ASN B 1 179 ? 27.776 78.250 35.624 1.00 52.91 202 ASN B C 1
ATOM 2418 O O . ASN B 1 179 ? 27.592 78.805 34.540 1.00 50.65 202 ASN B O 1
ATOM 2423 N N . LEU B 1 180 ? 26.811 78.142 36.557 1.00 48.99 203 LEU B N 1
ATOM 2424 C CA . LEU B 1 180 ? 25.471 78.708 36.393 1.00 47.29 203 LEU B CA 1
ATOM 2425 C C . LEU B 1 180 ? 25.298 79.921 37.329 1.00 52.51 203 LEU B C 1
ATOM 2426 O O . LEU B 1 180 ? 25.412 79.772 38.539 1.00 52.26 203 LEU B O 1
ATOM 2431 N N . LYS B 1 181 ? 25.032 81.106 36.753 1.00 50.48 204 LYS B N 1
ATOM 2432 C CA . LYS B 1 181 ? 24.819 82.337 37.501 1.00 51.52 204 LYS B CA 1
ATOM 2433 C C . LYS B 1 181 ? 23.337 82.476 37.808 1.00 54.74 204 LYS B C 1
ATOM 2434 O O . LYS B 1 181 ? 22.475 82.118 37.019 1.00 52.85 204 LYS B O 1
ATOM 2436 N N . ILE B 1 182 ? 23.058 83.014 38.975 1.00 54.18 205 ILE B N 1
ATOM 2437 C CA . ILE B 1 182 ? 21.708 83.270 39.443 1.00 52.96 205 ILE B CA 1
ATOM 2438 C C . ILE B 1 182 ? 21.489 84.788 39.441 1.00 57.67 205 ILE B C 1
ATOM 2439 O O . ILE B 1 182 ? 22.119 85.519 40.203 1.00 61.74 205 ILE B O 1
ATOM 2444 N N . GLY B 1 183 ? 20.659 85.224 38.508 1.00 52.72 206 GLY B N 1
ATOM 2445 C CA . GLY B 1 183 ? 20.354 86.629 38.278 1.00 60.29 206 GLY B CA 1
ATOM 2446 C C . GLY B 1 183 ? 20.416 86.976 36.809 1.00 94.98 206 GLY B C 1
ATOM 2447 O O . GLY B 1 183 ? 21.243 86.426 36.087 1.00 69.13 206 GLY B O 1
ATOM 2448 N N . LYS C 1 5 ? 61.110 65.891 48.396 1.00 94.64 28 LYS C N 1
ATOM 2449 C CA . LYS C 1 5 ? 59.923 65.181 47.916 1.00 91.54 28 LYS C CA 1
ATOM 2450 C C . LYS C 1 5 ? 59.299 64.315 49.032 1.00 94.56 28 LYS C C 1
ATOM 2451 O O . LYS C 1 5 ? 60.021 63.617 49.749 1.00 96.44 28 LYS C O 1
ATOM 2453 N N . GLU C 1 6 ? 57.951 64.377 49.168 1.00 87.18 29 GLU C N 1
ATOM 2454 C CA . GLU C 1 6 ? 57.162 63.646 50.168 1.00 84.97 29 GLU C CA 1
ATOM 2455 C C . GLU C 1 6 ? 56.052 62.823 49.501 1.00 83.26 29 GLU C C 1
ATOM 2456 O O . GLU C 1 6 ? 55.366 63.317 48.608 1.00 81.53 29 GLU C O 1
ATOM 2462 N N . SER C 1 7 ? 55.888 61.568 49.941 1.00 77.89 30 SER C N 1
ATOM 2463 C CA . SER C 1 7 ? 54.886 60.629 49.424 1.00 74.80 30 SER C CA 1
ATOM 2464 C C . SER C 1 7 ? 53.753 60.442 50.455 1.00 74.84 30 SER C C 1
ATOM 2465 O O . SER C 1 7 ? 54.004 60.414 51.665 1.00 74.20 30 SER C O 1
ATOM 2468 N N . GLU C 1 8 ? 52.506 60.335 49.973 1.00 67.61 31 GLU C N 1
ATOM 2469 C CA . GLU C 1 8 ? 51.332 60.306 50.843 1.00 64.83 31 GLU C CA 1
ATOM 2470 C C . GLU C 1 8 ? 50.160 59.511 50.215 1.00 60.79 31 GLU C C 1
ATOM 2471 O O . GLU C 1 8 ? 49.890 59.606 49.031 1.00 57.90 31 GLU C O 1
ATOM 2477 N N . VAL C 1 9 ? 49.422 58.818 51.049 1.00 57.47 32 VAL C N 1
ATOM 2478 C CA . VAL C 1 9 ? 48.231 58.064 50.687 1.00 57.66 32 VAL C CA 1
ATOM 2479 C C . VAL C 1 9 ? 47.011 58.822 51.235 1.00 59.28 32 VAL C C 1
ATOM 2480 O O . VAL C 1 9 ? 47.049 59.346 52.345 1.00 59.11 32 VAL C O 1
ATOM 2484 N N . ARG C 1 10 ? 45.949 58.932 50.438 1.00 54.25 33 ARG C N 1
ATOM 2485 C CA . ARG C 1 10 ? 44.743 59.616 50.896 1.00 54.72 33 ARG C CA 1
ATOM 2486 C C . ARG C 1 10 ? 43.534 58.718 50.827 1.00 59.68 33 ARG C C 1
ATOM 2487 O O . ARG C 1 10 ? 43.304 58.099 49.785 1.00 58.16 33 ARG C O 1
ATOM 2495 N N . LYS C 1 11 ? 42.768 58.631 51.953 1.00 57.97 34 LYS C N 1
ATOM 2496 C CA . LYS C 1 11 ? 41.560 57.815 52.019 1.00 56.77 34 LYS C CA 1
ATOM 2497 C C . LYS C 1 11 ? 40.450 58.595 51.305 1.00 58.90 34 LYS C C 1
ATOM 2498 O O . LYS C 1 11 ? 40.111 59.698 51.687 1.00 57.87 34 LYS C O 1
ATOM 2500 N N . VAL C 1 12 ? 39.944 58.048 50.219 1.00 56.77 35 VAL C N 1
ATOM 2501 C CA . VAL C 1 12 ? 38.913 58.716 49.447 1.00 55.76 35 VAL C CA 1
ATOM 2502 C C . VAL C 1 12 ? 37.694 57.791 49.346 1.00 58.99 35 VAL C C 1
ATOM 2503 O O . VAL C 1 12 ? 37.843 56.563 49.351 1.00 60.39 35 VAL C O 1
ATOM 2507 N N . ASP C 1 13 ? 36.498 58.383 49.228 1.00 54.16 36 ASP C N 1
ATOM 2508 C CA . ASP C 1 13 ? 35.256 57.653 48.927 1.00 54.02 36 ASP C CA 1
ATOM 2509 C C . ASP C 1 13 ? 35.286 57.123 47.477 1.00 52.11 36 ASP C C 1
ATOM 2510 O O . ASP C 1 13 ? 36.068 57.633 46.678 1.00 48.33 36 ASP C O 1
ATOM 2515 N N . ALA C 1 14 ? 34.439 56.138 47.144 1.00 49.50 37 ALA C N 1
ATOM 2516 C CA . ALA C 1 14 ? 34.330 55.552 45.804 1.00 49.40 37 ALA C CA 1
ATOM 2517 C C . ALA C 1 14 ? 33.979 56.633 44.776 1.00 54.05 37 ALA C C 1
ATOM 2518 O O . ALA C 1 14 ? 33.106 57.486 45.008 1.00 55.81 37 ALA C O 1
ATOM 2520 N N . PHE C 1 15 ? 34.724 56.635 43.694 1.00 48.66 38 PHE C N 1
ATOM 2521 C CA . PHE C 1 15 ? 34.585 57.561 42.570 1.00 47.10 38 PHE C CA 1
ATOM 2522 C C . PHE C 1 15 ? 34.650 56.781 41.256 1.00 51.27 38 PHE C C 1
ATOM 2523 O O . PHE C 1 15 ? 35.300 55.727 41.196 1.00 49.80 38 PHE C O 1
ATOM 2531 N N . SER C 1 16 ? 33.982 57.296 40.220 1.00 49.25 39 SER C N 1
ATOM 2532 C CA . SER C 1 16 ? 33.966 56.729 38.860 1.00 49.28 39 SER C CA 1
ATOM 2533 C C . SER C 1 16 ? 34.298 57.840 37.828 1.00 53.94 39 SER C C 1
ATOM 2534 O O . SER C 1 16 ? 34.422 57.555 36.648 1.00 55.59 39 SER C O 1
ATOM 2537 N N . SER C 1 17 ? 34.510 59.080 38.296 1.00 50.41 40 SER C N 1
ATOM 2538 C CA . SER C 1 17 ? 34.935 60.235 37.500 1.00 50.22 40 SER C CA 1
ATOM 2539 C C . SER C 1 17 ? 36.086 60.954 38.184 1.00 51.54 40 SER C C 1
ATOM 2540 O O . SER C 1 17 ? 36.235 60.870 39.408 1.00 49.75 40 SER C O 1
ATOM 2543 N N . ILE C 1 18 ? 36.918 61.631 37.400 1.00 47.05 41 ILE C N 1
ATOM 2544 C CA . ILE C 1 18 ? 38.067 62.375 37.911 1.00 46.42 41 ILE C CA 1
ATOM 2545 C C . ILE C 1 18 ? 38.097 63.752 37.248 1.00 53.08 41 ILE C C 1
ATOM 2546 O O . ILE C 1 18 ? 38.068 63.857 36.019 1.00 53.08 41 ILE C O 1
ATOM 2551 N N . GLU C 1 19 ? 38.144 64.807 38.048 1.00 49.70 42 GLU C N 1
ATOM 2552 C CA . GLU C 1 19 ? 38.267 66.168 37.535 1.00 49.07 42 GLU C CA 1
ATOM 2553 C C . GLU C 1 19 ? 39.474 66.798 38.190 1.00 54.44 42 GLU C C 1
ATOM 2554 O O . GLU C 1 19 ? 39.532 66.825 39.418 1.00 53.27 42 GLU C O 1
ATOM 2560 N N . ILE C 1 20 ? 40.457 67.261 37.407 1.00 53.71 43 ILE C N 1
ATOM 2561 C CA . ILE C 1 20 ? 41.628 67.909 37.996 1.00 56.08 43 ILE C CA 1
ATOM 2562 C C . ILE C 1 20 ? 41.641 69.390 37.518 1.00 61.25 43 ILE C C 1
ATOM 2563 O O . ILE C 1 20 ? 41.607 69.683 36.327 1.00 59.29 43 ILE C O 1
ATOM 2568 N N . THR C 1 21 ? 41.638 70.315 38.513 1.00 60.73 44 THR C N 1
ATOM 2569 C CA . THR C 1 21 ? 41.593 71.765 38.300 1.00 63.27 44 THR C CA 1
ATOM 2570 C C . THR C 1 21 ? 42.955 72.425 38.646 1.00 67.09 44 THR C C 1
ATOM 2571 O O . THR C 1 21 ? 43.204 73.573 38.241 1.00 67.81 44 THR C O 1
ATOM 2575 N N . SER C 1 22 ? 43.835 71.689 39.361 1.00 60.29 45 SER C N 1
ATOM 2576 C CA . SER C 1 22 ? 45.162 72.172 39.751 1.00 58.79 45 SER C CA 1
ATOM 2577 C C . SER C 1 22 ? 46.231 71.609 38.770 1.00 61.81 45 SER C C 1
ATOM 2578 O O . SER C 1 22 ? 45.937 71.457 37.584 1.00 60.12 45 SER C O 1
ATOM 2581 N N . VAL C 1 23 ? 47.473 71.380 39.235 1.00 59.33 46 VAL C N 1
ATOM 2582 C CA . VAL C 1 23 ? 48.598 70.943 38.397 1.00 59.56 46 VAL C CA 1
ATOM 2583 C C . VAL C 1 23 ? 49.080 69.569 38.865 1.00 62.97 46 VAL C C 1
ATOM 2584 O O . VAL C 1 23 ? 49.311 69.370 40.062 1.00 63.73 46 VAL C O 1
ATOM 2588 N N . GLY C 1 24 ? 49.236 68.644 37.926 1.00 58.22 47 GLY C N 1
ATOM 2589 C CA . GLY C 1 24 ? 49.730 67.311 38.236 1.00 57.37 47 GLY C CA 1
ATOM 2590 C C . GLY C 1 24 ? 49.603 66.237 37.170 1.00 60.18 47 GLY C C 1
ATOM 2591 O O . GLY C 1 24 ? 48.766 66.346 36.280 1.00 59.00 47 GLY C O 1
ATOM 2592 N N . THR C 1 25 ? 50.435 65.172 37.294 1.00 55.19 48 THR C N 1
ATOM 2593 C CA . THR C 1 25 ? 50.488 63.977 36.466 1.00 53.12 48 THR C CA 1
ATOM 2594 C C . THR C 1 25 ? 49.691 62.883 37.163 1.00 55.50 48 THR C C 1
ATOM 2595 O O . THR C 1 25 ? 49.906 62.608 38.339 1.00 56.62 48 THR C O 1
ATOM 2599 N N . ILE C 1 26 ? 48.768 62.270 36.456 1.00 49.72 49 ILE C N 1
ATOM 2600 C CA . ILE C 1 26 ? 47.959 61.171 36.995 1.00 46.97 49 ILE C CA 1
ATOM 2601 C C . ILE C 1 26 ? 48.314 59.896 36.274 1.00 50.66 49 ILE C C 1
ATOM 2602 O O . ILE C 1 26 ? 48.298 59.880 35.050 1.00 48.26 49 ILE C O 1
ATOM 2607 N N . HIS C 1 27 ? 48.627 58.830 37.036 1.00 48.65 50 HIS C N 1
ATOM 2608 C CA . HIS C 1 27 ? 48.869 57.473 36.523 1.00 49.50 50 HIS C CA 1
ATOM 2609 C C . HIS C 1 27 ? 47.723 56.613 36.971 1.00 49.08 50 HIS C C 1
ATOM 2610 O O . HIS C 1 27 ? 47.582 56.401 38.186 1.00 46.20 50 HIS C O 1
ATOM 2617 N N . PHE C 1 28 ? 46.847 56.190 36.028 1.00 43.24 51 PHE C N 1
ATOM 2618 C CA . PHE C 1 28 ? 45.656 55.438 36.400 1.00 43.98 51 PHE C CA 1
ATOM 2619 C C . PHE C 1 28 ? 45.836 53.964 36.114 1.00 51.75 51 PHE C C 1
ATOM 2620 O O . PHE C 1 28 ? 46.319 53.584 35.041 1.00 53.71 51 PHE C O 1
ATOM 2628 N N . THR C 1 29 ? 45.409 53.136 37.081 1.00 49.17 52 THR C N 1
ATOM 2629 C CA . THR C 1 29 ? 45.402 51.674 37.004 1.00 49.45 52 THR C CA 1
ATOM 2630 C C . THR C 1 29 ? 43.981 51.166 37.240 1.00 50.75 52 THR C C 1
ATOM 2631 O O . THR C 1 29 ? 43.394 51.490 38.272 1.00 49.50 52 THR C O 1
ATOM 2635 N N . GLN C 1 30 ? 43.432 50.356 36.312 1.00 45.27 53 GLN C N 1
ATOM 2636 C CA . GLN C 1 30 ? 42.127 49.745 36.572 1.00 46.23 53 GLN C CA 1
ATOM 2637 C C . GLN C 1 30 ? 42.330 48.617 37.575 1.00 52.23 53 GLN C C 1
ATOM 2638 O O . GLN C 1 30 ? 43.199 47.768 37.367 1.00 54.69 53 GLN C O 1
ATOM 2644 N N . SER C 1 31 ? 41.574 48.638 38.677 1.00 48.39 54 SER C N 1
ATOM 2645 C CA . SER C 1 31 ? 41.666 47.649 39.775 1.00 48.40 54 SER C CA 1
ATOM 2646 C C . SER C 1 31 ? 40.358 47.572 40.545 1.00 53.05 54 SER C C 1
ATOM 2647 O O . SER C 1 31 ? 39.651 48.556 40.592 1.00 53.13 54 SER C O 1
ATOM 2650 N N . ASP C 1 32 ? 40.054 46.456 41.203 1.00 51.65 55 ASP C N 1
ATOM 2651 C CA . ASP C 1 32 ? 38.849 46.364 42.031 1.00 53.97 55 ASP C CA 1
ATOM 2652 C C . ASP C 1 32 ? 38.958 47.237 43.273 1.00 58.13 55 ASP C C 1
ATOM 2653 O O . ASP C 1 32 ? 37.937 47.536 43.900 1.00 58.11 55 ASP C O 1
ATOM 2658 N N . THR C 1 33 ? 40.196 47.636 43.616 1.00 55.85 56 THR C N 1
ATOM 2659 C CA . THR C 1 33 ? 40.522 48.416 44.811 1.00 56.86 56 THR C CA 1
ATOM 2660 C C . THR C 1 33 ? 40.751 49.870 44.459 1.00 57.90 56 THR C C 1
ATOM 2661 O O . THR C 1 33 ? 41.543 50.185 43.559 1.00 53.97 56 THR C O 1
ATOM 2665 N N . TYR C 1 34 ? 40.063 50.756 45.190 1.00 55.12 57 TYR C N 1
ATOM 2666 C CA . TYR C 1 34 ? 40.242 52.190 45.068 1.00 52.63 57 TYR C CA 1
ATOM 2667 C C . TYR C 1 34 ? 41.494 52.580 45.791 1.00 57.71 57 TYR C C 1
ATOM 2668 O O . TYR C 1 34 ? 41.708 52.084 46.885 1.00 59.82 57 TYR C O 1
ATOM 2677 N N . SER C 1 35 ? 42.330 53.459 45.216 1.00 54.47 58 SER C N 1
ATOM 2678 C CA . SER C 1 35 ? 43.521 53.947 45.931 1.00 54.99 58 SER C CA 1
ATOM 2679 C C . SER C 1 35 ? 43.979 55.271 45.359 1.00 54.87 58 SER C C 1
ATOM 2680 O O . SER C 1 35 ? 43.966 55.454 44.154 1.00 51.39 58 SER C O 1
ATOM 2683 N N . PHE C 1 36 ? 44.392 56.185 46.232 1.00 53.27 59 PHE C N 1
ATOM 2684 C CA . PHE C 1 36 ? 44.917 57.490 45.882 1.00 51.52 59 PHE C CA 1
ATOM 2685 C C . PHE C 1 36 ? 46.243 57.718 46.614 1.00 56.33 59 PHE C C 1
ATOM 2686 O O . PHE C 1 36 ? 46.273 57.792 47.836 1.00 55.28 59 PHE C O 1
ATOM 2694 N N . ARG C 1 37 ? 47.318 57.904 45.845 1.00 54.24 60 ARG C N 1
ATOM 2695 C CA . ARG C 1 37 ? 48.666 58.174 46.346 1.00 55.06 60 ARG C CA 1
ATOM 2696 C C . ARG C 1 37 ? 49.207 59.393 45.636 1.00 56.45 60 ARG C C 1
ATOM 2697 O O . ARG C 1 37 ? 49.027 59.521 44.423 1.00 54.36 60 ARG C O 1
ATOM 2705 N N . ILE C 1 38 ? 49.842 60.308 46.401 1.00 52.90 61 ILE C N 1
ATOM 2706 C CA . ILE C 1 38 ? 50.352 61.564 45.852 1.00 51.43 61 ILE C CA 1
ATOM 2707 C C . ILE C 1 38 ? 51.793 61.803 46.359 1.00 60.73 61 ILE C C 1
ATOM 2708 O O . ILE C 1 38 ? 52.093 61.559 47.535 1.00 62.91 61 ILE C O 1
ATOM 2713 N N . GLU C 1 39 ? 52.674 62.269 45.446 1.00 58.75 62 GLU C N 1
ATOM 2714 C CA . GLU C 1 39 ? 54.094 62.541 45.689 1.00 60.95 62 GLU C CA 1
ATOM 2715 C C . GLU C 1 39 ? 54.482 63.869 45.034 1.00 66.51 62 GLU C C 1
ATOM 2716 O O . GLU C 1 39 ? 53.876 64.274 44.042 1.00 66.39 62 GLU C O 1
ATOM 2722 N N . GLY C 1 40 ? 55.482 64.525 45.612 1.00 65.65 63 GLY C N 1
ATOM 2723 C CA . GLY C 1 40 ? 56.026 65.803 45.168 1.00 66.73 63 GLY C CA 1
ATOM 2724 C C . GLY C 1 40 ? 56.552 66.623 46.328 1.00 73.58 63 GLY C C 1
ATOM 2725 O O . GLY C 1 40 ? 56.689 66.102 47.439 1.00 74.05 63 GLY C O 1
ATOM 2726 N N . ARG C 1 41 ? 56.862 67.918 46.080 1.00 71.73 64 ARG C N 1
ATOM 2727 C CA . ARG C 1 41 ? 57.320 68.833 47.130 1.00 72.58 64 ARG C CA 1
ATOM 2728 C C . ARG C 1 41 ? 56.199 68.979 48.142 1.00 74.94 64 ARG C C 1
ATOM 2729 O O . ARG C 1 41 ? 55.035 69.074 47.739 1.00 71.95 64 ARG C O 1
ATOM 2731 N N . GLU C 1 42 ? 56.542 68.902 49.452 1.00 73.03 65 GLU C N 1
ATOM 2732 C CA . GLU C 1 42 ? 55.623 68.943 50.589 1.00 72.39 65 GLU C CA 1
ATOM 2733 C C . GLU C 1 42 ? 54.603 70.104 50.465 1.00 76.78 65 GLU C C 1
ATOM 2734 O O . GLU C 1 42 ? 53.415 69.876 50.692 1.00 74.70 65 GLU C O 1
ATOM 2740 N N . LYS C 1 43 ? 55.061 71.320 50.104 1.00 75.94 66 LYS C N 1
ATOM 2741 C CA . LYS C 1 43 ? 54.202 72.487 49.913 1.00 76.78 66 LYS C CA 1
ATOM 2742 C C . LYS C 1 43 ? 53.116 72.191 48.868 1.00 79.53 66 LYS C C 1
ATOM 2743 O O . LYS C 1 43 ? 51.962 72.530 49.117 1.00 79.35 66 LYS C O 1
ATOM 2749 N N . TYR C 1 44 ? 53.471 71.577 47.717 1.00 75.32 67 TYR C N 1
ATOM 2750 C CA . TYR C 1 44 ? 52.496 71.300 46.658 1.00 73.14 67 TYR C CA 1
ATOM 2751 C C . TYR C 1 44 ? 51.553 70.165 47.049 1.00 66.71 67 TYR C C 1
ATOM 2752 O O . TYR C 1 44 ? 50.360 70.279 46.782 1.00 64.38 67 TYR C O 1
ATOM 2761 N N . VAL C 1 45 ? 52.065 69.110 47.702 1.00 58.52 68 VAL C N 1
ATOM 2762 C CA . VAL C 1 45 ? 51.274 67.957 48.161 1.00 56.00 68 VAL C CA 1
ATOM 2763 C C . VAL C 1 45 ? 50.226 68.438 49.177 1.00 59.94 68 VAL C C 1
ATOM 2764 O O . VAL C 1 45 ? 49.055 68.094 49.036 1.00 57.57 68 VAL C O 1
ATOM 2768 N N . LYS C 1 46 ? 50.635 69.272 50.155 1.00 59.44 69 LYS C N 1
ATOM 2769 C CA . LYS C 1 46 ? 49.743 69.764 51.203 1.00 59.52 69 LYS C CA 1
ATOM 2770 C C . LYS C 1 46 ? 48.758 70.816 50.637 1.00 62.98 69 LYS C C 1
ATOM 2771 O O . LYS C 1 46 ? 47.652 70.907 51.152 1.00 62.82 69 LYS C O 1
ATOM 2777 N N . ASN C 1 47 ? 49.096 71.515 49.539 1.00 58.53 70 ASN C N 1
ATOM 2778 C CA . ASN C 1 47 ? 48.162 72.462 48.931 1.00 57.50 70 ASN C CA 1
ATOM 2779 C C . ASN C 1 47 ? 47.256 71.751 47.867 1.00 60.28 70 ASN C C 1
ATOM 2780 O O . ASN C 1 47 ? 46.416 72.399 47.244 1.00 58.58 70 ASN C O 1
ATOM 2785 N N . THR C 1 48 ? 47.378 70.422 47.700 1.00 58.11 71 THR C N 1
ATOM 2786 C CA . THR C 1 48 ? 46.509 69.692 46.765 1.00 56.79 71 THR C CA 1
ATOM 2787 C C . THR C 1 48 ? 45.303 69.167 47.553 1.00 59.94 71 THR C C 1
ATOM 2788 O O . THR C 1 48 ? 45.469 68.398 48.484 1.00 58.31 71 THR C O 1
ATOM 2792 N N . GLU C 1 49 ? 44.098 69.601 47.172 1.00 56.83 72 GLU C N 1
ATOM 2793 C CA . GLU C 1 49 ? 42.858 69.192 47.815 1.00 56.25 72 GLU C CA 1
ATOM 2794 C C . GLU C 1 49 ? 42.173 68.108 46.988 1.00 57.78 72 GLU C C 1
ATOM 2795 O O . GLU C 1 49 ? 42.026 68.235 45.758 1.00 55.37 72 GLU C O 1
ATOM 2801 N N . THR C 1 50 ? 41.798 67.020 47.676 1.00 52.59 73 THR C N 1
ATOM 2802 C CA . THR C 1 50 ? 41.076 65.873 47.123 1.00 51.85 73 THR C CA 1
ATOM 2803 C C . THR C 1 50 ? 39.720 65.793 47.799 1.00 54.62 73 THR C C 1
ATOM 2804 O O . THR C 1 50 ? 39.662 65.778 49.037 1.00 51.87 73 THR C O 1
ATOM 2808 N N . THR C 1 51 ? 38.635 65.732 47.005 1.00 49.67 74 THR C N 1
ATOM 2809 C CA . THR C 1 51 ? 37.293 65.613 47.550 1.00 50.87 74 THR C CA 1
ATOM 2810 C C . THR C 1 51 ? 36.508 64.724 46.608 1.00 56.63 74 THR C C 1
ATOM 2811 O O . THR C 1 51 ? 36.787 64.699 45.407 1.00 57.75 74 THR C O 1
ATOM 2815 N N . VAL C 1 52 ? 35.557 63.955 47.148 1.00 53.31 75 VAL C N 1
ATOM 2816 C CA . VAL C 1 52 ? 34.700 63.125 46.293 1.00 52.96 75 VAL C CA 1
ATOM 2817 C C . VAL C 1 52 ? 33.281 63.630 46.511 1.00 59.21 75 VAL C C 1
ATOM 2818 O O . VAL C 1 52 ? 32.778 63.617 47.627 1.00 59.25 75 VAL C O 1
ATOM 2822 N N . LYS C 1 53 ? 32.678 64.152 45.439 1.00 57.20 76 LYS C N 1
ATOM 2823 C CA . LYS C 1 53 ? 31.323 64.686 45.479 1.00 58.60 76 LYS C CA 1
ATOM 2824 C C . LYS C 1 53 ? 30.525 64.028 44.373 1.00 60.08 76 LYS C C 1
ATOM 2825 O O . LYS C 1 53 ? 30.911 64.113 43.199 1.00 56.79 76 LYS C O 1
ATOM 2827 N N . ASP C 1 54 ? 29.439 63.315 44.768 1.00 57.84 77 ASP C N 1
ATOM 2828 C CA . ASP C 1 54 ? 28.527 62.606 43.860 1.00 58.17 77 ASP C CA 1
ATOM 2829 C C . ASP C 1 54 ? 29.322 61.618 42.963 1.00 59.12 77 ASP C C 1
ATOM 2830 O O . ASP C 1 54 ? 29.073 61.529 41.768 1.00 56.89 77 ASP C O 1
ATOM 2835 N N . GLY C 1 55 ? 30.256 60.872 43.567 1.00 55.99 78 GLY C N 1
ATOM 2836 C CA . GLY C 1 55 ? 31.102 59.897 42.868 1.00 54.95 78 GLY C CA 1
ATOM 2837 C C . GLY C 1 55 ? 32.136 60.483 41.921 1.00 55.04 78 GLY C C 1
ATOM 2838 O O . GLY C 1 55 ? 32.678 59.763 41.084 1.00 54.46 78 GLY C O 1
ATOM 2839 N N . ARG C 1 56 ? 32.424 61.797 42.038 1.00 49.45 79 ARG C N 1
ATOM 2840 C CA . ARG C 1 56 ? 33.416 62.458 41.191 1.00 47.36 79 ARG C CA 1
ATOM 2841 C C . ARG C 1 56 ? 34.592 62.898 42.079 1.00 50.31 79 ARG C C 1
ATOM 2842 O O . ARG C 1 56 ? 34.393 63.658 43.027 1.00 50.26 79 ARG C O 1
ATOM 2850 N N . LEU C 1 57 ? 35.801 62.388 41.787 1.00 46.91 80 LEU C N 1
ATOM 2851 C CA . LEU C 1 57 ? 37.030 62.747 42.491 1.00 46.92 80 LEU C CA 1
ATOM 2852 C C . LEU C 1 57 ? 37.516 64.064 41.954 1.00 53.49 80 LEU C C 1
ATOM 2853 O O . LEU C 1 57 ? 37.804 64.173 40.758 1.00 53.32 80 LEU C O 1
ATOM 2858 N N . LEU C 1 58 ? 37.526 65.083 42.813 1.00 51.75 81 LEU C N 1
ATOM 2859 C CA . LEU C 1 58 ? 37.955 66.440 42.487 1.00 53.18 81 LEU C CA 1
ATOM 2860 C C . LEU C 1 58 ? 39.346 66.684 43.043 1.00 55.30 81 LEU C C 1
ATOM 2861 O O . LEU C 1 58 ? 39.552 66.506 44.251 1.00 56.54 81 LEU C O 1
ATOM 2866 N N . ILE C 1 59 ? 40.300 67.026 42.175 1.00 45.98 82 ILE C N 1
ATOM 2867 C CA . ILE C 1 59 ? 41.683 67.342 42.531 1.00 44.78 82 ILE C CA 1
ATOM 2868 C C . ILE C 1 59 ? 41.913 68.817 42.202 1.00 55.69 82 ILE C C 1
ATOM 2869 O O . ILE C 1 59 ? 41.823 69.208 41.041 1.00 55.47 82 ILE C O 1
ATOM 2874 N N . GLY C 1 60 ? 42.163 69.631 43.222 1.00 56.91 83 GLY C N 1
ATOM 2875 C CA . GLY C 1 60 ? 42.381 71.070 43.049 1.00 58.69 83 GLY C CA 1
ATOM 2876 C C . GLY C 1 60 ? 43.265 71.661 44.122 1.00 64.11 83 GLY C C 1
ATOM 2877 O O . GLY C 1 60 ? 43.863 70.906 44.890 1.00 63.62 83 GLY C O 1
ATOM 2878 N N . PHE C 1 61 ? 43.359 72.999 44.190 1.00 62.77 84 PHE C N 1
ATOM 2879 C CA . PHE C 1 61 ? 44.165 73.666 45.213 1.00 65.06 84 PHE C CA 1
ATOM 2880 C C . PHE C 1 61 ? 43.322 73.975 46.452 1.00 72.23 84 PHE C C 1
ATOM 2881 O O . PHE C 1 61 ? 42.137 74.293 46.325 1.00 73.72 84 PHE C O 1
ATOM 2889 N N . LYS C 1 62 ? 43.928 73.871 47.645 1.00 69.80 85 LYS C N 1
ATOM 2890 C CA . LYS C 1 62 ? 43.263 74.227 48.902 1.00 71.85 85 LYS C CA 1
ATOM 2891 C C . LYS C 1 62 ? 43.036 75.743 48.960 1.00 78.81 85 LYS C C 1
ATOM 2892 O O . LYS C 1 62 ? 41.956 76.175 49.360 1.00 79.29 85 LYS C O 1
ATOM 2898 N N . ASP C 1 63 ? 44.038 76.537 48.521 1.00 76.49 86 ASP C N 1
ATOM 2899 C CA . ASP C 1 63 ? 43.975 78.000 48.463 1.00 91.22 86 ASP C CA 1
ATOM 2900 C C . ASP C 1 63 ? 44.440 78.498 47.103 1.00 113.87 86 ASP C C 1
ATOM 2901 O O . ASP C 1 63 ? 45.492 78.098 46.620 1.00 91.21 86 ASP C O 1
ATOM 2903 N N . ASP C 1 74 ? 58.070 70.976 39.918 1.00 104.15 97 ASP C N 1
ATOM 2904 C CA . ASP C 1 74 ? 57.068 71.602 39.056 1.00 102.48 97 ASP C CA 1
ATOM 2905 C C . ASP C 1 74 ? 55.671 71.426 39.719 1.00 101.43 97 ASP C C 1
ATOM 2906 O O . ASP C 1 74 ? 55.183 72.369 40.359 1.00 102.17 97 ASP C O 1
ATOM 2911 N N . GLY C 1 75 ? 55.089 70.223 39.608 1.00 91.74 98 GLY C N 1
ATOM 2912 C CA . GLY C 1 75 ? 53.792 69.878 40.190 1.00 87.61 98 GLY C CA 1
ATOM 2913 C C . GLY C 1 75 ? 53.824 68.563 40.946 1.00 85.34 98 GLY C C 1
ATOM 2914 O O . GLY C 1 75 ? 54.909 68.090 41.297 1.00 88.56 98 GLY C O 1
ATOM 2915 N N . VAL C 1 76 ? 52.642 67.955 41.212 1.00 72.06 99 VAL C N 1
ATOM 2916 C CA . VAL C 1 76 ? 52.558 66.669 41.937 1.00 66.45 99 VAL C CA 1
ATOM 2917 C C . VAL C 1 76 ? 52.352 65.513 40.944 1.00 62.86 99 VAL C C 1
ATOM 2918 O O . VAL C 1 76 ? 51.936 65.735 39.815 1.00 59.09 99 VAL C O 1
ATOM 2922 N N . THR C 1 77 ? 52.642 64.284 41.402 1.00 57.10 100 THR C N 1
ATOM 2923 C CA . THR C 1 77 ? 52.419 63.023 40.726 1.00 55.19 100 THR C CA 1
ATOM 2924 C C . THR C 1 77 ? 51.358 62.292 41.546 1.00 57.62 100 THR C C 1
ATOM 2925 O O . THR C 1 77 ? 51.434 62.272 42.784 1.00 56.21 100 THR C O 1
ATOM 2929 N N . ILE C 1 78 ? 50.361 61.705 40.862 1.00 52.47 101 ILE C N 1
ATOM 2930 C CA . ILE C 1 78 ? 49.246 61.049 41.541 1.00 50.90 101 ILE C CA 1
ATOM 2931 C C . ILE C 1 78 ? 49.012 59.669 40.957 1.00 53.11 101 ILE C C 1
ATOM 2932 O O . ILE C 1 78 ? 48.891 59.547 39.747 1.00 51.54 101 ILE C O 1
ATOM 2937 N N . TRP C 1 79 ? 48.959 58.630 41.814 1.00 50.66 102 TRP C N 1
ATOM 2938 C CA . TRP C 1 79 ? 48.641 57.250 41.402 1.00 50.20 102 TRP C CA 1
ATOM 2939 C C . TRP C 1 79 ? 47.243 56.938 41.861 1.00 53.43 102 TRP C C 1
ATOM 2940 O O . TRP C 1 79 ? 46.931 57.085 43.056 1.00 53.96 102 TRP C O 1
ATOM 2951 N N . ILE C 1 80 ? 46.380 56.573 40.905 1.00 46.72 103 ILE C N 1
ATOM 2952 C CA . ILE C 1 80 ? 44.978 56.302 41.162 1.00 45.86 103 ILE C CA 1
ATOM 2953 C C . ILE C 1 80 ? 44.632 54.947 40.635 1.00 51.29 103 ILE C C 1
ATOM 2954 O O . ILE C 1 80 ? 45.128 54.548 39.574 1.00 50.20 103 ILE C O 1
ATOM 2959 N N . SER C 1 81 ? 43.798 54.201 41.400 1.00 49.25 104 SER C N 1
ATOM 2960 C CA . SER C 1 81 ? 43.248 52.929 40.951 1.00 46.70 104 SER C CA 1
ATOM 2961 C C . SER C 1 81 ? 41.755 52.947 41.283 1.00 48.03 104 SER C C 1
ATOM 2962 O O . SER C 1 81 ? 41.349 53.588 42.247 1.00 46.76 104 SER C O 1
ATOM 2965 N N . ALA C 1 82 ? 40.937 52.392 40.396 1.00 44.15 105 ALA C N 1
ATOM 2966 C CA . ALA C 1 82 ? 39.466 52.325 40.515 1.00 44.32 105 ALA C CA 1
ATOM 2967 C C . ALA C 1 82 ? 38.929 51.277 39.562 1.00 47.08 105 ALA C C 1
ATOM 2968 O O . ALA C 1 82 ? 39.526 51.091 38.499 1.00 43.34 105 ALA C O 1
ATOM 2970 N N . PRO C 1 83 ? 37.802 50.598 39.875 1.00 46.34 106 PRO C N 1
ATOM 2971 C CA . PRO C 1 83 ? 37.310 49.561 38.942 1.00 45.65 106 PRO C CA 1
ATOM 2972 C C . PRO C 1 83 ? 36.661 50.164 37.698 1.00 51.56 106 PRO C C 1
ATOM 2973 O O . PRO C 1 83 ? 36.719 49.549 36.624 1.00 52.01 106 PRO C O 1
ATOM 2977 N N . ASP C 1 84 ? 36.107 51.392 37.805 1.00 48.23 107 ASP C N 1
ATOM 2978 C CA . ASP C 1 84 ? 35.435 52.027 36.674 1.00 47.13 107 ASP C CA 1
ATOM 2979 C C . ASP C 1 84 ? 35.880 53.487 36.505 1.00 50.63 107 ASP C C 1
ATOM 2980 O O . ASP C 1 84 ? 36.301 54.128 37.457 1.00 52.33 107 ASP C O 1
ATOM 2985 N N . LEU C 1 85 ? 35.778 53.995 35.275 1.00 44.80 108 LEU C N 1
ATOM 2986 C CA . LEU C 1 85 ? 36.118 55.348 34.897 1.00 44.94 108 LEU C CA 1
ATOM 2987 C C . LEU C 1 85 ? 35.135 55.788 33.839 1.00 49.53 108 LEU C C 1
ATOM 2988 O O . LEU C 1 85 ? 34.985 55.119 32.827 1.00 51.72 108 LEU C O 1
ATOM 2993 N N . LYS C 1 86 ? 34.397 56.852 34.114 1.00 45.65 109 LYS C N 1
ATOM 2994 C CA . LYS C 1 86 ? 33.372 57.346 33.206 1.00 45.15 109 LYS C CA 1
ATOM 2995 C C . LYS C 1 86 ? 33.829 58.614 32.545 1.00 45.92 109 LYS C C 1
ATOM 2996 O O . LYS C 1 86 ? 33.664 58.770 31.339 1.00 43.32 109 LYS C O 1
ATOM 3002 N N . GLU C 1 87 ? 34.429 59.508 33.295 1.00 45.35 110 GLU C N 1
ATOM 3003 C CA . GLU C 1 87 ? 34.885 60.754 32.723 1.00 45.90 110 GLU C CA 1
ATOM 3004 C C . GLU C 1 87 ? 36.132 61.197 33.421 1.00 52.28 110 GLU C C 1
ATOM 3005 O O . GLU C 1 87 ? 36.299 61.014 34.632 1.00 53.47 110 GLU C O 1
ATOM 3011 N N . VAL C 1 88 ? 36.995 61.804 32.639 1.00 49.12 111 VAL C N 1
ATOM 3012 C CA . VAL C 1 88 ? 38.233 62.461 33.046 1.00 49.13 111 VAL C CA 1
ATOM 3013 C C . VAL C 1 88 ? 38.174 63.885 32.492 1.00 53.50 111 VAL C C 1
ATOM 3014 O O . VAL C 1 88 ? 38.091 64.078 31.277 1.00 53.50 111 VAL C O 1
ATOM 3018 N N . GLU C 1 89 ? 38.168 64.874 33.370 1.00 50.51 112 GLU C N 1
ATOM 3019 C CA . GLU C 1 89 ? 38.089 66.238 32.909 1.00 50.16 112 GLU C CA 1
ATOM 3020 C C . GLU C 1 89 ? 39.316 66.972 33.394 1.00 57.48 112 GLU C C 1
ATOM 3021 O O . GLU C 1 89 ? 39.632 66.946 34.593 1.00 55.93 112 GLU C O 1
ATOM 3027 N N . PHE C 1 90 ? 40.037 67.580 32.447 1.00 58.25 113 PHE C N 1
ATOM 3028 C CA . PHE C 1 90 ? 41.221 68.409 32.701 1.00 62.56 113 PHE C CA 1
ATOM 3029 C C . PHE C 1 90 ? 40.921 69.939 32.656 1.00 68.78 113 PHE C C 1
ATOM 3030 O O . PHE C 1 90 ? 41.032 70.564 31.608 1.00 68.76 113 PHE C O 1
ATOM 3038 N N . THR C 1 91 ? 40.602 70.540 33.803 1.00 66.13 114 THR C N 1
ATOM 3039 C CA . THR C 1 91 ? 40.315 71.980 33.878 1.00 68.41 114 THR C CA 1
ATOM 3040 C C . THR C 1 91 ? 41.656 72.770 34.070 1.00 72.24 114 THR C C 1
ATOM 3041 O O . THR C 1 91 ? 41.788 73.872 33.542 1.00 74.47 114 THR C O 1
ATOM 3045 N N . GLY C 1 92 ? 42.617 72.192 34.796 1.00 65.36 115 GLY C N 1
ATOM 3046 C CA . GLY C 1 92 ? 43.933 72.773 35.051 1.00 63.69 115 GLY C CA 1
ATOM 3047 C C . GLY C 1 92 ? 45.022 72.296 34.099 1.00 62.48 115 GLY C C 1
ATOM 3048 O O . GLY C 1 92 ? 44.840 72.329 32.885 1.00 57.85 115 GLY C O 1
ATOM 3049 N N . VAL C 1 93 ? 46.174 71.839 34.643 1.00 60.06 116 VAL C N 1
ATOM 3050 C CA . VAL C 1 93 ? 47.358 71.450 33.859 1.00 59.83 116 VAL C CA 1
ATOM 3051 C C . VAL C 1 93 ? 47.898 70.091 34.308 1.00 63.96 116 VAL C C 1
ATOM 3052 O O . VAL C 1 93 ? 48.094 69.862 35.492 1.00 62.06 116 VAL C O 1
ATOM 3056 N N . GLY C 1 94 ? 48.187 69.221 33.351 1.00 62.85 117 GLY C N 1
ATOM 3057 C CA . GLY C 1 94 ? 48.788 67.937 33.662 1.00 60.87 117 GLY C CA 1
ATOM 3058 C C . GLY C 1 94 ? 48.595 66.879 32.618 1.00 59.51 117 GLY C C 1
ATOM 3059 O O . GLY C 1 94 ? 48.081 67.155 31.527 1.00 55.50 117 GLY C O 1
ATOM 3060 N N . GLU C 1 95 ? 48.997 65.643 32.990 1.00 53.68 118 GLU C N 1
ATOM 3061 C CA . GLU C 1 95 ? 48.878 64.428 32.206 1.00 51.91 118 GLU C CA 1
ATOM 3062 C C . GLU C 1 95 ? 47.956 63.471 32.852 1.00 53.15 118 GLU C C 1
ATOM 3063 O O . GLU C 1 95 ? 47.879 63.408 34.080 1.00 52.71 118 GLU C O 1
ATOM 3069 N N . PHE C 1 96 ? 47.289 62.689 32.043 1.00 49.55 119 PHE C N 1
ATOM 3070 C CA . PHE C 1 96 ? 46.516 61.549 32.485 1.00 49.76 119 PHE C CA 1
ATOM 3071 C C . PHE C 1 96 ? 47.065 60.350 31.714 1.00 50.26 119 PHE C C 1
ATOM 3072 O O . PHE C 1 96 ? 46.925 60.305 30.486 1.00 49.72 119 PHE C O 1
ATOM 3080 N N . ASN C 1 97 ? 47.774 59.447 32.394 1.00 44.42 120 ASN C N 1
ATOM 3081 C CA . ASN C 1 97 ? 48.398 58.293 31.735 1.00 44.79 120 ASN C CA 1
ATOM 3082 C C . ASN C 1 97 ? 47.818 56.960 32.174 1.00 48.87 120 ASN C C 1
ATOM 3083 O O . ASN C 1 97 ? 47.718 56.729 33.384 1.00 45.07 120 ASN C O 1
ATOM 3088 N N . CYS C 1 98 ? 47.496 56.060 31.193 1.00 47.21 121 CYS C N 1
ATOM 3089 C CA . CYS C 1 98 ? 47.117 54.672 31.490 1.00 48.16 121 CYS C CA 1
ATOM 3090 C C . CYS C 1 98 ? 47.829 53.750 30.505 1.00 52.50 121 CYS C C 1
ATOM 3091 O O . CYS C 1 98 ? 47.348 53.520 29.391 1.00 51.28 121 CYS C O 1
ATOM 3094 N N . GLU C 1 99 ? 48.965 53.188 30.939 1.00 51.31 122 GLU C N 1
ATOM 3095 C CA . GLU C 1 99 ? 49.794 52.303 30.108 1.00 52.87 122 GLU C CA 1
ATOM 3096 C C . GLU C 1 99 ? 49.325 50.836 30.185 1.00 58.17 122 GLU C C 1
ATOM 3097 O O . GLU C 1 99 ? 49.585 50.074 29.244 1.00 60.37 122 GLU C O 1
ATOM 3103 N N . LYS C 1 100 ? 48.611 50.456 31.261 1.00 51.48 123 LYS C N 1
ATOM 3104 C CA . LYS C 1 100 ? 48.092 49.096 31.467 1.00 49.24 123 LYS C CA 1
ATOM 3105 C C . LYS C 1 100 ? 46.729 48.892 30.740 1.00 47.87 123 LYS C C 1
ATOM 3106 O O . LYS C 1 100 ? 46.049 49.871 30.470 1.00 45.63 123 LYS C O 1
ATOM 3112 N N . PRO C 1 101 ? 46.281 47.640 30.464 1.00 43.41 124 PRO C N 1
ATOM 3113 C CA . PRO C 1 101 ? 44.974 47.463 29.810 1.00 41.98 124 PRO C CA 1
ATOM 3114 C C . PRO C 1 101 ? 43.826 48.095 30.607 1.00 47.94 124 PRO C C 1
ATOM 3115 O O . PRO C 1 101 ? 43.755 47.987 31.847 1.00 48.88 124 PRO C O 1
ATOM 3119 N N . LEU C 1 102 ? 42.937 48.783 29.880 1.00 43.72 125 LEU C N 1
ATOM 3120 C CA . LEU C 1 102 ? 41.759 49.450 30.433 1.00 40.93 125 LEU C CA 1
ATOM 3121 C C . LEU C 1 102 ? 40.538 48.942 29.676 1.00 46.14 125 LEU C C 1
ATOM 3122 O O . LEU C 1 102 ? 40.552 48.937 28.449 1.00 46.11 125 LEU C O 1
ATOM 3127 N N . LYS C 1 103 ? 39.547 48.403 30.387 1.00 45.41 126 LYS C N 1
ATOM 3128 C CA . LYS C 1 103 ? 38.322 47.821 29.802 1.00 44.49 126 LYS C CA 1
ATOM 3129 C C . LYS C 1 103 ? 37.143 48.526 30.447 1.00 47.72 126 LYS C C 1
ATOM 3130 O O . LYS C 1 103 ? 36.918 48.356 31.644 1.00 46.38 126 LYS C O 1
ATOM 3136 N N . LEU C 1 104 ? 36.452 49.395 29.690 1.00 42.27 127 LEU C N 1
ATOM 3137 C CA . LEU C 1 104 ? 35.376 50.212 30.253 1.00 41.44 127 LEU C CA 1
ATOM 3138 C C . LEU C 1 104 ? 34.082 50.139 29.445 1.00 49.09 127 LEU C C 1
ATOM 3139 O O . LEU C 1 104 ? 34.047 49.522 28.388 1.00 48.83 127 LEU C O 1
ATOM 3144 N N . ASP C 1 105 ? 33.005 50.762 29.949 1.00 48.87 128 ASP C N 1
ATOM 3145 C CA . ASP C 1 105 ? 31.734 50.842 29.221 1.00 50.28 128 ASP C CA 1
ATOM 3146 C C . ASP C 1 105 ? 31.791 52.115 28.328 1.00 53.13 128 ASP C C 1
ATOM 3147 O O . ASP C 1 105 ? 32.134 52.032 27.156 1.00 50.24 128 ASP C O 1
ATOM 3152 N N . GLU C 1 106 ? 31.498 53.274 28.897 1.00 52.01 129 GLU C N 1
ATOM 3153 C CA . GLU C 1 106 ? 31.580 54.558 28.206 1.00 52.58 129 GLU C CA 1
ATOM 3154 C C . GLU C 1 106 ? 32.590 55.418 28.930 1.00 54.05 129 GLU C C 1
ATOM 3155 O O . GLU C 1 106 ? 32.498 55.550 30.154 1.00 54.06 129 GLU C O 1
ATOM 3161 N N . VAL C 1 107 ? 33.577 55.962 28.217 1.00 48.02 130 VAL C N 1
ATOM 3162 C CA . VAL C 1 107 ? 34.561 56.823 28.882 1.00 45.70 130 VAL C CA 1
ATOM 3163 C C . VAL C 1 107 ? 34.735 58.101 28.037 1.00 46.81 130 VAL C C 1
ATOM 3164 O O . VAL C 1 107 ? 34.713 58.033 26.817 1.00 43.16 130 VAL C O 1
ATOM 3168 N N . SER C 1 108 ? 34.793 59.265 28.716 1.00 46.97 131 SER C N 1
ATOM 3169 C CA . SER C 1 108 ? 35.026 60.552 28.090 1.00 47.27 131 SER C CA 1
ATOM 3170 C C . SER C 1 108 ? 36.231 61.236 28.714 1.00 49.31 131 SER C C 1
ATOM 3171 O O . SER C 1 108 ? 36.453 61.169 29.924 1.00 44.91 131 SER C O 1
ATOM 3174 N N . PHE C 1 109 ? 37.035 61.854 27.839 1.00 47.91 132 PHE C N 1
ATOM 3175 C CA . PHE C 1 109 ? 38.223 62.621 28.174 1.00 48.25 132 PHE C CA 1
ATOM 3176 C C . PHE C 1 109 ? 38.015 64.011 27.651 1.00 54.89 132 PHE C C 1
ATOM 3177 O O . PHE C 1 109 ? 37.814 64.205 26.446 1.00 53.10 132 PHE C O 1
ATOM 3185 N N . GLU C 1 110 ? 37.901 64.958 28.598 1.00 52.93 133 GLU C N 1
ATOM 3186 C CA . GLU C 1 110 ? 37.686 66.368 28.347 1.00 54.57 133 GLU C CA 1
ATOM 3187 C C . GLU C 1 110 ? 38.905 67.153 28.684 1.00 59.33 133 GLU C C 1
ATOM 3188 O O . GLU C 1 110 ? 39.283 67.194 29.857 1.00 59.12 133 GLU C O 1
ATOM 3194 N N . VAL C 1 111 ? 39.519 67.802 27.693 1.00 56.51 134 VAL C N 1
ATOM 3195 C CA . VAL C 1 111 ? 40.647 68.720 27.954 1.00 57.37 134 VAL C CA 1
ATOM 3196 C C . VAL C 1 111 ? 40.144 70.170 27.766 1.00 63.20 134 VAL C C 1
ATOM 3197 O O . VAL C 1 111 ? 39.775 70.523 26.653 1.00 66.01 134 VAL C O 1
ATOM 3201 N N . LYS C 1 112 ? 40.091 70.982 28.845 1.00 59.12 135 LYS C N 1
ATOM 3202 C CA . LYS C 1 112 ? 39.608 72.363 28.783 1.00 61.57 135 LYS C CA 1
ATOM 3203 C C . LYS C 1 112 ? 40.726 73.373 29.130 1.00 69.08 135 LYS C C 1
ATOM 3204 O O . LYS C 1 112 ? 40.661 74.536 28.689 1.00 70.54 135 LYS C O 1
ATOM 3210 N N . GLY C 1 113 ? 41.724 72.925 29.893 1.00 65.57 136 GLY C N 1
ATOM 3211 C CA . GLY C 1 113 ? 42.867 73.749 30.281 1.00 66.40 136 GLY C CA 1
ATOM 3212 C C . GLY C 1 113 ? 44.071 73.375 29.441 1.00 69.10 136 GLY C C 1
ATOM 3213 O O . GLY C 1 113 ? 44.071 73.610 28.222 1.00 66.37 136 GLY C O 1
ATOM 3214 N N . VAL C 1 114 ? 45.109 72.794 30.093 1.00 65.90 137 VAL C N 1
ATOM 3215 C CA . VAL C 1 114 ? 46.297 72.311 29.395 1.00 67.63 137 VAL C CA 1
ATOM 3216 C C . VAL C 1 114 ? 46.471 70.850 29.812 1.00 72.55 137 VAL C C 1
ATOM 3217 O O . VAL C 1 114 ? 46.973 70.556 30.898 1.00 76.23 137 VAL C O 1
ATOM 3221 N N . GLY C 1 115 ? 45.961 69.941 29.010 1.00 64.02 138 GLY C N 1
ATOM 3222 C CA . GLY C 1 115 ? 46.039 68.535 29.367 1.00 61.17 138 GLY C CA 1
ATOM 3223 C C . GLY C 1 115 ? 46.584 67.620 28.290 1.00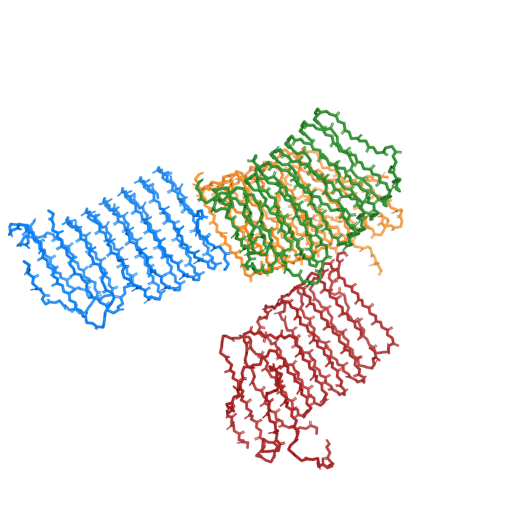 61.51 138 GLY C C 1
ATOM 3224 O O . GLY C 1 115 ? 46.467 67.894 27.097 1.00 59.77 138 GLY C O 1
ATOM 3225 N N . GLU C 1 116 ? 47.157 66.505 28.726 1.00 56.25 139 GLU C N 1
ATOM 3226 C CA . GLU C 1 116 ? 47.716 65.475 27.871 1.00 56.47 139 GLU C CA 1
ATOM 3227 C C . GLU C 1 116 ? 47.142 64.135 28.330 1.00 55.70 139 GLU C C 1
ATOM 3228 O O . GLU C 1 116 ? 47.259 63.807 29.507 1.00 55.39 139 GLU C O 1
ATOM 3234 N N . VAL C 1 117 ? 46.430 63.431 27.446 1.00 47.32 140 VAL C N 1
ATOM 3235 C CA . VAL C 1 117 ? 45.832 62.133 27.750 1.00 44.00 140 VAL C CA 1
ATOM 3236 C C . VAL C 1 117 ? 46.578 61.059 26.958 1.00 49.89 140 VAL C C 1
ATOM 3237 O O . VAL C 1 117 ? 46.632 61.134 25.725 1.00 50.77 140 VAL C O 1
ATOM 3241 N N . ASN C 1 118 ? 47.162 60.073 27.660 1.00 44.73 141 ASN C N 1
ATOM 3242 C CA . ASN C 1 118 ? 47.912 58.972 27.043 1.00 43.89 141 ASN C CA 1
ATOM 3243 C C . ASN C 1 118 ? 47.329 57.658 27.498 1.00 45.70 141 ASN C C 1
ATOM 3244 O O . ASN C 1 118 ? 47.433 57.333 28.667 1.00 43.71 141 ASN C O 1
ATOM 3249 N N . VAL C 1 119 ? 46.629 56.953 26.593 1.00 42.85 142 VAL C N 1
ATOM 3250 C CA . VAL C 1 119 ? 45.978 55.674 26.893 1.00 42.97 142 VAL C CA 1
ATOM 3251 C C . VAL C 1 119 ? 46.498 54.643 25.872 1.00 47.11 142 VAL C C 1
ATOM 3252 O O . VAL C 1 119 ? 46.203 54.733 24.683 1.00 47.65 142 VAL C O 1
ATOM 3256 N N . ALA C 1 120 ? 47.308 53.701 26.342 1.00 45.15 143 ALA C N 1
ATOM 3257 C CA . ALA C 1 120 ? 48.003 52.694 25.523 1.00 45.58 143 ALA C CA 1
ATOM 3258 C C . ALA C 1 120 ? 47.124 51.528 25.044 1.00 49.76 143 ALA C C 1
ATOM 3259 O O . ALA C 1 120 ? 47.424 50.944 23.996 1.00 50.60 143 ALA C O 1
ATOM 3261 N N . ASP C 1 121 ? 46.103 51.139 25.815 1.00 45.05 144 ASP C N 1
ATOM 3262 C CA . ASP C 1 121 ? 45.335 49.935 25.528 1.00 44.54 144 ASP C CA 1
ATOM 3263 C C . ASP C 1 121 ? 43.926 50.003 26.162 1.00 47.11 144 ASP C C 1
ATOM 3264 O O . ASP C 1 121 ? 43.687 49.474 27.256 1.00 48.63 144 ASP C O 1
ATOM 3269 N N . LEU C 1 122 ? 43.005 50.644 25.441 1.00 40.64 145 LEU C N 1
ATOM 3270 C CA . LEU C 1 122 ? 41.618 50.818 25.860 1.00 39.65 145 LEU C CA 1
ATOM 3271 C C . LEU C 1 122 ? 40.663 49.940 25.040 1.00 46.00 145 LEU C C 1
ATOM 3272 O O . LEU C 1 122 ? 40.740 49.911 23.819 1.00 46.96 145 LEU C O 1
ATOM 3277 N N . THR C 1 123 ? 39.730 49.282 25.730 1.00 44.00 146 THR C N 1
ATOM 3278 C CA . THR C 1 123 ? 38.625 48.501 25.156 1.00 43.72 146 THR C CA 1
ATOM 3279 C C . THR C 1 123 ? 37.345 49.041 25.787 1.00 47.16 146 THR C C 1
ATOM 3280 O O . THR C 1 123 ? 37.250 49.080 27.006 1.00 44.47 146 THR C O 1
ATOM 3284 N N . CYS C 1 124 ? 36.396 49.533 24.986 1.00 44.52 147 CYS C N 1
ATOM 3285 C CA . CYS C 1 124 ? 35.170 50.084 25.566 1.00 43.86 147 CYS C CA 1
ATOM 3286 C C . CYS C 1 124 ? 34.045 50.021 24.565 1.00 47.19 147 CYS C C 1
ATOM 3287 O O . CYS C 1 124 ? 34.258 49.659 23.400 1.00 46.40 147 CYS C O 1
ATOM 3290 N N . ASN C 1 125 ? 32.835 50.388 25.008 1.00 44.01 148 ASN C N 1
ATOM 3291 C CA . ASN C 1 125 ? 31.702 50.502 24.092 1.00 45.14 148 ASN C CA 1
ATOM 3292 C C . ASN C 1 125 ? 31.760 51.844 23.416 1.00 47.39 148 ASN C C 1
ATOM 3293 O O . ASN C 1 125 ? 31.692 51.918 22.188 1.00 46.03 148 ASN C O 1
ATOM 3298 N N . VAL C 1 126 ? 31.908 52.926 24.232 1.00 42.84 149 VAL C N 1
ATOM 3299 C CA . VAL C 1 126 ? 31.913 54.292 23.729 1.00 43.65 149 VAL C CA 1
ATOM 3300 C C . VAL C 1 126 ? 33.148 55.039 24.247 1.00 46.90 149 VAL C C 1
ATOM 3301 O O . VAL C 1 126 ? 33.427 55.024 25.441 1.00 44.51 149 VAL C O 1
ATOM 3305 N N . LEU C 1 127 ? 33.886 55.677 23.326 1.00 44.37 150 LEU C N 1
ATOM 3306 C CA . LEU C 1 127 ? 34.986 56.587 23.644 1.00 43.67 150 LEU C CA 1
ATOM 3307 C C . LEU C 1 127 ? 34.619 58.010 23.180 1.00 46.76 150 LEU C C 1
ATOM 3308 O O . LEU C 1 127 ? 34.248 58.188 22.029 1.00 41.12 150 LEU C O 1
ATOM 3313 N N . LYS C 1 128 ? 34.683 59.005 24.092 1.00 45.15 151 LYS C N 1
ATOM 3314 C CA . LYS C 1 128 ? 34.440 60.412 23.751 1.00 46.20 151 LYS C CA 1
ATOM 3315 C C . LYS C 1 128 ? 35.673 61.201 24.091 1.00 49.24 151 LYS C C 1
ATOM 3316 O O . LYS C 1 128 ? 36.193 61.042 25.199 1.00 46.85 151 LYS C O 1
ATOM 3322 N N . VAL C 1 129 ? 36.201 61.968 23.123 1.00 46.65 152 VAL C N 1
ATOM 3323 C CA . VAL C 1 129 ? 37.376 62.822 23.313 1.00 47.99 152 VAL C CA 1
ATOM 3324 C C . VAL C 1 129 ? 37.020 64.263 22.915 1.00 52.35 152 VAL C C 1
ATOM 3325 O O . VAL C 1 129 ? 36.461 64.466 21.833 1.00 51.07 152 VAL C O 1
ATOM 3329 N N . ALA C 1 130 ? 37.319 65.252 23.772 1.00 48.36 153 ALA C N 1
ATOM 3330 C CA . ALA C 1 130 ? 37.041 66.634 23.383 1.00 49.61 153 ALA C CA 1
ATOM 3331 C C . ALA C 1 130 ? 38.205 67.521 23.819 1.00 57.39 153 ALA C C 1
ATOM 3332 O O . ALA C 1 130 ? 38.426 67.697 25.021 1.00 58.12 153 ALA C O 1
ATOM 3334 N N . LEU C 1 131 ? 39.027 67.968 22.855 1.00 55.88 154 LEU C N 1
ATOM 3335 C CA . LEU C 1 131 ? 40.187 68.843 23.121 1.00 58.30 154 LEU C CA 1
ATOM 3336 C C . LEU C 1 131 ? 39.762 70.318 22.932 1.00 62.40 154 LEU C C 1
ATOM 3337 O O . LEU C 1 131 ? 39.986 70.911 21.875 1.00 60.49 154 LEU C O 1
ATOM 3342 N N . ARG C 1 132 ? 39.135 70.905 23.969 1.00 60.55 155 ARG C N 1
ATOM 3343 C CA . ARG C 1 132 ? 38.621 72.288 23.914 1.00 63.02 155 ARG C CA 1
ATOM 3344 C C . ARG C 1 132 ? 39.713 73.273 24.234 1.00 68.26 155 ARG C C 1
ATOM 3345 O O . ARG C 1 132 ? 39.724 74.352 23.690 1.00 69.58 155 ARG C O 1
ATOM 3353 N N . GLY C 1 133 ? 40.643 72.889 25.079 1.00 67.67 156 GLY C N 1
ATOM 3354 C CA . GLY C 1 133 ? 41.714 73.782 25.493 1.00 70.63 156 GLY C CA 1
ATOM 3355 C C . GLY C 1 133 ? 42.978 73.598 24.700 1.00 77.22 156 GLY C C 1
ATOM 3356 O O . GLY C 1 133 ? 42.942 73.618 23.469 1.00 77.93 156 GLY C O 1
ATOM 3357 N N . VAL C 1 134 ? 44.105 73.463 25.426 1.00 73.38 157 VAL C N 1
ATOM 3358 C CA . VAL C 1 134 ? 45.421 73.251 24.839 1.00 73.52 157 VAL C CA 1
ATOM 3359 C C . VAL C 1 134 ? 45.904 71.849 25.233 1.00 72.70 157 VAL C C 1
ATOM 3360 O O . VAL C 1 134 ? 45.783 71.465 26.394 1.00 74.47 157 VAL C O 1
ATOM 3364 N N . GLY C 1 135 ? 46.472 71.111 24.300 1.00 63.08 158 GLY C N 1
ATOM 3365 C CA . GLY C 1 135 ? 47.037 69.830 24.685 1.00 61.44 158 GLY C CA 1
ATOM 3366 C C . GLY C 1 135 ? 47.002 68.740 23.650 1.00 64.97 158 GLY C C 1
ATOM 3367 O O . GLY C 1 135 ? 47.059 69.005 22.442 1.00 66.23 158 GLY C O 1
ATOM 3368 N N . SER C 1 136 ? 46.937 67.504 24.134 1.00 56.40 159 SER C N 1
ATOM 3369 C CA . SER C 1 136 ? 46.960 66.377 23.258 1.00 56.19 159 SER C CA 1
ATOM 3370 C C . SER C 1 136 ? 46.289 65.139 23.877 1.00 53.78 159 SER C C 1
ATOM 3371 O O . SER C 1 136 ? 46.148 65.006 25.087 1.00 51.59 159 SER C O 1
ATOM 3374 N N . ALA C 1 137 ? 45.879 64.238 23.007 1.00 46.81 160 ALA C N 1
ATOM 3375 C CA . ALA C 1 137 ? 45.306 62.961 23.368 1.00 43.68 160 ALA C CA 1
ATOM 3376 C C . ALA C 1 137 ? 45.860 61.955 22.433 1.00 48.72 160 ALA C C 1
ATOM 3377 O O . ALA C 1 137 ? 45.814 62.164 21.226 1.00 46.45 160 ALA C O 1
ATOM 3379 N N . ASP C 1 138 ? 46.493 60.904 22.991 1.00 47.03 161 ASP C N 1
ATOM 3380 C CA . ASP C 1 138 ? 47.112 59.827 22.256 1.00 47.72 161 ASP C CA 1
ATOM 3381 C C . ASP C 1 138 ? 46.526 58.544 22.823 1.00 50.59 161 ASP C C 1
ATOM 3382 O O . ASP C 1 138 ? 46.847 58.136 23.945 1.00 49.52 161 ASP C O 1
ATOM 3387 N N . ILE C 1 139 ? 45.560 57.973 22.090 1.00 44.64 162 ILE C N 1
ATOM 3388 C CA . ILE C 1 139 ? 44.801 56.826 22.561 1.00 42.37 162 ILE C CA 1
ATOM 3389 C C . ILE C 1 139 ? 44.793 55.701 21.513 1.00 47.23 162 ILE C C 1
ATOM 3390 O O . ILE C 1 139 ? 44.597 55.937 20.328 1.00 47.01 162 ILE C O 1
ATOM 3395 N N . HIS C 1 140 ? 45.024 54.482 21.998 1.00 45.00 163 HIS C N 1
ATOM 3396 C CA . HIS C 1 140 ? 44.884 53.233 21.253 1.00 43.59 163 HIS C CA 1
ATOM 3397 C C . HIS C 1 140 ? 43.635 52.566 21.808 1.00 47.27 163 HIS C C 1
ATOM 3398 O O . HIS C 1 140 ? 43.570 52.292 22.998 1.00 47.36 163 HIS C O 1
ATOM 3405 N N . VAL C 1 141 ? 42.612 52.411 20.976 1.00 43.52 164 VAL C N 1
ATOM 3406 C CA . VAL C 1 141 ? 41.299 51.949 21.399 1.00 41.78 164 VAL C CA 1
ATOM 3407 C C . VAL C 1 141 ? 40.673 50.969 20.396 1.00 44.63 164 VAL C C 1
ATOM 3408 O O . VAL C 1 141 ? 40.863 51.058 19.172 1.00 45.64 164 VAL C O 1
ATOM 3412 N N . VAL C 1 142 ? 39.863 50.094 20.962 1.00 40.99 165 VAL C N 1
ATOM 3413 C CA . VAL C 1 142 ? 38.961 49.151 20.310 1.00 41.54 165 VAL C CA 1
ATOM 3414 C C . VAL C 1 142 ? 37.583 49.494 20.916 1.00 45.59 165 VAL C C 1
ATOM 3415 O O . VAL C 1 142 ? 37.390 49.294 22.132 1.00 43.35 165 VAL C O 1
ATOM 3419 N N . CYS C 1 143 ? 36.641 50.022 20.103 1.00 39.99 166 CYS C N 1
ATOM 3420 C CA . CYS C 1 143 ? 35.328 50.400 20.635 1.00 42.04 166 CYS C CA 1
ATOM 3421 C C . CYS C 1 143 ? 34.221 50.224 19.594 1.00 48.65 166 CYS C C 1
ATOM 3422 O O . CYS C 1 143 ? 34.508 50.034 18.417 1.00 50.15 166 CYS C O 1
ATOM 3425 N N . ASP C 1 144 ? 32.948 50.314 20.028 1.00 47.23 167 ASP C N 1
ATOM 3426 C CA . ASP C 1 144 ? 31.791 50.326 19.124 1.00 49.57 167 ASP C CA 1
ATOM 3427 C C . ASP C 1 144 ? 31.587 51.704 18.503 1.00 51.75 167 ASP C C 1
ATOM 3428 O O . ASP C 1 144 ? 31.272 51.809 17.324 1.00 51.91 167 ASP C O 1
ATOM 3433 N N . TYR C 1 145 ? 31.729 52.746 19.326 1.00 48.39 168 TYR C N 1
ATOM 3434 C CA . TYR C 1 145 ? 31.511 54.107 18.897 1.00 49.16 168 TYR C CA 1
ATOM 3435 C C . TYR C 1 145 ? 32.553 55.031 19.490 1.00 54.31 168 TYR C C 1
ATOM 3436 O O . TYR C 1 145 ? 32.836 55.000 20.694 1.00 53.09 168 TYR C O 1
ATOM 3445 N N . LEU C 1 146 ? 33.089 55.889 18.627 1.00 52.52 169 LEU C N 1
ATOM 3446 C CA . LEU C 1 146 ? 34.137 56.836 18.985 1.00 53.23 169 LEU C CA 1
ATOM 3447 C C . LEU C 1 146 ? 33.746 58.255 18.527 1.00 56.25 169 LEU C C 1
ATOM 3448 O O . LEU C 1 146 ? 33.403 58.471 17.381 1.00 54.81 169 LEU C O 1
ATOM 3453 N N . SER C 1 147 ? 33.786 59.191 19.430 1.00 53.98 170 SER C N 1
ATOM 3454 C CA . SER C 1 147 ? 33.470 60.600 19.174 1.00 55.72 170 SER C CA 1
ATOM 3455 C C . SER C 1 147 ? 34.682 61.437 19.538 1.00 56.59 170 SER C C 1
ATOM 3456 O O . SER C 1 147 ? 35.134 61.333 20.680 1.00 56.04 170 SER C O 1
ATOM 3459 N N . ALA C 1 148 ? 35.280 62.162 18.578 1.00 52.18 171 ALA C N 1
ATOM 3460 C CA . ALA C 1 148 ? 36.447 63.019 18.875 1.00 52.67 171 ALA C CA 1
ATOM 3461 C C . ALA C 1 148 ? 36.289 64.407 18.252 1.00 58.02 171 ALA C C 1
ATOM 3462 O O . ALA C 1 148 ? 35.913 64.539 17.085 1.00 56.05 171 ALA C O 1
ATOM 3464 N N . GLN C 1 149 ? 36.566 65.442 19.045 1.00 56.05 172 GLN C N 1
ATOM 3465 C CA . GLN C 1 149 ? 36.484 66.809 18.568 1.00 58.05 172 GLN C CA 1
ATOM 3466 C C . GLN C 1 149 ? 37.680 67.580 19.111 1.00 64.19 172 GLN C C 1
ATOM 3467 O O . GLN C 1 149 ? 38.042 67.454 20.293 1.00 62.06 172 GLN C O 1
ATOM 3481 N N . GLY C 1 151 ? 38.562 71.287 19.117 1.00 67.94 174 GLY C N 1
ATOM 3482 C CA . GLY C 1 151 ? 38.187 72.686 18.916 1.00 68.65 174 GLY C CA 1
ATOM 3483 C C . GLY C 1 151 ? 39.226 73.695 19.355 1.00 70.35 174 GLY C C 1
ATOM 3484 O O . GLY C 1 151 ? 39.113 74.885 19.057 1.00 74.21 174 GLY C O 1
ATOM 3485 N N . GLY C 1 152 ? 40.218 73.226 20.076 1.00 64.37 175 GLY C N 1
ATOM 3486 C CA . GLY C 1 152 ? 41.252 74.081 20.638 1.00 64.62 175 GLY C CA 1
ATOM 3487 C C . GLY C 1 152 ? 42.539 74.022 19.862 1.00 67.93 175 GLY C C 1
ATOM 3488 O O . GLY C 1 152 ? 42.533 73.917 18.641 1.00 66.17 175 GLY C O 1
ATOM 3489 N N . VAL C 1 153 ? 43.652 74.078 20.595 1.00 67.97 176 VAL C N 1
ATOM 3490 C CA . VAL C 1 153 ? 45.002 74.072 20.044 1.00 69.95 176 VAL C CA 1
ATOM 3491 C C . VAL C 1 153 ? 45.699 72.809 20.560 1.00 72.77 176 VAL C C 1
ATOM 3492 O O . VAL C 1 153 ? 45.942 72.670 21.767 1.00 73.33 176 VAL C O 1
ATOM 3496 N N . GLY C 1 154 ? 46.007 71.920 19.648 1.00 66.41 177 GLY C N 1
ATOM 3497 C CA . GLY C 1 154 ? 46.669 70.679 20.006 1.00 64.02 177 GLY C CA 1
ATOM 3498 C C . GLY C 1 154 ? 46.440 69.577 19.007 1.00 65.08 177 GLY C C 1
ATOM 3499 O O . GLY C 1 154 ? 46.160 69.840 17.832 1.00 64.60 177 GLY C O 1
ATOM 3500 N N . SER C 1 155 ? 46.606 68.337 19.458 1.00 58.85 178 SER C N 1
ATOM 3501 C CA . SER C 1 155 ? 46.434 67.228 18.549 1.00 58.77 178 SER C CA 1
ATOM 3502 C C . SER C 1 155 ? 45.821 66.030 19.222 1.00 57.82 178 SER C C 1
ATOM 3503 O O . SER C 1 155 ? 46.046 65.776 20.407 1.00 54.67 178 SER C O 1
ATOM 3506 N N . VAL C 1 156 ? 45.026 65.300 18.447 1.00 53.16 179 VAL C N 1
ATOM 3507 C CA . VAL C 1 156 ? 44.416 64.057 18.882 1.00 51.09 179 VAL C CA 1
ATOM 3508 C C . VAL C 1 156 ? 44.962 62.982 17.961 1.00 53.37 179 VAL C C 1
ATOM 3509 O O . VAL C 1 156 ? 44.874 63.123 16.741 1.00 53.18 179 VAL C O 1
ATOM 3513 N N . THR C 1 157 ? 45.576 61.931 18.533 1.00 50.15 180 THR C N 1
ATOM 3514 C CA . THR C 1 157 ? 46.085 60.778 17.765 1.00 48.61 180 THR C CA 1
ATOM 3515 C C . THR C 1 157 ? 45.291 59.545 18.205 1.00 50.11 180 THR C C 1
ATOM 3516 O O . THR C 1 157 ? 45.279 59.189 19.393 1.00 47.31 180 THR C O 1
ATOM 3520 N N . LEU C 1 158 ? 44.576 58.944 17.251 1.00 46.55 181 LEU C N 1
ATOM 3521 C CA . LEU C 1 158 ? 43.749 57.773 17.521 1.00 45.66 181 LEU C CA 1
ATOM 3522 C C . LEU C 1 158 ? 44.185 56.596 16.653 1.00 49.31 181 LEU C C 1
ATOM 3523 O O . LEU C 1 158 ? 44.338 56.721 15.436 1.00 49.26 181 LEU C O 1
ATOM 3528 N N . SER C 1 159 ? 44.448 55.471 17.308 1.00 46.20 182 SER C N 1
ATOM 3529 C CA . SER C 1 159 ? 44.822 54.240 16.614 1.00 46.38 182 SER C CA 1
ATOM 3530 C C . SER C 1 159 ? 43.938 53.098 17.117 1.00 48.41 182 SER C C 1
ATOM 3531 O O . SER C 1 159 ? 43.410 53.184 18.231 1.00 44.98 182 SER C O 1
ATOM 3534 N N . GLY C 1 160 ? 43.771 52.060 16.286 1.00 46.19 183 GLY C N 1
ATOM 3535 C CA . GLY C 1 160 ? 42.980 50.891 16.637 1.00 45.75 183 GLY C CA 1
ATOM 3536 C C . GLY C 1 160 ? 41.775 50.688 15.762 1.00 47.16 183 GLY C C 1
ATOM 3537 O O . GLY C 1 160 ? 41.889 50.772 14.544 1.00 48.20 183 GLY C O 1
ATOM 3538 N N . SER C 1 161 ? 40.624 50.360 16.370 1.00 43.05 184 SER C N 1
ATOM 3539 C CA . SER C 1 161 ? 39.408 50.076 15.595 1.00 42.82 184 SER C CA 1
ATOM 3540 C C . SER C 1 161 ? 38.180 50.649 16.279 1.00 48.33 184 SER C C 1
ATOM 3541 O O . SER C 1 161 ? 38.087 50.587 17.499 1.00 49.26 184 SER C O 1
ATOM 3544 N N . ALA C 1 162 ? 37.240 51.182 15.500 1.00 45.04 185 ALA C N 1
ATOM 3545 C CA . ALA C 1 162 ? 35.987 51.770 15.986 1.00 45.63 185 ALA C CA 1
ATOM 3546 C C . ALA C 1 162 ? 34.852 51.357 15.050 1.00 51.37 185 ALA C C 1
ATOM 3547 O O . ALA C 1 162 ? 34.951 51.611 13.847 1.00 49.42 185 ALA C O 1
ATOM 3549 N N . GLY C 1 163 ? 33.796 50.734 15.587 1.00 49.44 186 GLY C N 1
ATOM 3550 C CA . GLY C 1 163 ? 32.645 50.311 14.784 1.00 50.95 186 GLY C CA 1
ATOM 3551 C C . GLY C 1 163 ? 32.032 51.452 13.990 1.00 56.48 186 GLY C C 1
ATOM 3552 O O . GLY C 1 163 ? 31.653 51.273 12.844 1.00 55.01 186 GLY C O 1
ATOM 3553 N N . ARG C 1 164 ? 31.891 52.628 14.640 1.00 56.82 187 ARG C N 1
ATOM 3554 C CA . ARG C 1 164 ? 31.402 53.922 14.126 1.00 58.49 187 ARG C CA 1
ATOM 3555 C C . ARG C 1 164 ? 32.258 55.008 14.700 1.00 60.56 187 ARG C C 1
ATOM 3556 O O . ARG C 1 164 ? 32.710 54.860 15.844 1.00 59.30 187 ARG C O 1
ATOM 3564 N N . ALA C 1 165 ? 32.466 56.099 13.978 1.00 54.76 188 ALA C N 1
ATOM 3565 C CA . ALA C 1 165 ? 33.228 57.211 14.535 1.00 52.79 188 ALA C CA 1
ATOM 3566 C C . ALA C 1 165 ? 32.684 58.508 14.028 1.00 59.15 188 ALA C C 1
ATOM 3567 O O . ALA C 1 165 ? 32.156 58.557 12.917 1.00 60.17 188 ALA C O 1
ATOM 3569 N N . ASP C 1 166 ? 32.774 59.556 14.865 1.00 55.86 189 ASP C N 1
ATOM 3570 C CA . ASP C 1 166 ? 32.375 60.922 14.560 1.00 57.40 189 ASP C CA 1
ATOM 3571 C C . ASP C 1 166 ? 33.538 61.780 14.925 1.00 60.53 189 ASP C C 1
ATOM 3572 O O . ASP C 1 166 ? 33.840 61.906 16.118 1.00 57.81 189 ASP C O 1
ATOM 3577 N N . ILE C 1 167 ? 34.265 62.295 13.908 1.00 57.47 190 ILE C N 1
ATOM 3578 C CA . ILE C 1 167 ? 35.478 63.087 14.133 1.00 57.44 190 ILE C CA 1
ATOM 3579 C C . ILE C 1 167 ? 35.353 64.471 13.490 1.00 63.65 190 ILE C C 1
ATOM 3580 O O . ILE C 1 167 ? 34.888 64.586 12.370 1.00 61.60 190 ILE C O 1
ATOM 3585 N N . SER C 1 168 ? 35.742 65.529 14.241 1.00 63.30 191 SER C N 1
ATOM 3586 C CA . SER C 1 168 ? 35.763 66.909 13.759 1.00 65.05 191 SER C CA 1
ATOM 3587 C C . SER C 1 168 ? 37.020 67.600 14.244 1.00 70.52 191 SER C C 1
ATOM 3588 O O . SER C 1 168 ? 37.510 67.254 15.325 1.00 68.23 191 SER C O 1
ATOM 3591 N N . LYS C 1 169 ? 37.537 68.599 13.483 1.00 69.22 192 LYS C N 1
ATOM 3592 C CA . LYS C 1 169 ? 38.708 69.390 13.906 1.00 70.61 192 LYS C CA 1
ATOM 3593 C C . LYS C 1 169 ? 38.492 70.855 13.566 1.00 79.77 192 LYS C C 1
ATOM 3594 O O . LYS C 1 169 ? 38.910 71.331 12.503 1.00 82.97 192 LYS C O 1
ATOM 3600 N N . GLY C 1 170 ? 37.843 71.561 14.483 1.00 77.76 193 GLY C N 1
ATOM 3601 C CA . GLY C 1 170 ? 37.535 72.973 14.316 1.00 81.24 193 GLY C CA 1
ATOM 3602 C C . GLY C 1 170 ? 38.646 73.921 14.710 1.00 87.74 193 GLY C C 1
ATOM 3603 O O . GLY C 1 170 ? 38.607 75.104 14.348 1.00 91.51 193 GLY C O 1
ATOM 3604 N N . GLY C 1 171 ? 39.617 73.415 15.463 1.00 81.41 194 GLY C N 1
ATOM 3605 C CA . GLY C 1 171 ? 40.715 74.238 15.959 1.00 81.88 194 GLY C CA 1
ATOM 3606 C C . GLY C 1 171 ? 42.003 74.206 15.156 1.00 84.83 194 GLY C C 1
ATOM 3607 O O . GLY C 1 171 ? 41.998 73.939 13.944 1.00 85.01 194 GLY C O 1
ATOM 3608 N N . ILE C 1 172 ? 43.119 74.534 15.861 1.00 78.89 195 ILE C N 1
ATOM 3609 C CA . ILE C 1 172 ? 44.493 74.567 15.349 1.00 78.61 195 ILE C CA 1
ATOM 3610 C C . ILE C 1 172 ? 45.253 73.314 15.840 1.00 79.11 195 ILE C C 1
ATOM 3611 O O . ILE C 1 172 ? 45.423 73.090 17.046 1.00 76.98 195 ILE C O 1
ATOM 3616 N N . GLY C 1 173 ? 45.705 72.531 14.881 1.00 71.99 196 GLY C N 1
ATOM 3617 C CA . GLY C 1 173 ? 46.452 71.324 15.142 1.00 69.71 196 GLY C CA 1
ATOM 3618 C C . GLY C 1 173 ? 46.015 70.258 14.181 1.00 73.53 196 GLY C C 1
ATOM 3619 O O . GLY C 1 173 ? 45.826 70.514 12.980 1.00 74.47 196 GLY C O 1
ATOM 3620 N N . GLY C 1 174 ? 45.845 69.072 14.711 1.00 66.59 197 GLY C N 1
ATOM 3621 C CA . GLY C 1 174 ? 45.469 67.961 13.863 1.00 64.81 197 GLY C CA 1
ATOM 3622 C C . GLY C 1 174 ? 44.838 66.810 14.579 1.00 62.32 197 GLY C C 1
ATOM 3623 O O . GLY C 1 174 ? 44.967 66.666 15.801 1.00 58.54 197 GLY C O 1
ATOM 3624 N N . VAL C 1 175 ? 44.071 66.056 13.820 1.00 59.02 198 VAL C N 1
ATOM 3625 C CA . VAL C 1 175 ? 43.473 64.814 14.287 1.00 59.91 198 VAL C CA 1
ATOM 3626 C C . VAL C 1 175 ? 44.115 63.754 13.415 1.00 61.21 198 VAL C C 1
ATOM 3627 O O . VAL C 1 175 ? 44.005 63.854 12.202 1.00 62.25 198 VAL C O 1
ATOM 3631 N N . ASN C 1 176 ? 44.913 62.844 14.014 1.00 55.02 199 ASN C N 1
ATOM 3632 C CA . ASN C 1 176 ? 45.581 61.783 13.259 1.00 54.67 199 ASN C CA 1
ATOM 3633 C C . ASN C 1 176 ? 44.840 60.471 13.527 1.00 55.73 199 ASN C C 1
ATOM 3634 O O . ASN C 1 176 ? 44.769 60.010 14.670 1.00 50.68 199 ASN C O 1
ATOM 3639 N N . THR C 1 177 ? 44.261 59.895 12.466 1.00 54.23 200 THR C N 1
ATOM 3640 C CA . THR C 1 177 ? 43.513 58.625 12.501 1.00 52.35 200 THR C CA 1
ATOM 3641 C C . THR C 1 177 ? 44.064 57.671 11.462 1.00 54.95 200 THR C C 1
ATOM 3642 O O . THR C 1 177 ? 43.351 56.753 11.049 1.00 52.93 200 THR C O 1
ATOM 3646 N N . ASP C 1 178 ? 45.347 57.845 11.066 1.00 54.70 201 ASP C N 1
ATOM 3647 C CA . ASP C 1 178 ? 45.982 57.035 10.010 1.00 57.93 201 ASP C CA 1
ATOM 3648 C C . ASP C 1 178 ? 45.948 55.556 10.326 1.00 60.56 201 ASP C C 1
ATOM 3649 O O . ASP C 1 178 ? 45.798 54.755 9.398 1.00 62.94 201 ASP C O 1
ATOM 3654 N N . ASN C 1 179 ? 46.078 55.198 11.604 1.00 53.18 202 ASN C N 1
ATOM 3655 C CA . ASN C 1 179 ? 46.092 53.805 12.043 1.00 52.34 202 ASN C CA 1
ATOM 3656 C C . ASN C 1 179 ? 44.799 53.463 12.826 1.00 52.52 202 ASN C C 1
ATOM 3657 O O . ASN C 1 179 ? 44.798 52.577 13.663 1.00 49.36 202 ASN C O 1
ATOM 3662 N N . LEU C 1 180 ? 43.689 54.140 12.495 1.00 50.44 203 LEU C N 1
ATOM 3663 C CA . LEU C 1 180 ? 42.382 53.858 13.092 1.00 47.96 203 LEU C CA 1
ATOM 3664 C C . LEU C 1 180 ? 41.444 53.289 12.014 1.00 51.56 203 LEU C C 1
ATOM 3665 O O . LEU C 1 180 ? 41.225 53.946 11.017 1.00 49.11 203 LEU C O 1
ATOM 3670 N N . LYS C 1 181 ? 40.869 52.092 12.232 1.00 47.56 204 LYS C N 1
ATOM 3671 C CA . LYS C 1 181 ? 39.907 51.506 11.290 1.00 46.02 204 LYS C CA 1
ATOM 3672 C C . LYS C 1 181 ? 38.503 51.888 11.748 1.00 49.29 204 LYS C C 1
ATOM 3673 O O . LYS C 1 181 ? 38.250 51.858 12.948 1.00 47.37 204 LYS C O 1
ATOM 3679 N N . ILE C 1 182 ? 37.629 52.348 10.844 1.00 48.83 205 ILE C N 1
ATOM 3680 C CA . ILE C 1 182 ? 36.265 52.820 11.181 1.00 49.65 205 ILE C CA 1
ATOM 3681 C C . ILE C 1 182 ? 35.262 52.119 10.296 1.00 54.90 205 ILE C C 1
ATOM 3682 O O . ILE C 1 182 ? 35.413 52.195 9.097 1.00 54.74 205 ILE C O 1
ATOM 3687 N N . GLY C 1 183 ? 34.240 51.474 10.873 1.00 52.35 206 GLY C N 1
ATOM 3688 C CA . GLY C 1 183 ? 33.177 50.821 10.108 1.00 54.09 206 GLY C CA 1
ATOM 3689 C C . GLY C 1 183 ? 32.204 51.789 9.449 1.00 68.39 206 GLY C C 1
ATOM 3690 O O . GLY C 1 183 ? 31.893 52.857 10.010 1.00 61.22 206 GLY C O 1
ATOM 3691 N N . LYS D 1 5 ? -2.882 35.144 66.845 1.00 112.83 28 LYS D N 1
ATOM 3692 C CA . LYS D 1 5 ? -1.749 35.854 66.242 1.00 108.90 28 LYS D CA 1
ATOM 3693 C C . LYS D 1 5 ? -0.981 36.658 67.301 1.00 114.80 28 LYS D C 1
ATOM 3694 O O . LYS D 1 5 ? -1.597 37.314 68.147 1.00 117.94 28 LYS D O 1
ATOM 3696 N N . GLU D 1 6 ? 0.366 36.594 67.250 1.00 108.76 29 GLU D N 1
ATOM 3697 C CA . GLU D 1 6 ? 1.275 37.292 68.166 1.00 109.52 29 GLU D CA 1
ATOM 3698 C C . GLU D 1 6 ? 2.281 38.162 67.383 1.00 109.97 29 GLU D C 1
ATOM 3699 O O . GLU D 1 6 ? 2.842 37.706 66.380 1.00 105.32 29 GLU D O 1
ATOM 3701 N N . SER D 1 7 ? 2.506 39.406 67.852 1.00 107.64 30 SER D N 1
ATOM 3702 C CA . SER D 1 7 ? 3.443 40.368 67.263 1.00 104.36 30 SER D CA 1
ATOM 3703 C C . SER D 1 7 ? 4.697 40.470 68.139 1.00 106.16 30 SER D C 1
ATOM 3704 O O . SER D 1 7 ? 4.586 40.507 69.357 1.00 108.46 30 SER D O 1
ATOM 3707 N N . GLU D 1 8 ? 5.884 40.530 67.525 1.00 98.79 31 GLU D N 1
ATOM 3708 C CA . GLU D 1 8 ? 7.138 40.522 68.268 1.00 98.17 31 GLU D CA 1
ATOM 3709 C C . GLU D 1 8 ? 8.248 41.327 67.552 1.00 96.53 31 GLU D C 1
ATOM 3710 O O . GLU D 1 8 ? 8.410 41.253 66.344 1.00 87.72 31 GLU D O 1
ATOM 3716 N N . VAL D 1 9 ? 9.042 42.038 68.337 1.00 97.64 32 VAL D N 1
ATOM 3717 C CA . VAL D 1 9 ? 10.194 42.820 67.894 1.00 96.73 32 VAL D CA 1
ATOM 3718 C C . VAL D 1 9 ? 11.454 42.070 68.329 1.00 99.10 32 VAL D C 1
ATOM 3719 O O . VAL D 1 9 ? 11.502 41.551 69.451 1.00 102.48 32 VAL D O 1
ATOM 3723 N N . ARG D 1 10 ? 12.466 41.988 67.454 1.00 91.00 33 ARG D N 1
ATOM 3724 C CA . ARG D 1 10 ? 13.692 41.285 67.811 1.00 92.72 33 ARG D CA 1
ATOM 3725 C C . ARG D 1 10 ? 14.903 42.181 67.705 1.00 99.62 33 ARG D C 1
ATOM 3726 O O . ARG D 1 10 ? 15.073 42.867 66.707 1.00 98.49 33 ARG D O 1
ATOM 3734 N N . LYS D 1 11 ? 15.740 42.186 68.758 1.00 103.49 34 LYS D N 1
ATOM 3735 C CA . LYS D 1 11 ? 16.951 43.009 68.797 1.00 105.21 34 LYS D CA 1
ATOM 3736 C C . LYS D 1 11 ? 18.012 42.288 67.993 1.00 107.08 34 LYS D C 1
ATOM 3737 O O . LYS D 1 11 ? 18.397 41.173 68.349 1.00 108.86 34 LYS D O 1
ATOM 3739 N N . VAL D 1 12 ? 18.457 42.905 66.905 1.00 99.75 35 VAL D N 1
ATOM 3740 C CA . VAL D 1 12 ? 19.425 42.280 66.035 1.00 98.10 35 VAL D CA 1
ATOM 3741 C C . VAL D 1 12 ? 20.586 43.248 65.793 1.00 101.91 35 VAL D C 1
ATOM 3742 O O . VAL D 1 12 ? 20.421 44.471 65.869 1.00 102.54 35 VAL D O 1
ATOM 3746 N N . ASP D 1 13 ? 21.766 42.677 65.525 1.00 98.01 36 ASP D N 1
ATOM 3747 C CA . ASP D 1 13 ? 22.983 43.397 65.159 1.00 98.41 36 ASP D CA 1
ATOM 3748 C C . ASP D 1 13 ? 22.857 43.981 63.749 1.00 94.75 36 ASP D C 1
ATOM 3749 O O . ASP D 1 13 ? 21.965 43.575 62.997 1.00 89.87 36 ASP D O 1
ATOM 3754 N N . ALA D 1 14 ? 23.803 44.868 63.377 1.00 90.35 37 ALA D N 1
ATOM 3755 C CA . ALA D 1 14 ? 23.854 45.546 62.085 1.00 86.82 37 ALA D CA 1
ATOM 3756 C C . ALA D 1 14 ? 24.035 44.548 60.937 1.00 86.44 37 ALA D C 1
ATOM 3757 O O . ALA D 1 14 ? 24.954 43.723 60.941 1.00 87.88 37 ALA D O 1
ATOM 3759 N N . PHE D 1 15 ? 23.127 44.615 59.979 1.00 77.38 38 PHE D N 1
ATOM 3760 C CA . PHE D 1 15 ? 23.188 43.738 58.827 1.00 75.15 38 PHE D CA 1
ATOM 3761 C C . PHE D 1 15 ? 22.996 44.552 57.549 1.00 75.34 38 PHE D C 1
ATOM 3762 O O . PHE D 1 15 ? 22.341 45.596 57.579 1.00 74.64 38 PHE D O 1
ATOM 3770 N N . SER D 1 16 ? 23.552 44.059 56.433 1.00 70.21 39 SER D N 1
ATOM 3771 C CA . SER D 1 16 ? 23.433 44.686 55.104 1.00 67.27 39 SER D CA 1
ATOM 3772 C C . SER D 1 16 ? 23.043 43.593 54.061 1.00 69.13 39 SER D C 1
ATOM 3773 O O . SER D 1 16 ? 22.790 43.915 52.909 1.00 68.10 39 SER D O 1
ATOM 3776 N N . SER D 1 17 ? 22.929 42.328 54.498 1.00 66.05 40 SER D N 1
ATOM 3777 C CA . SER D 1 17 ? 22.477 41.183 53.695 1.00 65.18 40 SER D CA 1
ATOM 3778 C C . SER D 1 17 ? 21.395 40.397 54.442 1.00 68.11 40 SER D C 1
ATOM 3779 O O . SER D 1 17 ? 21.350 40.423 55.672 1.00 69.86 40 SER D O 1
ATOM 3782 N N . ILE D 1 18 ? 20.503 39.728 53.699 1.00 61.03 41 ILE D N 1
ATOM 3783 C CA . ILE D 1 18 ? 19.419 38.950 54.291 1.00 60.24 41 ILE D CA 1
ATOM 3784 C C . ILE D 1 18 ? 19.368 37.561 53.612 1.00 65.00 41 ILE D C 1
ATOM 3785 O O . ILE D 1 18 ? 19.301 37.487 52.389 1.00 61.23 41 ILE D O 1
ATOM 3790 N N . GLU D 1 19 ? 19.422 36.472 54.423 1.00 64.82 42 GLU D N 1
ATOM 3791 C CA . GLU D 1 19 ? 19.336 35.085 53.961 1.00 65.11 42 GLU D CA 1
ATOM 3792 C C . GLU D 1 19 ? 18.102 34.447 54.634 1.00 69.83 42 GLU D C 1
ATOM 3793 O O . GLU D 1 19 ? 18.133 34.175 55.834 1.00 73.08 42 GLU D O 1
ATOM 3799 N N . ILE D 1 20 ? 16.995 34.286 53.865 1.00 63.69 43 ILE D N 1
ATOM 3800 C CA . ILE D 1 20 ? 15.707 33.771 54.342 1.00 63.61 43 ILE D CA 1
ATOM 3801 C C . ILE D 1 20 ? 15.393 32.363 53.813 1.00 68.17 43 ILE D C 1
ATOM 3802 O O . ILE D 1 20 ? 15.397 32.103 52.603 1.00 66.98 43 ILE D O 1
ATOM 3807 N N . THR D 1 21 ? 15.028 31.493 54.759 1.00 66.93 44 THR D N 1
ATOM 3808 C CA . THR D 1 21 ? 14.488 30.173 54.549 1.00 67.59 44 THR D CA 1
ATOM 3809 C C . THR D 1 21 ? 13.216 30.133 55.416 1.00 71.88 44 THR D C 1
ATOM 3810 O O . THR D 1 21 ? 13.307 29.831 56.616 1.00 74.52 44 THR D O 1
ATOM 3814 N N . SER D 1 22 ? 12.046 30.509 54.841 1.00 65.61 45 SER D N 1
ATOM 3815 C CA . SER D 1 22 ? 10.784 30.538 55.607 1.00 68.61 45 SER D CA 1
ATOM 3816 C C . SER D 1 22 ? 9.524 30.582 54.728 1.00 70.70 45 SER D C 1
ATOM 3817 O O . SER D 1 22 ? 9.617 30.786 53.516 1.00 68.38 45 SER D O 1
ATOM 3819 N N . VAL D 1 23 ? 8.330 30.417 55.365 1.00 68.38 46 VAL D N 1
ATOM 3820 C CA . VAL D 1 23 ? 7.065 30.590 54.654 1.00 66.53 46 VAL D CA 1
ATOM 3821 C C . VAL D 1 23 ? 6.373 31.842 55.326 1.00 71.20 46 VAL D C 1
ATOM 3822 O O . VAL D 1 23 ? 6.294 31.975 56.562 1.00 71.29 46 VAL D O 1
ATOM 3826 N N . GLY D 1 24 ? 5.995 32.778 54.461 1.00 64.99 47 GLY D N 1
ATOM 3827 C CA . GLY D 1 24 ? 5.367 34.039 54.823 1.00 64.81 47 GLY D CA 1
ATOM 3828 C C . GLY D 1 24 ? 5.782 35.205 53.941 1.00 67.71 47 GLY D C 1
ATOM 3829 O O . GLY D 1 24 ? 6.514 35.038 52.956 1.00 64.78 47 GLY D O 1
ATOM 3830 N N . THR D 1 25 ? 5.306 36.409 54.300 1.00 64.32 48 THR D N 1
ATOM 3831 C CA . THR D 1 25 ? 5.570 37.639 53.561 1.00 61.74 48 THR D CA 1
ATOM 3832 C C . THR D 1 25 ? 6.599 38.478 54.349 1.00 64.49 48 THR D C 1
ATOM 3833 O O . THR D 1 25 ? 6.410 38.739 55.535 1.00 64.60 48 THR D O 1
ATOM 3837 N N . ILE D 1 26 ? 7.690 38.887 53.682 1.00 59.50 49 ILE D N 1
ATOM 3838 C CA . ILE D 1 26 ? 8.733 39.735 54.261 1.00 59.60 49 ILE D CA 1
ATOM 3839 C C . ILE D 1 26 ? 8.618 41.105 53.572 1.00 62.32 49 ILE D C 1
ATOM 3840 O O . ILE D 1 26 ? 8.580 41.133 52.341 1.00 61.34 49 ILE D O 1
ATOM 3845 N N . HIS D 1 27 ? 8.495 42.204 54.355 1.00 59.48 50 HIS D N 1
ATOM 3846 C CA . HIS D 1 27 ? 8.407 43.596 53.903 1.00 60.11 50 HIS D CA 1
ATOM 3847 C C . HIS D 1 27 ? 9.675 44.338 54.264 1.00 64.42 50 HIS D C 1
ATOM 3848 O O . HIS D 1 27 ? 9.931 44.502 55.454 1.00 64.87 50 HIS D O 1
ATOM 3855 N N . PHE D 1 28 ? 10.455 44.821 53.278 1.00 59.76 51 PHE D N 1
ATOM 3856 C CA . PHE D 1 28 ? 11.677 45.578 53.579 1.00 59.63 51 PHE D CA 1
ATOM 3857 C C . PHE D 1 28 ? 11.457 47.052 53.329 1.00 65.66 51 PHE D C 1
ATOM 3858 O O . PHE D 1 28 ? 10.899 47.429 52.295 1.00 63.97 51 PHE D O 1
ATOM 3866 N N . THR D 1 29 ? 11.930 47.883 54.289 1.00 65.65 52 THR D N 1
ATOM 3867 C CA . THR D 1 29 ? 11.887 49.346 54.253 1.00 67.16 52 THR D CA 1
ATOM 3868 C C . THR D 1 29 ? 13.302 49.900 54.428 1.00 71.85 52 THR D C 1
ATOM 3869 O O . THR D 1 29 ? 13.983 49.552 55.385 1.00 73.11 52 THR D O 1
ATOM 3873 N N . GLN D 1 30 ? 13.749 50.755 53.519 1.00 66.26 53 GLN D N 1
ATOM 3874 C CA . GLN D 1 30 ? 15.041 51.410 53.686 1.00 66.81 53 GLN D CA 1
ATOM 3875 C C . GLN D 1 30 ? 14.871 52.521 54.733 1.00 72.89 53 GLN D C 1
ATOM 3876 O O . GLN D 1 30 ? 13.949 53.331 54.615 1.00 74.05 53 GLN D O 1
ATOM 3882 N N . SER D 1 31 ? 15.743 52.561 55.743 1.00 71.08 54 SER D N 1
ATOM 3883 C CA . SER D 1 31 ? 15.687 53.514 56.879 1.00 74.35 54 SER D CA 1
ATOM 3884 C C . SER D 1 31 ? 17.007 53.548 57.614 1.00 79.78 54 SER D C 1
ATOM 3885 O O . SER D 1 31 ? 17.627 52.494 57.731 1.00 80.21 54 SER D O 1
ATOM 3888 N N . ASP D 1 32 ? 17.379 54.689 58.235 1.00 77.83 55 ASP D N 1
ATOM 3889 C CA . ASP D 1 32 ? 18.618 54.777 59.024 1.00 80.58 55 ASP D CA 1
ATOM 3890 C C . ASP D 1 32 ? 18.610 53.853 60.244 1.00 86.76 55 ASP D C 1
ATOM 3891 O O . ASP D 1 32 ? 19.676 53.588 60.815 1.00 88.73 55 ASP D O 1
ATOM 3896 N N . THR D 1 33 ? 17.409 53.377 60.636 1.00 81.79 56 THR D N 1
ATOM 3897 C CA . THR D 1 33 ? 17.206 52.541 61.808 1.00 83.56 56 THR D CA 1
ATOM 3898 C C . THR D 1 33 ? 17.011 51.083 61.427 1.00 85.25 56 THR D C 1
ATOM 3899 O O . THR D 1 33 ? 16.157 50.753 60.608 1.00 83.59 56 THR D O 1
ATOM 3903 N N . TYR D 1 34 ? 17.788 50.213 62.054 1.00 82.39 57 TYR D N 1
ATOM 3904 C CA . TYR D 1 34 ? 17.653 48.776 61.912 1.00 80.43 57 TYR D CA 1
ATOM 3905 C C . TYR D 1 34 ? 16.474 48.299 62.730 1.00 86.78 57 TYR D C 1
ATOM 3906 O O . TYR D 1 34 ? 16.328 48.763 63.858 1.00 93.45 57 TYR D O 1
ATOM 3915 N N . SER D 1 35 ? 15.618 47.413 62.186 1.00 78.90 58 SER D N 1
ATOM 3916 C CA . SER D 1 35 ? 14.485 46.884 62.942 1.00 79.60 58 SER D CA 1
ATOM 3917 C C . SER D 1 35 ? 14.010 45.572 62.370 1.00 79.55 58 SER D C 1
ATOM 3918 O O . SER D 1 35 ? 13.946 45.400 61.150 1.00 73.87 58 SER D O 1
ATOM 3921 N N . PHE D 1 36 ? 13.671 44.639 63.266 1.00 77.00 59 PHE D N 1
ATOM 3922 C CA . PHE D 1 36 ? 13.127 43.352 62.881 1.00 75.56 59 PHE D CA 1
ATOM 3923 C C . PHE D 1 36 ? 11.849 43.134 63.697 1.00 81.77 59 PHE D C 1
ATOM 3924 O O . PHE D 1 36 ? 11.858 43.277 64.914 1.00 82.73 59 PHE D O 1
ATOM 3932 N N . ARG D 1 37 ? 10.748 42.841 63.002 1.00 77.33 60 ARG D N 1
ATOM 3933 C CA . ARG D 1 37 ? 9.432 42.643 63.600 1.00 77.86 60 ARG D CA 1
ATOM 3934 C C . ARG D 1 37 ? 8.789 41.474 62.898 1.00 77.13 60 ARG D C 1
ATOM 3935 O O . ARG D 1 37 ? 8.897 41.357 61.687 1.00 75.19 60 ARG D O 1
ATOM 3943 N N . ILE D 1 38 ? 8.112 40.630 63.635 1.00 73.91 61 ILE D N 1
ATOM 3944 C CA . ILE D 1 38 ? 7.488 39.431 63.117 1.00 71.97 61 ILE D CA 1
ATOM 3945 C C . ILE D 1 38 ? 6.114 39.265 63.780 1.00 79.61 61 ILE D C 1
ATOM 3946 O O . ILE D 1 38 ? 5.960 39.470 64.983 1.00 82.09 61 ILE D O 1
ATOM 3951 N N . GLU D 1 39 ? 5.136 38.862 62.972 1.00 75.21 62 GLU D N 1
ATOM 3952 C CA . GLU D 1 39 ? 3.762 38.631 63.380 1.00 76.96 62 GLU D CA 1
ATOM 3953 C C . GLU D 1 39 ? 3.273 37.324 62.730 1.00 81.16 62 GLU D C 1
ATOM 3954 O O . GLU D 1 39 ? 3.711 36.964 61.626 1.00 78.27 62 GLU D O 1
ATOM 3960 N N . GLY D 1 40 ? 2.373 36.641 63.432 1.00 80.48 63 GLY D N 1
ATOM 3961 C CA . GLY D 1 40 ? 1.777 35.387 63.004 1.00 80.43 63 GLY D CA 1
ATOM 3962 C C . GLY D 1 40 ? 1.399 34.502 64.168 1.00 91.01 63 GLY D C 1
ATOM 3963 O O . GLY D 1 40 ? 1.405 34.942 65.327 1.00 93.66 63 GLY D O 1
ATOM 3964 N N . ARG D 1 41 ? 1.053 33.243 63.861 1.00 88.86 64 ARG D N 1
ATOM 3965 C CA . ARG D 1 41 ? 0.716 32.240 64.866 1.00 91.91 64 ARG D CA 1
ATOM 3966 C C . ARG D 1 41 ? 1.943 32.007 65.724 1.00 95.71 64 ARG D C 1
ATOM 3967 O O . ARG D 1 41 ? 3.063 31.949 65.208 1.00 91.92 64 ARG D O 1
ATOM 3975 N N . GLU D 1 42 ? 1.717 31.921 67.035 1.00 96.93 65 GLU D N 1
ATOM 3976 C CA . GLU D 1 42 ? 2.693 31.778 68.103 1.00 99.13 65 GLU D CA 1
ATOM 3977 C C . GLU D 1 42 ? 3.722 30.701 67.749 1.00 99.78 65 GLU D C 1
ATOM 3978 O O . GLU D 1 42 ? 4.921 30.993 67.747 1.00 95.62 65 GLU D O 1
ATOM 3984 N N . LYS D 1 43 ? 3.241 29.496 67.367 1.00 98.57 66 LYS D N 1
ATOM 3985 C CA . LYS D 1 43 ? 4.041 28.341 66.968 1.00 98.29 66 LYS D CA 1
ATOM 3986 C C . LYS D 1 43 ? 5.045 28.728 65.853 1.00 96.42 66 LYS D C 1
ATOM 3987 O O . LYS D 1 43 ? 6.214 28.369 65.963 1.00 93.70 66 LYS D O 1
ATOM 3993 N N . TYR D 1 44 ? 4.601 29.460 64.809 1.00 92.49 67 TYR D N 1
ATOM 3994 C CA . TYR D 1 44 ? 5.481 29.824 63.694 1.00 88.67 67 TYR D CA 1
ATOM 3995 C C . TYR D 1 44 ? 6.472 30.920 64.093 1.00 87.22 67 TYR D C 1
ATOM 3996 O O . TYR D 1 44 ? 7.641 30.824 63.726 1.00 85.35 67 TYR D O 1
ATOM 4005 N N . VAL D 1 45 ? 6.024 31.924 64.862 1.00 82.91 68 VAL D N 1
ATOM 4006 C CA . VAL D 1 45 ? 6.863 33.032 65.341 1.00 82.03 68 VAL D CA 1
ATOM 4007 C C . VAL D 1 45 ? 7.986 32.471 66.237 1.00 88.05 68 VAL D C 1
ATOM 4008 O O . VAL D 1 45 ? 9.149 32.816 66.033 1.00 87.27 68 VAL D O 1
ATOM 4012 N N . LYS D 1 46 ? 7.639 31.573 67.184 1.00 86.96 69 LYS D N 1
ATOM 4013 C CA . LYS D 1 46 ? 8.612 31.000 68.104 1.00 89.46 69 LYS D CA 1
ATOM 4014 C C . LYS D 1 46 ? 9.559 30.028 67.378 1.00 92.05 69 LYS D C 1
ATOM 4015 O O . LYS D 1 46 ? 10.697 29.880 67.814 1.00 94.32 69 LYS D O 1
ATOM 4021 N N . ASN D 1 47 ? 9.128 29.407 66.267 1.00 85.06 70 ASN D N 1
ATOM 4022 C CA . ASN D 1 47 ? 10.008 28.500 65.539 1.00 83.37 70 ASN D CA 1
ATOM 4023 C C . ASN D 1 47 ? 10.841 29.279 64.473 1.00 84.28 70 ASN D C 1
ATOM 4024 O O . ASN D 1 47 ? 11.633 28.663 63.757 1.00 83.72 70 ASN D O 1
ATOM 4029 N N . THR D 1 48 ? 10.711 30.622 64.392 1.00 79.61 71 THR D N 1
ATOM 4030 C CA . THR D 1 48 ? 11.513 31.396 63.443 1.00 77.00 71 THR D CA 1
ATOM 4031 C C . THR D 1 48 ? 12.793 31.860 64.156 1.00 85.84 71 THR D C 1
ATOM 4032 O O . THR D 1 48 ? 12.724 32.559 65.170 1.00 88.28 71 THR D O 1
ATOM 4036 N N . GLU D 1 49 ? 13.958 31.444 63.633 1.00 83.07 72 GLU D N 1
ATOM 4037 C CA . GLU D 1 49 ? 15.260 31.803 64.201 1.00 85.70 72 GLU D CA 1
ATOM 4038 C C . GLU D 1 49 ? 15.900 32.928 63.388 1.00 86.59 72 GLU D C 1
ATOM 4039 O O . GLU D 1 49 ? 15.956 32.859 62.155 1.00 81.94 72 GLU D O 1
ATOM 4045 N N . THR D 1 50 ? 16.396 33.946 64.093 1.00 84.83 73 THR D N 1
ATOM 4046 C CA . THR D 1 50 ? 17.093 35.081 63.505 1.00 83.72 73 THR D CA 1
ATOM 4047 C C . THR D 1 50 ? 18.463 35.223 64.145 1.00 89.30 73 THR D C 1
ATOM 4048 O O . THR D 1 50 ? 18.578 35.243 65.367 1.00 89.48 73 THR D O 1
ATOM 4052 N N . THR D 1 51 ? 19.498 35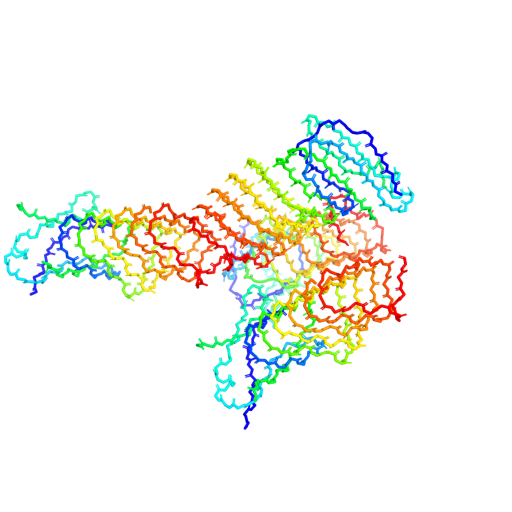.347 63.306 1.00 85.79 74 THR D N 1
ATOM 4053 C CA . THR D 1 51 ? 20.872 35.521 63.774 1.00 88.09 74 THR D CA 1
ATOM 4054 C C . THR D 1 51 ? 21.602 36.421 62.761 1.00 87.40 74 THR D C 1
ATOM 4055 O O . THR D 1 51 ? 21.216 36.465 61.606 1.00 84.39 74 THR D O 1
ATOM 4059 N N . VAL D 1 52 ? 22.607 37.166 63.206 1.00 83.75 75 VAL D N 1
ATOM 4060 C CA . VAL D 1 52 ? 23.395 38.009 62.321 1.00 80.90 75 VAL D CA 1
ATOM 4061 C C . VAL D 1 52 ? 24.826 37.494 62.416 1.00 88.57 75 VAL D C 1
ATOM 4062 O O . VAL D 1 52 ? 25.409 37.449 63.507 1.00 91.21 75 VAL D O 1
ATOM 4066 N N . LYS D 1 53 ? 25.362 37.046 61.272 1.00 84.27 76 LYS D N 1
ATOM 4067 C CA . LYS D 1 53 ? 26.730 36.544 61.183 1.00 87.73 76 LYS D CA 1
ATOM 4068 C C . LYS D 1 53 ? 27.453 37.291 60.077 1.00 90.42 76 LYS D C 1
ATOM 4069 O O . LYS D 1 53 ? 27.020 37.241 58.928 1.00 84.79 76 LYS D O 1
ATOM 4071 N N . ASP D 1 54 ? 28.521 38.037 60.451 1.00 92.07 77 ASP D N 1
ATOM 4072 C CA . ASP D 1 54 ? 29.374 38.850 59.580 1.00 92.14 77 ASP D CA 1
ATOM 4073 C C . ASP D 1 54 ? 28.504 39.773 58.691 1.00 90.42 77 ASP D C 1
ATOM 4074 O O . ASP D 1 54 ? 28.660 39.821 57.464 1.00 87.11 77 ASP D O 1
ATOM 4079 N N . GLY D 1 55 ? 27.594 40.490 59.355 1.00 85.30 78 GLY D N 1
ATOM 4080 C CA . GLY D 1 55 ? 26.687 41.452 58.737 1.00 80.58 78 GLY D CA 1
ATOM 4081 C C . GLY D 1 55 ? 25.594 40.871 57.864 1.00 78.44 78 GLY D C 1
ATOM 4082 O O . GLY D 1 55 ? 24.970 41.608 57.099 1.00 74.57 78 GLY D O 1
ATOM 4083 N N . ARG D 1 56 ? 25.351 39.549 57.950 1.00 73.79 79 ARG D N 1
ATOM 4084 C CA . ARG D 1 56 ? 24.298 38.891 57.168 1.00 68.88 79 ARG D CA 1
ATOM 4085 C C . ARG D 1 56 ? 23.194 38.386 58.130 1.00 72.76 79 ARG D C 1
ATOM 4086 O O . ARG D 1 56 ? 23.472 37.590 59.045 1.00 74.03 79 ARG D O 1
ATOM 4094 N N . LEU D 1 57 ? 21.959 38.898 57.944 1.00 65.70 80 LEU D N 1
ATOM 4095 C CA . LEU D 1 57 ? 20.803 38.499 58.743 1.00 65.55 80 LEU D CA 1
ATOM 4096 C C . LEU D 1 57 ? 20.290 37.182 58.222 1.00 69.40 80 LEU D C 1
ATOM 4097 O O . LEU D 1 57 ? 19.898 37.107 57.057 1.00 66.82 80 LEU D O 1
ATOM 4102 N N . LEU D 1 58 ? 20.327 36.142 59.066 1.00 66.97 81 LEU D N 1
ATOM 4103 C CA . LEU D 1 58 ? 19.883 34.798 58.734 1.00 66.31 81 LEU D CA 1
ATOM 4104 C C . LEU D 1 58 ? 18.523 34.534 59.366 1.00 70.42 81 LEU D C 1
ATOM 4105 O O . LEU D 1 58 ? 18.404 34.620 60.584 1.00 73.73 81 LEU D O 1
ATOM 4110 N N . ILE D 1 59 ? 17.501 34.256 58.545 1.00 64.54 82 ILE D N 1
ATOM 4111 C CA . ILE D 1 59 ? 16.131 33.924 58.968 1.00 64.88 82 ILE D CA 1
ATOM 4112 C C . ILE D 1 59 ? 15.853 32.487 58.530 1.00 71.50 82 ILE D C 1
ATOM 4113 O O . ILE D 1 59 ? 15.878 32.195 57.325 1.00 69.54 82 ILE D O 1
ATOM 4118 N N . GLY D 1 60 ? 15.633 31.614 59.503 1.00 72.98 83 GLY D N 1
ATOM 4119 C CA . GLY D 1 60 ? 15.357 30.205 59.279 1.00 74.40 83 GLY D CA 1
ATOM 4120 C C . GLY D 1 60 ? 14.559 29.590 60.410 1.00 84.94 83 GLY D C 1
ATOM 4121 O O . GLY D 1 60 ? 14.004 30.313 61.242 1.00 87.42 83 GLY D O 1
ATOM 4122 N N . PHE D 1 61 ? 14.460 28.247 60.435 1.00 83.75 84 PHE D N 1
ATOM 4123 C CA . PHE D 1 61 ? 13.708 27.543 61.472 1.00 86.83 84 PHE D CA 1
ATOM 4124 C C . PHE D 1 61 ? 14.630 27.117 62.604 1.00 94.87 84 PHE D C 1
ATOM 4125 O O . PHE D 1 61 ? 15.784 26.777 62.357 1.00 94.75 84 PHE D O 1
ATOM 4133 N N . LYS D 1 62 ? 14.124 27.161 63.852 1.00 95.33 85 LYS D N 1
ATOM 4134 C CA . LYS D 1 62 ? 14.873 26.720 65.043 1.00 100.15 85 LYS D CA 1
ATOM 4135 C C . LYS D 1 62 ? 15.064 25.212 64.984 1.00 108.18 85 LYS D C 1
ATOM 4136 O O . LYS D 1 62 ? 16.175 24.733 65.222 1.00 108.86 85 LYS D O 1
ATOM 4142 N N . ASP D 1 63 ? 14.000 24.474 64.600 1.00 108.13 86 ASP D N 1
ATOM 4143 C CA . ASP D 1 63 ? 14.075 23.029 64.430 1.00 112.22 86 ASP D CA 1
ATOM 4144 C C . ASP D 1 63 ? 13.400 22.605 63.097 1.00 117.15 86 ASP D C 1
ATOM 4145 O O . ASP D 1 63 ? 12.362 23.129 62.698 1.00 112.90 86 ASP D O 1
ATOM 4150 N N . LYS D 1 64 ? 13.995 21.598 62.443 1.00 119.57 87 LYS D N 1
ATOM 4151 C CA . LYS D 1 64 ? 13.450 21.044 61.209 1.00 119.65 87 LYS D CA 1
ATOM 4152 C C . LYS D 1 64 ? 12.270 20.125 61.547 1.00 128.69 87 LYS D C 1
ATOM 4153 O O . LYS D 1 64 ? 12.442 19.091 62.201 1.00 131.77 87 LYS D O 1
ATOM 4155 N N . LYS D 1 65 ? 11.064 20.560 61.146 1.00 126.07 88 LYS D N 1
ATOM 4156 C CA . LYS D 1 65 ? 9.797 19.852 61.317 1.00 128.55 88 LYS D CA 1
ATOM 4157 C C . LYS D 1 65 ? 9.133 19.655 59.946 1.00 132.61 88 LYS D C 1
ATOM 4158 O O . LYS D 1 65 ? 9.088 20.592 59.134 1.00 129.42 88 LYS D O 1
ATOM 4160 N N . ASN D 1 66 ? 8.639 18.428 59.685 1.00 131.95 89 ASN D N 1
ATOM 4161 C CA . ASN D 1 66 ? 7.986 18.058 58.425 1.00 130.67 89 ASN D CA 1
ATOM 4162 C C . ASN D 1 66 ? 6.548 18.656 58.348 1.00 135.42 89 ASN D C 1
ATOM 4163 O O . ASN D 1 66 ? 6.117 19.356 59.269 1.00 135.74 89 ASN D O 1
ATOM 4168 N N . LYS D 1 67 ? 5.831 18.385 57.225 1.00 132.21 90 LYS D N 1
ATOM 4169 C CA . LYS D 1 67 ? 4.449 18.781 56.893 1.00 132.17 90 LYS D CA 1
ATOM 4170 C C . LYS D 1 67 ? 4.328 20.313 56.768 1.00 132.94 90 LYS D C 1
ATOM 4171 O O . LYS D 1 67 ? 4.032 21.002 57.754 1.00 132.55 90 LYS D O 1
ATOM 4173 N N . SER D 1 68 ? 4.538 20.825 55.527 1.00 126.93 91 SER D N 1
ATOM 4174 C CA . SER D 1 68 ? 4.467 22.245 55.178 1.00 155.29 91 SER D CA 1
ATOM 4175 C C . SER D 1 68 ? 3.619 22.453 53.919 1.00 180.24 91 SER D C 1
ATOM 4176 O O . SER D 1 68 ? 3.253 23.581 53.584 1.00 140.51 91 SER D O 1
ATOM 4178 N N . LYS D 1 73 ? 1.458 26.340 53.746 1.00 97.37 96 LYS D N 1
ATOM 4179 C CA . LYS D 1 73 ? 1.282 27.318 52.669 1.00 95.35 96 LYS D CA 1
ATOM 4180 C C . LYS D 1 73 ? 0.806 28.694 53.230 1.00 99.33 96 LYS D C 1
ATOM 4181 O O . LYS D 1 73 ? 0.408 29.563 52.453 1.00 97.57 96 LYS D O 1
ATOM 4183 N N . ASP D 1 74 ? 0.877 28.874 54.583 1.00 97.82 97 ASP D N 1
ATOM 4184 C CA . ASP D 1 74 ? 0.521 30.078 55.371 1.00 96.95 97 ASP D CA 1
ATOM 4185 C C . ASP D 1 74 ? 1.393 30.151 56.657 1.00 95.49 97 ASP D C 1
ATOM 4186 O O . ASP D 1 74 ? 1.465 29.166 57.408 1.00 95.70 97 ASP D O 1
ATOM 4191 N N . GLY D 1 75 ? 2.047 31.306 56.875 1.00 86.31 98 GLY D N 1
ATOM 4192 C CA . GLY D 1 75 ? 2.967 31.486 57.993 1.00 83.73 98 GLY D CA 1
ATOM 4193 C C . GLY D 1 75 ? 3.072 32.838 58.666 1.00 82.60 98 GLY D C 1
ATOM 4194 O O . GLY D 1 75 ? 2.153 33.256 59.379 1.00 85.27 98 GLY D O 1
ATOM 4195 N N . VAL D 1 76 ? 4.237 33.487 58.531 1.00 71.91 99 VAL D N 1
ATOM 4196 C CA . VAL D 1 76 ? 4.514 34.724 59.263 1.00 70.32 99 VAL D CA 1
ATOM 4197 C C . VAL D 1 76 ? 4.599 35.954 58.352 1.00 69.82 99 VAL D C 1
ATOM 4198 O O . VAL D 1 76 ? 4.735 35.838 57.121 1.00 65.32 99 VAL D O 1
ATOM 4202 N N . THR D 1 77 ? 4.536 37.144 59.002 1.00 66.30 100 THR D N 1
ATOM 4203 C CA . THR D 1 77 ? 4.766 38.439 58.368 1.00 64.15 100 THR D CA 1
ATOM 4204 C C . THR D 1 77 ? 5.951 39.058 59.086 1.00 67.81 100 THR D C 1
ATOM 4205 O O . THR D 1 77 ? 5.924 39.214 60.306 1.00 69.78 100 THR D O 1
ATOM 4209 N N . ILE D 1 78 ? 6.992 39.382 58.332 1.00 61.17 101 ILE D N 1
ATOM 4210 C CA . ILE D 1 78 ? 8.210 39.978 58.852 1.00 60.38 101 ILE D CA 1
ATOM 4211 C C . ILE D 1 78 ? 8.390 41.364 58.267 1.00 62.80 101 ILE D C 1
ATOM 4212 O O . ILE D 1 78 ? 8.222 41.543 57.062 1.00 59.80 101 ILE D O 1
ATOM 4217 N N . TRP D 1 79 ? 8.718 42.343 59.119 1.00 63.48 102 TRP D N 1
ATOM 4218 C CA . TRP D 1 79 ? 9.080 43.697 58.718 1.00 64.31 102 TRP D CA 1
ATOM 4219 C C . TRP D 1 79 ? 10.528 43.927 59.058 1.00 69.32 102 TRP D C 1
ATOM 4220 O O . TRP D 1 79 ? 10.937 43.717 60.201 1.00 72.12 102 TRP D O 1
ATOM 4231 N N . ILE D 1 80 ? 11.304 44.368 58.080 1.00 63.09 103 ILE D N 1
ATOM 4232 C CA . ILE D 1 80 ? 12.727 44.638 58.238 1.00 63.16 103 ILE D CA 1
ATOM 4233 C C . ILE D 1 80 ? 13.017 46.013 57.730 1.00 68.31 103 ILE D C 1
ATOM 4234 O O . ILE D 1 80 ? 12.427 46.446 56.725 1.00 66.13 103 ILE D O 1
ATOM 4239 N N . SER D 1 81 ? 13.914 46.724 58.431 1.00 66.87 104 SER D N 1
ATOM 4240 C CA . SER D 1 81 ? 14.398 48.025 57.984 1.00 65.15 104 SER D CA 1
ATOM 4241 C C . SER D 1 81 ? 15.906 48.040 58.211 1.00 69.48 104 SER D C 1
ATOM 4242 O O . SER D 1 81 ? 16.401 47.396 59.135 1.00 70.78 104 SER D O 1
ATOM 4245 N N . ALA D 1 82 ? 16.633 48.671 57.300 1.00 65.78 105 ALA D N 1
ATOM 4246 C CA . ALA D 1 82 ? 18.091 48.814 57.304 1.00 66.36 105 ALA D CA 1
ATOM 4247 C C . ALA D 1 82 ? 18.502 49.926 56.352 1.00 69.25 105 ALA D C 1
ATOM 4248 O O . ALA D 1 82 ? 17.813 50.121 55.342 1.00 67.25 105 ALA D O 1
ATOM 4250 N N . PRO D 1 83 ? 19.609 50.662 56.605 1.00 66.66 106 PRO D N 1
ATOM 4251 C CA . PRO D 1 83 ? 19.979 51.742 55.663 1.00 65.05 106 PRO D CA 1
ATOM 4252 C C . PRO D 1 83 ? 20.525 51.195 54.323 1.00 68.70 106 PRO D C 1
ATOM 4253 O O . PRO D 1 83 ? 20.355 51.838 53.269 1.00 66.41 106 PRO D O 1
ATOM 4257 N N . ASP D 1 84 ? 21.154 49.999 54.340 1.00 64.72 107 ASP D N 1
ATOM 4258 C CA . ASP D 1 84 ? 21.745 49.438 53.134 1.00 62.88 107 ASP D CA 1
ATOM 4259 C C . ASP D 1 84 ? 21.327 47.979 52.964 1.00 62.78 107 ASP D C 1
ATOM 4260 O O . ASP D 1 84 ? 21.032 47.298 53.931 1.00 63.62 107 ASP D O 1
ATOM 4265 N N . LEU D 1 85 ? 21.232 47.545 51.717 1.00 55.97 108 LEU D N 1
ATOM 4266 C CA . LEU D 1 85 ? 20.873 46.199 51.322 1.00 55.22 108 LEU D CA 1
ATOM 4267 C C . LEU D 1 85 ? 21.829 45.778 50.217 1.00 58.50 108 LEU D C 1
ATOM 4268 O O . LEU D 1 85 ? 21.955 46.496 49.247 1.00 57.94 108 LEU D O 1
ATOM 4273 N N . LYS D 1 86 ? 22.564 44.680 50.392 1.00 57.00 109 LYS D N 1
ATOM 4274 C CA . LYS D 1 86 ? 23.532 44.220 49.389 1.00 57.30 109 LYS D CA 1
ATOM 4275 C C . LYS D 1 86 ? 23.064 42.909 48.734 1.00 59.30 109 LYS D C 1
ATOM 4276 O O . LYS D 1 86 ? 23.080 42.800 47.503 1.00 56.77 109 LYS D O 1
ATOM 4282 N N . GLU D 1 87 ? 22.680 41.910 49.558 1.00 56.44 110 GLU D N 1
ATOM 4283 C CA . GLU D 1 87 ? 22.226 40.602 49.088 1.00 55.43 110 GLU D CA 1
ATOM 4284 C C . GLU D 1 87 ? 20.954 40.145 49.769 1.00 60.78 110 GLU D C 1
ATOM 4285 O O . GLU D 1 87 ? 20.833 40.230 50.994 1.00 62.87 110 GLU D O 1
ATOM 4291 N N . VAL D 1 88 ? 20.027 39.618 48.977 1.00 56.41 111 VAL D N 1
ATOM 4292 C CA . VAL D 1 88 ? 18.813 38.964 49.438 1.00 55.53 111 VAL D CA 1
ATOM 4293 C C . VAL D 1 88 ? 18.851 37.579 48.855 1.00 59.40 111 VAL D C 1
ATOM 4294 O O . VAL D 1 88 ? 18.858 37.409 47.635 1.00 58.19 111 VAL D O 1
ATOM 4298 N N . GLU D 1 89 ? 18.949 36.590 49.719 1.00 56.81 112 GLU D N 1
ATOM 4299 C CA . GLU D 1 89 ? 18.943 35.201 49.333 1.00 56.44 112 GLU D CA 1
ATOM 4300 C C . GLU D 1 89 ? 17.681 34.622 49.950 1.00 60.12 112 GLU D C 1
ATOM 4301 O O . GLU D 1 89 ? 17.585 34.534 51.182 1.00 61.55 112 GLU D O 1
ATOM 4307 N N . PHE D 1 90 ? 16.670 34.350 49.117 1.00 55.53 113 PHE D N 1
ATOM 4308 C CA . PHE D 1 90 ? 15.363 33.888 49.567 1.00 56.46 113 PHE D CA 1
ATOM 4309 C C . PHE D 1 90 ? 14.996 32.496 48.986 1.00 65.21 113 PHE D C 1
ATOM 4310 O O . PHE D 1 90 ? 14.798 32.340 47.785 1.00 64.43 113 PHE D O 1
ATOM 4318 N N . THR D 1 91 ? 14.885 31.513 49.881 1.00 66.59 114 THR D N 1
ATOM 4319 C CA . THR D 1 91 ? 14.429 30.154 49.601 1.00 70.00 114 THR D CA 1
ATOM 4320 C C . THR D 1 91 ? 13.171 29.915 50.432 1.00 76.01 114 THR D C 1
ATOM 4321 O O . THR D 1 91 ? 13.248 29.879 51.659 1.00 76.08 114 THR D O 1
ATOM 4325 N N . GLY D 1 92 ? 12.025 29.795 49.778 1.00 71.71 115 GLY D N 1
ATOM 4326 C CA . GLY D 1 92 ? 10.806 29.548 50.525 1.00 71.37 115 GLY D CA 1
ATOM 4327 C C . GLY D 1 92 ? 9.498 29.685 49.798 1.00 70.65 115 GLY D C 1
ATOM 4328 O O . GLY D 1 92 ? 9.416 29.567 48.581 1.00 69.28 115 GLY D O 1
ATOM 4329 N N . VAL D 1 93 ? 8.461 29.790 50.595 1.00 66.76 116 VAL D N 1
ATOM 4330 C CA . VAL D 1 93 ? 7.092 30.020 50.172 1.00 66.11 116 VAL D CA 1
ATOM 4331 C C . VAL D 1 93 ? 6.702 31.396 50.672 1.00 71.03 116 VAL D C 1
ATOM 4332 O O . VAL D 1 93 ? 6.751 31.653 51.884 1.00 71.50 116 VAL D O 1
ATOM 4336 N N . GLY D 1 94 ? 6.340 32.283 49.755 1.00 66.77 117 GLY D N 1
ATOM 4337 C CA . GLY D 1 94 ? 5.977 33.635 50.138 1.00 67.18 117 GLY D CA 1
ATOM 4338 C C . GLY D 1 94 ? 6.661 34.722 49.342 1.00 68.65 117 GLY D C 1
ATOM 4339 O O . GLY D 1 94 ? 7.064 34.498 48.196 1.00 68.18 117 GLY D O 1
ATOM 4340 N N . GLU D 1 95 ? 6.776 35.916 49.938 1.00 62.91 118 GLU D N 1
ATOM 4341 C CA . GLU D 1 95 ? 7.297 37.081 49.219 1.00 59.50 118 GLU D CA 1
ATOM 4342 C C . GLU D 1 95 ? 8.308 37.908 49.991 1.00 58.87 118 GLU D C 1
ATOM 4343 O O . GLU D 1 95 ? 8.230 37.969 51.212 1.00 59.64 118 GLU D O 1
ATOM 4349 N N . PHE D 1 96 ? 9.247 38.546 49.265 1.00 53.00 119 PHE D N 1
ATOM 4350 C CA . PHE D 1 96 ? 10.157 39.598 49.714 1.00 53.28 119 PHE D CA 1
ATOM 4351 C C . PHE D 1 96 ? 9.655 40.878 48.997 1.00 54.47 119 PHE D C 1
ATOM 4352 O O . PHE D 1 96 ? 9.769 40.994 47.775 1.00 51.51 119 PHE D O 1
ATOM 4360 N N . ASN D 1 97 ? 8.972 41.752 49.719 1.00 52.43 120 ASN D N 1
ATOM 4361 C CA . ASN D 1 97 ? 8.390 42.947 49.117 1.00 52.54 120 ASN D CA 1
ATOM 4362 C C . ASN D 1 97 ? 9.039 44.216 49.577 1.00 56.17 120 ASN D C 1
ATOM 4363 O O . ASN D 1 97 ? 9.303 44.345 50.770 1.00 55.93 120 ASN D O 1
ATOM 4368 N N . CYS D 1 98 ? 9.274 45.165 48.621 1.00 54.11 121 CYS D N 1
ATOM 4369 C CA . CYS D 1 98 ? 9.785 46.550 48.836 1.00 55.98 121 CYS D CA 1
ATOM 4370 C C . CYS D 1 98 ? 8.875 47.484 48.080 1.00 57.97 121 CYS D C 1
ATOM 4371 O O . CYS D 1 98 ? 9.069 47.656 46.877 1.00 55.10 121 CYS D O 1
ATOM 4374 N N . GLU D 1 99 ? 7.820 47.996 48.708 1.00 57.80 122 GLU D N 1
ATOM 4375 C CA . GLU D 1 99 ? 6.876 48.877 47.993 1.00 60.30 122 GLU D CA 1
ATOM 4376 C C . GLU D 1 99 ? 7.307 50.363 48.055 1.00 62.28 122 GLU D C 1
ATOM 4377 O O . GLU D 1 99 ? 6.913 51.146 47.192 1.00 64.27 122 GLU D O 1
ATOM 4383 N N . LYS D 1 100 ? 8.148 50.718 49.020 1.00 55.30 123 LYS D N 1
ATOM 4384 C CA . LYS D 1 100 ? 8.648 52.082 49.223 1.00 55.38 123 LYS D CA 1
ATOM 4385 C C . LYS D 1 100 ? 9.926 52.348 48.376 1.00 57.64 123 LYS D C 1
ATOM 4386 O O . LYS D 1 100 ? 10.594 51.385 47.983 1.00 55.30 123 LYS D O 1
ATOM 4392 N N . PRO D 1 101 ? 10.297 53.638 48.104 1.00 54.15 124 PRO D N 1
ATOM 4393 C CA . PRO D 1 101 ? 11.510 53.896 47.308 1.00 52.44 124 PRO D CA 1
ATOM 4394 C C . PRO D 1 101 ? 12.761 53.267 47.948 1.00 56.51 124 PRO D C 1
ATOM 4395 O O . PRO D 1 101 ? 12.941 53.267 49.161 1.00 58.34 124 PRO D O 1
ATOM 4399 N N . LEU D 1 102 ? 13.609 52.711 47.113 1.00 51.83 125 LEU D N 1
ATOM 4400 C CA . LEU D 1 102 ? 14.836 52.048 47.535 1.00 51.54 125 LEU D CA 1
ATOM 4401 C C . LEU D 1 102 ? 15.974 52.604 46.703 1.00 54.06 125 LEU D C 1
ATOM 4402 O O . LEU D 1 102 ? 15.875 52.597 45.489 1.00 54.99 125 LEU D O 1
ATOM 4407 N N . LYS D 1 103 ? 17.014 53.127 47.339 1.00 49.85 126 LYS D N 1
ATOM 4408 C CA . LYS D 1 103 ? 18.163 53.735 46.665 1.00 49.41 126 LYS D CA 1
ATOM 4409 C C . LYS D 1 103 ? 19.417 53.054 47.170 1.00 54.71 126 LYS D C 1
ATOM 4410 O O . LYS D 1 103 ? 19.770 53.221 48.338 1.00 55.71 126 LYS D O 1
ATOM 4416 N N . LEU D 1 104 ? 20.055 52.240 46.322 1.00 52.94 127 LEU D N 1
ATOM 4417 C CA . LEU D 1 104 ? 21.193 51.417 46.759 1.00 53.85 127 LEU D CA 1
ATOM 4418 C C . LEU D 1 104 ? 22.391 51.536 45.830 1.00 57.39 127 LEU D C 1
ATOM 4419 O O . LEU D 1 104 ? 22.289 52.174 44.802 1.00 54.25 127 LEU D O 1
ATOM 4424 N N . ASP D 1 105 ? 23.531 50.913 46.198 1.00 56.41 128 ASP D N 1
ATOM 4425 C CA . ASP D 1 105 ? 24.717 50.899 45.346 1.00 57.55 128 ASP D CA 1
ATOM 4426 C C . ASP D 1 105 ? 24.617 49.644 44.456 1.00 58.94 128 ASP D C 1
ATOM 4427 O O . ASP D 1 105 ? 24.156 49.731 43.313 1.00 56.54 128 ASP D O 1
ATOM 4432 N N . GLU D 1 106 ? 24.988 48.480 44.993 1.00 55.66 129 GLU D N 1
ATOM 4433 C CA . GLU D 1 106 ? 24.857 47.205 44.281 1.00 55.27 129 GLU D CA 1
ATOM 4434 C C . GLU D 1 106 ? 23.943 46.284 45.086 1.00 60.39 129 GLU D C 1
ATOM 4435 O O . GLU D 1 106 ? 24.167 46.102 46.294 1.00 63.32 129 GLU D O 1
ATOM 4441 N N . VAL D 1 107 ? 22.901 45.732 44.456 1.00 53.06 130 VAL D N 1
ATOM 4442 C CA . VAL D 1 107 ? 21.993 44.830 45.185 1.00 49.81 130 VAL D CA 1
ATOM 4443 C C . VAL D 1 107 ? 21.768 43.561 44.320 1.00 53.53 130 VAL D C 1
ATOM 4444 O O . VAL D 1 107 ? 21.688 43.653 43.092 1.00 50.79 130 VAL D O 1
ATOM 4448 N N . SER D 1 108 ? 21.746 42.386 44.974 1.00 51.84 131 SER D N 1
ATOM 4449 C CA . SER D 1 108 ? 21.475 41.119 44.313 1.00 52.72 131 SER D CA 1
ATOM 4450 C C . SER D 1 108 ? 20.346 40.403 45.027 1.00 56.10 131 SER D C 1
ATOM 4451 O O . SER D 1 108 ? 20.262 40.426 46.266 1.00 54.72 131 SER D O 1
ATOM 4454 N N . PHE D 1 109 ? 19.465 39.805 44.226 1.00 51.00 132 PHE D N 1
ATOM 4455 C CA . PHE D 1 109 ? 18.334 39.004 44.663 1.00 50.30 132 PHE D CA 1
ATOM 4456 C C . PHE D 1 109 ? 18.485 37.627 44.078 1.00 55.06 132 PHE D C 1
ATOM 4457 O O . PHE D 1 109 ? 18.539 37.504 42.861 1.00 53.50 132 PHE D O 1
ATOM 4465 N N . GLU D 1 110 ? 18.667 36.603 44.939 1.00 52.53 133 GLU D N 1
ATOM 4466 C CA . GLU D 1 110 ? 18.727 35.216 44.511 1.00 53.31 133 GLU D CA 1
ATOM 4467 C C . GLU D 1 110 ? 17.463 34.584 45.055 1.00 58.69 133 GLU D C 1
ATOM 4468 O O . GLU D 1 110 ? 17.255 34.570 46.271 1.00 60.62 133 GLU D O 1
ATOM 4474 N N . VAL D 1 111 ? 16.554 34.212 44.168 1.00 53.82 134 VAL D N 1
ATOM 4475 C CA . VAL D 1 111 ? 15.235 33.712 44.545 1.00 53.89 134 VAL D CA 1
ATOM 4476 C C . VAL D 1 111 ? 15.115 32.272 44.141 1.00 56.36 134 VAL D C 1
ATOM 4477 O O . VAL D 1 111 ? 15.207 31.958 42.962 1.00 55.51 134 VAL D O 1
ATOM 4481 N N . LYS D 1 112 ? 14.938 31.403 45.133 1.00 54.63 135 LYS D N 1
ATOM 4482 C CA . LYS D 1 112 ? 14.812 29.947 45.043 1.00 57.45 135 LYS D CA 1
ATOM 4483 C C . LYS D 1 112 ? 13.426 29.497 45.560 1.00 66.57 135 LYS D C 1
ATOM 4484 O O . LYS D 1 112 ? 12.645 30.340 46.025 1.00 67.41 135 LYS D O 1
ATOM 4490 N N . GLY D 1 113 ? 13.148 28.191 45.485 1.00 63.80 136 GLY D N 1
ATOM 4491 C CA . GLY D 1 113 ? 11.893 27.571 45.905 1.00 64.06 136 GLY D CA 1
ATOM 4492 C C . GLY D 1 113 ? 10.679 28.119 45.198 1.00 65.55 136 GLY D C 1
ATOM 4493 O O . GLY D 1 113 ? 10.655 28.168 43.972 1.00 64.90 136 GLY D O 1
ATOM 4494 N N . VAL D 1 114 ? 9.683 28.579 45.965 1.00 63.19 137 VAL D N 1
ATOM 4495 C CA . VAL D 1 114 ? 8.497 29.251 45.407 1.00 63.73 137 VAL D CA 1
ATOM 4496 C C . VAL D 1 114 ? 8.545 30.761 45.904 1.00 64.39 137 VAL D C 1
ATOM 4497 O O . VAL D 1 114 ? 7.530 31.361 46.293 1.00 65.44 137 VAL D O 1
ATOM 4501 N N . GLY D 1 115 ? 9.756 31.310 45.976 1.00 56.20 138 GLY D N 1
ATOM 4502 C CA . GLY D 1 115 ? 9.963 32.679 46.415 1.00 54.13 138 GLY D CA 1
ATOM 4503 C C . GLY D 1 115 ? 9.490 33.684 45.381 1.00 56.75 138 GLY D C 1
ATOM 4504 O O . GLY D 1 115 ? 9.487 33.385 44.183 1.00 56.49 138 GLY D O 1
ATOM 4505 N N . GLU D 1 116 ? 9.123 34.890 45.824 1.00 54.10 139 GLU D N 1
ATOM 4506 C CA . GLU D 1 116 ? 8.655 35.966 44.936 1.00 54.14 139 GLU D CA 1
ATOM 4507 C C . GLU D 1 116 ? 9.251 37.284 45.445 1.00 55.68 139 GLU D C 1
ATOM 4508 O O . GLU D 1 116 ? 9.146 37.581 46.643 1.00 55.10 139 GLU D O 1
ATOM 4514 N N . VAL D 1 117 ? 9.960 38.010 44.576 1.00 50.08 140 VAL D N 1
ATOM 4515 C CA . VAL D 1 117 ? 10.584 39.296 44.901 1.00 48.49 140 VAL D CA 1
ATOM 4516 C C . VAL D 1 117 ? 9.800 40.414 44.192 1.00 51.11 140 VAL D C 1
ATOM 4517 O O . VAL D 1 117 ? 9.668 40.396 42.981 1.00 49.68 140 VAL D O 1
ATOM 4521 N N . ASN D 1 118 ? 9.270 41.364 44.963 1.00 46.97 141 ASN D N 1
ATOM 4522 C CA . ASN D 1 118 ? 8.485 42.478 44.441 1.00 47.22 141 ASN D CA 1
ATOM 4523 C C . ASN D 1 118 ? 9.116 43.777 44.897 1.00 51.93 141 ASN D C 1
ATOM 4524 O O . ASN D 1 118 ? 9.128 44.070 46.093 1.00 50.61 141 ASN D O 1
ATOM 4529 N N . VAL D 1 119 ? 9.711 44.528 43.935 1.00 48.28 142 VAL D N 1
ATOM 4530 C CA . VAL D 1 119 ? 10.385 45.788 44.218 1.00 48.40 142 VAL D CA 1
ATOM 4531 C C . VAL D 1 119 ? 9.749 46.834 43.292 1.00 51.31 142 VAL D C 1
ATOM 4532 O O . VAL D 1 119 ? 9.892 46.777 42.076 1.00 48.90 142 VAL D O 1
ATOM 4536 N N . ALA D 1 120 ? 8.992 47.765 43.895 1.00 49.35 143 ALA D N 1
ATOM 4537 C CA . ALA D 1 120 ? 8.184 48.769 43.201 1.00 48.98 143 ALA D CA 1
ATOM 4538 C C . ALA D 1 120 ? 8.993 49.963 42.656 1.00 52.55 143 ALA D C 1
ATOM 4539 O O . ALA D 1 120 ? 8.592 50.566 41.646 1.00 52.39 143 ALA D O 1
ATOM 4541 N N . ASP D 1 121 ? 10.086 50.338 43.339 1.00 48.03 144 ASP D N 1
ATOM 4542 C CA . ASP D 1 121 ? 10.802 51.571 43.018 1.00 47.30 144 ASP D CA 1
ATOM 4543 C C . ASP D 1 121 ? 12.271 51.526 43.498 1.00 51.79 144 ASP D C 1
ATOM 4544 O O . ASP D 1 121 ? 12.613 52.082 44.551 1.00 52.97 144 ASP D O 1
ATOM 4549 N N . LEU D 1 122 ? 13.128 50.891 42.698 1.00 47.09 145 LEU D N 1
ATOM 4550 C CA . LEU D 1 122 ? 14.555 50.758 42.984 1.00 47.11 145 LEU D CA 1
ATOM 4551 C C . LEU D 1 122 ? 15.415 51.654 42.093 1.00 53.60 145 LEU D C 1
ATOM 4552 O O . LEU D 1 122 ? 15.198 51.731 40.885 1.00 52.79 145 LEU D O 1
ATOM 4557 N N . THR D 1 123 ? 16.408 52.311 42.708 1.00 52.08 146 THR D N 1
ATOM 4558 C CA . THR D 1 123 ? 17.430 53.130 42.047 1.00 52.42 146 THR D CA 1
ATOM 4559 C C . THR D 1 123 ? 18.768 52.603 42.533 1.00 55.86 146 THR D C 1
ATOM 4560 O O . THR D 1 123 ? 18.992 52.559 43.749 1.00 58.05 146 THR D O 1
ATOM 4564 N N . CYS D 1 124 ? 19.637 52.160 41.638 1.00 51.12 147 CYS D N 1
ATOM 4565 C CA . CYS D 1 124 ? 20.927 51.614 42.081 1.00 52.44 147 CYS D CA 1
ATOM 4566 C C . CYS D 1 124 ? 21.948 51.730 40.974 1.00 54.13 147 CYS D C 1
ATOM 4567 O O . CYS D 1 124 ? 21.611 52.135 39.869 1.00 52.55 147 CYS D O 1
ATOM 4570 N N . ASN D 1 125 ? 23.199 51.373 41.269 1.00 50.86 148 ASN D N 1
ATOM 4571 C CA . ASN D 1 125 ? 24.236 51.303 40.251 1.00 50.73 148 ASN D CA 1
ATOM 4572 C C . ASN D 1 125 ? 24.152 49.964 39.570 1.00 50.88 148 ASN D C 1
ATOM 4573 O O . ASN D 1 125 ? 24.080 49.908 38.353 1.00 48.92 148 ASN D O 1
ATOM 4578 N N . VAL D 1 126 ? 24.117 48.881 40.363 1.00 47.27 149 VAL D N 1
ATOM 4579 C CA . VAL D 1 126 ? 24.084 47.515 39.857 1.00 47.13 149 VAL D CA 1
ATOM 4580 C C . VAL D 1 126 ? 22.919 46.726 40.491 1.00 51.73 149 VAL D C 1
ATOM 4581 O O . VAL D 1 126 ? 22.773 46.704 41.704 1.00 53.22 149 VAL D O 1
ATOM 4585 N N . LEU D 1 127 ? 22.098 46.093 39.649 1.00 50.18 150 LEU D N 1
ATOM 4586 C CA . LEU D 1 127 ? 21.034 45.159 40.031 1.00 48.65 150 LEU D CA 1
ATOM 4587 C C . LEU D 1 127 ? 21.378 43.774 39.495 1.00 52.57 150 LEU D C 1
ATOM 4588 O O . LEU D 1 127 ? 21.630 43.648 38.309 1.00 53.48 150 LEU D O 1
ATOM 4593 N N . LYS D 1 128 ? 21.434 42.751 40.366 1.00 49.77 151 LYS D N 1
ATOM 4594 C CA . LYS D 1 128 ? 21.665 41.353 39.960 1.00 49.94 151 LYS D CA 1
ATOM 4595 C C . LYS D 1 128 ? 20.473 40.546 40.398 1.00 55.09 151 LYS D C 1
ATOM 4596 O O . LYS D 1 128 ? 20.029 40.703 41.531 1.00 54.74 151 LYS D O 1
ATOM 4602 N N . VAL D 1 129 ? 19.886 39.761 39.498 1.00 53.55 152 VAL D N 1
ATOM 4603 C CA . VAL D 1 129 ? 18.724 38.924 39.844 1.00 53.81 152 VAL D CA 1
ATOM 4604 C C . VAL D 1 129 ? 19.019 37.505 39.394 1.00 56.92 152 VAL D C 1
ATOM 4605 O O . VAL D 1 129 ? 19.522 37.321 38.284 1.00 55.76 152 VAL D O 1
ATOM 4609 N N . ALA D 1 130 ? 18.751 36.511 40.269 1.00 53.47 153 ALA D N 1
ATOM 4610 C CA . ALA D 1 130 ? 18.922 35.096 39.937 1.00 55.62 153 ALA D CA 1
ATOM 4611 C C . ALA D 1 130 ? 17.685 34.345 40.337 1.00 57.62 153 ALA D C 1
ATOM 4612 O O . ALA D 1 130 ? 17.260 34.435 41.483 1.00 55.94 153 ALA D O 1
ATOM 4614 N N . LEU D 1 131 ? 17.074 33.641 39.404 1.00 55.74 154 LEU D N 1
ATOM 4615 C CA . LEU D 1 131 ? 15.859 32.873 39.706 1.00 55.96 154 LEU D CA 1
ATOM 4616 C C . LEU D 1 131 ? 16.079 31.382 39.428 1.00 60.00 154 LEU D C 1
ATOM 4617 O O . LEU D 1 131 ? 16.408 30.988 38.287 1.00 59.87 154 LEU D O 1
ATOM 4622 N N . ARG D 1 132 ? 15.912 30.552 40.493 1.00 56.89 155 ARG D N 1
ATOM 4623 C CA . ARG D 1 132 ? 16.007 29.068 40.471 1.00 58.87 155 ARG D CA 1
ATOM 4624 C C . ARG D 1 132 ? 14.713 28.447 40.998 1.00 63.25 155 ARG D C 1
ATOM 4625 O O . ARG D 1 132 ? 14.034 29.034 41.841 1.00 61.51 155 ARG D O 1
ATOM 4633 N N . GLY D 1 133 ? 14.384 27.267 40.505 1.00 64.10 156 GLY D N 1
ATOM 4634 C CA . GLY D 1 133 ? 13.165 26.552 40.878 1.00 65.38 156 GLY D CA 1
ATOM 4635 C C . GLY D 1 133 ? 11.968 27.251 40.282 1.00 69.58 156 GLY D C 1
ATOM 4636 O O . GLY D 1 133 ? 11.906 27.421 39.049 1.00 71.57 156 GLY D O 1
ATOM 4637 N N . VAL D 1 134 ? 11.053 27.739 41.152 1.00 62.98 157 VAL D N 1
ATOM 4638 C CA . VAL D 1 134 ? 9.893 28.508 40.686 1.00 62.35 157 VAL D CA 1
ATOM 4639 C C . VAL D 1 134 ? 10.006 29.943 41.280 1.00 66.87 157 VAL D C 1
ATOM 4640 O O . VAL D 1 134 ? 8.996 30.606 41.534 1.00 67.81 157 VAL D O 1
ATOM 4644 N N . GLY D 1 135 ? 11.252 30.407 41.436 1.00 62.22 158 GLY D N 1
ATOM 4645 C CA . GLY D 1 135 ? 11.584 31.748 41.909 1.00 59.84 158 GLY D CA 1
ATOM 4646 C C . GLY D 1 135 ? 11.095 32.766 40.909 1.00 61.25 158 GLY D C 1
ATOM 4647 O O . GLY D 1 135 ? 11.287 32.571 39.714 1.00 60.44 158 GLY D O 1
ATOM 4648 N N . SER D 1 136 ? 10.428 33.840 41.397 1.00 55.78 159 SER D N 1
ATOM 4649 C CA . SER D 1 136 ? 9.828 34.891 40.577 1.00 52.61 159 SER D CA 1
ATOM 4650 C C . SER D 1 136 ? 10.159 36.279 41.111 1.00 55.01 159 SER D C 1
ATOM 4651 O O . SER D 1 136 ? 10.284 36.471 42.311 1.00 54.18 159 SER D O 1
ATOM 4654 N N . ALA D 1 137 ? 10.278 37.251 40.203 1.00 49.86 160 ALA D N 1
ATOM 4655 C CA . ALA D 1 137 ? 10.585 38.628 40.524 1.00 47.40 160 ALA D CA 1
ATOM 4656 C C . ALA D 1 137 ? 9.813 39.559 39.632 1.00 51.68 160 ALA D C 1
ATOM 4657 O O . ALA D 1 137 ? 9.527 39.246 38.472 1.00 52.42 160 ALA D O 1
ATOM 4659 N N . ASP D 1 138 ? 9.452 40.696 40.210 1.00 47.21 161 ASP D N 1
ATOM 4660 C CA . ASP D 1 138 ? 8.763 41.811 39.595 1.00 47.63 161 ASP D CA 1
ATOM 4661 C C . ASP D 1 138 ? 9.441 43.056 40.140 1.00 48.93 161 ASP D C 1
ATOM 4662 O O . ASP D 1 138 ? 9.252 43.408 41.305 1.00 46.04 161 ASP D O 1
ATOM 4667 N N . ILE D 1 139 ? 10.333 43.648 39.332 1.00 44.69 162 ILE D N 1
ATOM 4668 C CA . ILE D 1 139 ? 11.145 44.779 39.759 1.00 43.25 162 ILE D CA 1
ATOM 4669 C C . ILE D 1 139 ? 11.043 45.921 38.754 1.00 47.46 162 ILE D C 1
ATOM 4670 O O . ILE D 1 139 ? 11.075 45.699 37.540 1.00 45.23 162 ILE D O 1
ATOM 4675 N N . HIS D 1 140 ? 10.819 47.129 39.285 1.00 44.63 163 HIS D N 1
ATOM 4676 C CA . HIS D 1 140 ? 10.872 48.397 38.593 1.00 45.07 163 HIS D CA 1
ATOM 4677 C C . HIS D 1 140 ? 12.163 49.079 39.067 1.00 49.78 163 HIS D C 1
ATOM 4678 O O . HIS D 1 140 ? 12.348 49.298 40.267 1.00 47.69 163 HIS D O 1
ATOM 4685 N N . VAL D 1 141 ? 13.095 49.295 38.153 1.00 48.04 164 VAL D N 1
ATOM 4686 C CA . VAL D 1 141 ? 14.438 49.759 38.478 1.00 46.74 164 VAL D CA 1
ATOM 4687 C C . VAL D 1 141 ? 14.953 50.779 37.462 1.00 52.27 164 VAL D C 1
ATOM 4688 O O . VAL D 1 141 ? 14.648 50.726 36.258 1.00 53.07 164 VAL D O 1
ATOM 4692 N N . VAL D 1 142 ? 15.793 51.672 37.979 1.00 48.54 165 VAL D N 1
ATOM 4693 C CA . VAL D 1 142 ? 16.605 52.639 37.265 1.00 48.92 165 VAL D CA 1
ATOM 4694 C C . VAL D 1 142 ? 18.043 52.324 37.710 1.00 52.79 165 VAL D C 1
ATOM 4695 O O . VAL D 1 142 ? 18.354 52.513 38.890 1.00 52.11 165 VAL D O 1
ATOM 4699 N N . CYS D 1 143 ? 18.904 51.804 36.814 1.00 49.53 166 CYS D N 1
ATOM 4700 C CA . CYS D 1 143 ? 20.276 51.425 37.202 1.00 50.98 166 CYS D CA 1
ATOM 4701 C C . CYS D 1 143 ? 21.271 51.617 36.049 1.00 57.06 166 CYS D C 1
ATOM 4702 O O . CYS D 1 143 ? 20.859 51.807 34.910 1.00 57.45 166 CYS D O 1
ATOM 4705 N N . ASP D 1 144 ? 22.586 51.520 36.349 1.00 55.75 167 ASP D N 1
ATOM 4706 C CA . ASP D 1 144 ? 23.647 51.536 35.329 1.00 58.07 167 ASP D CA 1
ATOM 4707 C C . ASP D 1 144 ? 23.806 50.186 34.673 1.00 59.93 167 ASP D C 1
ATOM 4708 O O . ASP D 1 144 ? 23.944 50.101 33.445 1.00 60.40 167 ASP D O 1
ATOM 4713 N N . TYR D 1 145 ? 23.876 49.134 35.514 1.00 53.92 168 TYR D N 1
ATOM 4714 C CA . TYR D 1 145 ? 24.071 47.781 35.042 1.00 54.76 168 TYR D CA 1
ATOM 4715 C C . TYR D 1 145 ? 23.027 46.876 35.685 1.00 57.08 168 TYR D C 1
ATOM 4716 O O . TYR D 1 145 ? 22.777 46.966 36.891 1.00 55.13 168 TYR D O 1
ATOM 4725 N N . LEU D 1 146 ? 22.400 46.032 34.871 1.00 54.94 169 LEU D N 1
ATOM 4726 C CA . LEU D 1 146 ? 21.385 45.072 35.304 1.00 55.08 169 LEU D CA 1
ATOM 4727 C C . LEU D 1 146 ? 21.760 43.696 34.766 1.00 60.88 169 LEU D C 1
ATOM 4728 O O . LEU D 1 146 ? 21.998 43.537 33.561 1.00 59.36 169 LEU D O 1
ATOM 4733 N N . SER D 1 147 ? 21.845 42.722 35.660 1.00 56.31 170 SER D N 1
ATOM 4734 C CA . SER D 1 147 ? 22.170 41.336 35.323 1.00 57.45 170 SER D CA 1
ATOM 4735 C C . SER D 1 147 ? 21.047 40.455 35.790 1.00 58.11 170 SER D C 1
ATOM 4736 O O . SER D 1 147 ? 20.684 40.538 36.964 1.00 54.80 170 SER D O 1
ATOM 4739 N N . ALA D 1 148 ? 20.450 39.665 34.897 1.00 54.84 171 ALA D N 1
ATOM 4740 C CA . ALA D 1 148 ? 19.353 38.775 35.261 1.00 53.67 171 ALA D CA 1
ATOM 4741 C C . ALA D 1 148 ? 19.523 37.438 34.608 1.00 61.66 171 ALA D C 1
ATOM 4742 O O . ALA D 1 148 ? 19.686 37.362 33.384 1.00 59.82 171 ALA D O 1
ATOM 4744 N N . GLN D 1 149 ? 19.524 36.375 35.443 1.00 61.88 172 GLN D N 1
ATOM 4745 C CA . GLN D 1 149 ? 19.606 35.004 34.961 1.00 65.35 172 GLN D CA 1
ATOM 4746 C C . GLN D 1 149 ? 18.323 34.264 35.380 1.00 68.54 172 GLN D C 1
ATOM 4747 O O . GLN D 1 149 ? 18.068 34.059 36.565 1.00 62.38 172 GLN D O 1
ATOM 4761 N N . GLY D 1 151 ? 16.905 31.032 35.409 1.00 74.58 174 GLY D N 1
ATOM 4762 C CA . GLY D 1 151 ? 17.384 29.660 35.342 1.00 76.97 174 GLY D CA 1
ATOM 4763 C C . GLY D 1 151 ? 16.438 28.563 35.775 1.00 82.18 174 GLY D C 1
ATOM 4764 O O . GLY D 1 151 ? 16.841 27.392 35.830 1.00 86.07 174 GLY D O 1
ATOM 4765 N N . GLY D 1 152 ? 15.193 28.921 36.060 1.00 73.91 175 GLY D N 1
ATOM 4766 C CA . GLY D 1 152 ? 14.204 27.935 36.479 1.00 72.11 175 GLY D CA 1
ATOM 4767 C C . GLY D 1 152 ? 12.897 28.045 35.733 1.00 73.21 175 GLY D C 1
ATOM 4768 O O . GLY D 1 152 ? 12.870 28.299 34.533 1.00 73.46 175 GLY D O 1
ATOM 4769 N N . VAL D 1 153 ? 11.811 27.869 36.464 1.00 69.91 176 VAL D N 1
ATOM 4770 C CA . VAL D 1 153 ? 10.414 27.932 36.026 1.00 70.79 176 VAL D CA 1
ATOM 4771 C C . VAL D 1 153 ? 9.813 29.183 36.720 1.00 76.30 176 VAL D C 1
ATOM 4772 O O . VAL D 1 153 ? 10.488 29.821 37.560 1.00 76.33 176 VAL D O 1
ATOM 4776 N N . GLY D 1 154 ? 8.605 29.590 36.362 1.00 72.57 177 GLY D N 1
ATOM 4777 C CA . GLY D 1 154 ? 8.082 30.801 37.014 1.00 70.30 177 GLY D CA 1
ATOM 4778 C C . GLY D 1 154 ? 8.240 31.982 36.080 1.00 71.53 177 GLY D C 1
ATOM 4779 O O . GLY D 1 154 ? 8.027 31.797 34.875 1.00 71.45 177 GLY D O 1
ATOM 4780 N N . SER D 1 155 ? 8.616 33.193 36.585 1.00 63.48 178 SER D N 1
ATOM 4781 C CA . SER D 1 155 ? 8.718 34.347 35.669 1.00 62.89 178 SER D CA 1
ATOM 4782 C C . SER D 1 155 ? 9.459 35.572 36.261 1.00 60.41 178 SER D C 1
ATOM 4783 O O . SER D 1 155 ? 9.392 35.806 37.468 1.00 56.10 178 SER D O 1
ATOM 4786 N N . VAL D 1 156 ? 10.159 36.354 35.383 1.00 55.89 179 VAL D N 1
ATOM 4787 C CA . VAL D 1 156 ? 10.839 37.592 35.797 1.00 54.23 179 VAL D CA 1
ATOM 4788 C C . VAL D 1 156 ? 10.276 38.730 34.958 1.00 55.89 179 VAL D C 1
ATOM 4789 O O . VAL D 1 156 ? 10.202 38.616 33.738 1.00 55.99 179 VAL D O 1
ATOM 4793 N N . THR D 1 157 ? 9.776 39.784 35.646 1.00 51.23 180 THR D N 1
ATOM 4794 C CA . THR D 1 157 ? 9.227 40.988 35.014 1.00 50.70 180 THR D CA 1
ATOM 4795 C C . THR D 1 157 ? 10.113 42.172 35.409 1.00 52.11 180 THR D C 1
ATOM 4796 O O . THR D 1 157 ? 10.294 42.447 36.602 1.00 50.91 180 THR D O 1
ATOM 4800 N N . LEU D 1 158 ? 10.713 42.817 34.409 1.00 48.01 181 LEU D N 1
ATOM 4801 C CA . LEU D 1 158 ? 11.589 43.969 34.632 1.00 46.56 181 LEU D CA 1
ATOM 4802 C C . LEU D 1 158 ? 11.079 45.179 33.866 1.00 50.82 181 LEU D C 1
ATOM 4803 O O . LEU D 1 158 ? 10.757 45.096 32.680 1.00 51.61 181 LEU D O 1
ATOM 4808 N N . SER D 1 159 ? 10.996 46.320 34.560 1.00 50.22 182 SER D N 1
ATOM 4809 C CA . SER D 1 159 ? 10.587 47.585 33.968 1.00 50.69 182 SER D CA 1
ATOM 4810 C C . SER D 1 159 ? 11.466 48.705 34.503 1.00 52.29 182 SER D C 1
ATOM 4811 O O . SER D 1 159 ? 12.174 48.521 35.493 1.00 47.97 182 SER D O 1
ATOM 4814 N N . GLY D 1 160 ? 11.451 49.825 33.778 1.00 51.48 183 GLY D N 1
ATOM 4815 C CA . GLY D 1 160 ? 12.253 50.997 34.071 1.00 50.12 183 GLY D CA 1
ATOM 4816 C C . GLY D 1 160 ? 13.332 51.180 33.029 1.00 53.82 183 GLY D C 1
ATOM 4817 O O . GLY D 1 160 ? 13.069 51.078 31.829 1.00 53.75 183 GLY D O 1
ATOM 4818 N N . SER D 1 161 ? 14.558 51.450 33.478 1.00 50.95 184 SER D N 1
ATOM 4819 C CA . SER D 1 161 ? 15.681 51.759 32.584 1.00 51.35 184 SER D CA 1
ATOM 4820 C C . SER D 1 161 ? 16.991 51.209 33.139 1.00 53.52 184 SER D C 1
ATOM 4821 O O . SER D 1 161 ? 17.231 51.303 34.339 1.00 52.08 184 SER D O 1
ATOM 4824 N N . ALA D 1 162 ? 17.844 50.669 32.262 1.00 48.54 185 ALA D N 1
ATOM 4825 C CA . ALA D 1 162 ? 19.145 50.101 32.617 1.00 48.42 185 ALA D CA 1
ATOM 4826 C C . ALA D 1 162 ? 20.176 50.531 31.572 1.00 55.14 185 ALA D C 1
ATOM 4827 O O . ALA D 1 162 ? 19.936 50.310 30.390 1.00 58.48 185 ALA D O 1
ATOM 4829 N N . GLY D 1 163 ? 21.286 51.150 31.993 1.00 51.39 186 GLY D N 1
ATOM 4830 C CA . GLY D 1 163 ? 22.339 51.611 31.088 1.00 53.58 186 GLY D CA 1
ATOM 4831 C C . GLY D 1 163 ? 22.860 50.481 30.213 1.00 62.90 186 GLY D C 1
ATOM 4832 O O . GLY D 1 163 ? 23.107 50.656 29.016 1.00 63.45 186 GLY D O 1
ATOM 4833 N N . ARG D 1 164 ? 23.025 49.315 30.847 1.00 60.46 187 ARG D N 1
ATOM 4834 C CA . ARG D 1 164 ? 23.412 48.025 30.297 1.00 62.68 187 ARG D CA 1
ATOM 4835 C C . ARG D 1 164 ? 22.592 46.916 30.952 1.00 62.63 187 ARG D C 1
ATOM 4836 O O . ARG D 1 164 ? 22.343 47.010 32.156 1.00 59.46 187 ARG D O 1
ATOM 4844 N N . ALA D 1 165 ? 22.166 45.889 30.186 1.00 59.41 188 ALA D N 1
ATOM 4845 C CA . ALA D 1 165 ? 21.442 44.738 30.760 1.00 57.61 188 ALA D CA 1
ATOM 4846 C C . ALA D 1 165 ? 21.912 43.457 30.131 1.00 65.26 188 ALA D C 1
ATOM 4847 O O . ALA D 1 165 ? 21.929 43.328 28.903 1.00 67.02 188 ALA D O 1
ATOM 4849 N N . ASP D 1 166 ? 22.342 42.522 30.986 1.00 63.68 189 ASP D N 1
ATOM 4850 C CA . ASP D 1 166 ? 22.775 41.179 30.599 1.00 66.09 189 ASP D CA 1
ATOM 4851 C C . ASP D 1 166 ? 21.706 40.254 31.088 1.00 67.83 189 ASP D C 1
ATOM 4852 O O . ASP D 1 166 ? 21.559 40.097 32.292 1.00 64.38 189 ASP D O 1
ATOM 4857 N N . ILE D 1 167 ? 20.859 39.771 30.179 1.00 66.36 190 ILE D N 1
ATOM 4858 C CA . ILE D 1 167 ? 19.722 38.931 30.539 1.00 66.68 190 ILE D CA 1
ATOM 4859 C C . ILE D 1 167 ? 19.845 37.589 29.848 1.00 75.72 190 ILE D C 1
ATOM 4860 O O . ILE D 1 167 ? 20.089 37.537 28.639 1.00 79.74 190 ILE D O 1
ATOM 4865 N N . SER D 1 168 ? 19.688 36.504 30.612 1.00 73.47 191 SER D N 1
ATOM 4866 C CA . SER D 1 168 ? 19.739 35.171 30.039 1.00 75.90 191 SER D CA 1
ATOM 4867 C C . SER D 1 168 ? 18.535 34.386 30.488 1.00 81.62 191 SER D C 1
ATOM 4868 O O . SER D 1 168 ? 18.081 34.549 31.632 1.00 78.48 191 SER D O 1
ATOM 4871 N N . LYS D 1 169 ? 17.985 33.588 29.559 1.00 82.04 192 LYS D N 1
ATOM 4872 C CA . LYS D 1 169 ? 16.872 32.671 29.802 1.00 83.02 192 LYS D CA 1
ATOM 4873 C C . LYS D 1 169 ? 17.361 31.271 29.450 1.00 89.76 192 LYS D C 1
ATOM 4874 O O . LYS D 1 169 ? 17.505 30.960 28.267 1.00 91.49 192 LYS D O 1
ATOM 4880 N N . GLY D 1 170 ? 17.724 30.505 30.473 1.00 86.97 193 GLY D N 1
ATOM 4881 C CA . GLY D 1 170 ? 18.203 29.129 30.356 1.00 90.69 193 GLY D CA 1
ATOM 4882 C C . GLY D 1 170 ? 17.093 28.149 30.667 1.00 96.79 193 GLY D C 1
ATOM 4883 O O . GLY D 1 170 ? 17.104 27.005 30.197 1.00 101.12 193 GLY D O 1
ATOM 4884 N N . GLY D 1 171 ? 16.145 28.625 31.468 1.00 90.63 194 GLY D N 1
ATOM 4885 C CA . GLY D 1 171 ? 14.948 27.903 31.863 1.00 90.32 194 GLY D CA 1
ATOM 4886 C C . GLY D 1 171 ? 13.728 28.412 31.123 1.00 93.22 194 GLY D C 1
ATOM 4887 O O . GLY D 1 171 ? 13.799 29.392 30.375 1.00 92.77 194 GLY D O 1
ATOM 4888 N N . ILE D 1 172 ? 12.602 27.739 31.325 1.00 88.89 195 ILE D N 1
ATOM 4889 C CA . ILE D 1 172 ? 11.324 28.054 30.687 1.00 88.22 195 ILE D CA 1
ATOM 4890 C C . ILE D 1 172 ? 10.564 29.069 31.560 1.00 88.20 195 ILE D C 1
ATOM 4891 O O . ILE D 1 172 ? 11.137 29.655 32.503 1.00 84.74 195 ILE D O 1
ATOM 4896 N N . GLY D 1 173 ? 9.282 29.257 31.263 1.00 85.12 196 GLY D N 1
ATOM 4897 C CA . GLY D 1 173 ? 8.459 30.166 32.057 1.00 83.28 196 GLY D CA 1
ATOM 4898 C C . GLY D 1 173 ? 8.245 31.469 31.329 1.00 84.72 196 GLY D C 1
ATOM 4899 O O . GLY D 1 173 ? 7.643 31.464 30.244 1.00 88.93 196 GLY D O 1
ATOM 4900 N N . GLY D 1 174 ? 8.790 32.551 31.875 1.00 72.03 197 GLY D N 1
ATOM 4901 C CA . GLY D 1 174 ? 8.641 33.853 31.245 1.00 70.45 197 GLY D CA 1
ATOM 4902 C C . GLY D 1 174 ? 9.585 34.956 31.678 1.00 68.84 197 GLY D C 1
ATOM 4903 O O . GLY D 1 174 ? 9.902 35.085 32.862 1.00 64.17 197 GLY D O 1
ATOM 4904 N N . VAL D 1 175 ? 10.065 35.753 30.705 1.00 65.83 198 VAL D N 1
ATOM 4905 C CA . VAL D 1 175 ? 10.898 36.922 31.020 1.00 64.21 198 VAL D CA 1
ATOM 4906 C C . VAL D 1 175 ? 10.249 38.099 30.304 1.00 63.95 198 VAL D C 1
ATOM 4907 O O . VAL D 1 175 ? 10.198 38.094 29.083 1.00 64.93 198 VAL D O 1
ATOM 4911 N N . ASN D 1 176 ? 9.676 39.062 31.056 1.00 55.94 199 ASN D N 1
ATOM 4912 C CA . ASN D 1 176 ? 8.998 40.200 30.444 1.00 55.79 199 ASN D CA 1
ATOM 4913 C C . ASN D 1 176 ? 9.817 41.474 30.707 1.00 57.04 199 ASN D C 1
ATOM 4914 O O . ASN D 1 176 ? 9.916 41.945 31.842 1.00 54.22 199 ASN D O 1
ATOM 4919 N N . THR D 1 177 ? 10.429 42.005 29.634 1.00 55.59 200 THR D N 1
ATOM 4920 C CA . THR D 1 177 ? 11.239 43.237 29.640 1.00 54.00 200 THR D CA 1
ATOM 4921 C C . THR D 1 177 ? 10.587 44.242 28.707 1.00 58.02 200 THR D C 1
ATOM 4922 O O . THR D 1 177 ? 11.269 45.163 28.256 1.00 59.30 200 THR D O 1
ATOM 4926 N N . ASP D 1 178 ? 9.255 44.116 28.465 1.00 56.86 201 ASP D N 1
ATOM 4927 C CA . ASP D 1 178 ? 8.534 44.979 27.515 1.00 62.06 201 ASP D CA 1
ATOM 4928 C C . ASP D 1 178 ? 8.619 46.448 27.877 1.00 66.52 201 ASP D C 1
ATOM 4929 O O . ASP D 1 178 ? 8.674 47.290 26.967 1.00 69.60 201 ASP D O 1
ATOM 4934 N N . ASN D 1 179 ? 8.645 46.763 29.181 1.00 60.11 202 ASN D N 1
ATOM 4935 C CA . ASN D 1 179 ? 8.700 48.142 29.647 1.00 59.29 202 ASN D CA 1
ATOM 4936 C C . ASN D 1 179 ? 10.069 48.438 30.288 1.00 60.51 202 ASN D C 1
ATOM 4937 O O . ASN D 1 179 ? 10.176 49.330 31.129 1.00 58.40 202 ASN D O 1
ATOM 4942 N N . LEU D 1 180 ? 11.125 47.727 29.830 1.00 56.50 203 LEU D N 1
ATOM 4943 C CA . LEU D 1 180 ? 12.496 47.986 30.279 1.00 53.59 203 LEU D CA 1
ATOM 4944 C C . LEU D 1 180 ? 13.303 48.615 29.127 1.00 58.08 203 LEU D C 1
ATOM 4945 O O . LEU D 1 180 ? 13.400 48.011 28.066 1.00 58.54 203 LEU D O 1
ATOM 4950 N N . LYS D 1 181 ? 13.898 49.798 29.339 1.00 52.66 204 LYS D N 1
ATOM 4951 C CA . LYS D 1 181 ? 14.749 50.443 28.329 1.00 52.47 204 LYS D CA 1
ATOM 4952 C C . LYS D 1 181 ? 16.203 50.071 28.641 1.00 56.35 204 LYS D C 1
ATOM 4953 O O . LYS D 1 181 ? 16.575 50.070 29.804 1.00 53.73 204 LYS D O 1
ATOM 4959 N N . ILE D 1 182 ? 16.982 49.628 27.647 1.00 55.11 205 ILE D N 1
ATOM 4960 C CA . ILE D 1 182 ? 18.378 49.178 27.811 1.00 55.19 205 ILE D CA 1
ATOM 4961 C C . ILE D 1 182 ? 19.271 49.956 26.848 1.00 60.59 205 ILE D C 1
ATOM 4962 O O . ILE D 1 182 ? 18.976 49.959 25.652 1.00 61.52 205 ILE D O 1
ATOM 4967 N N . GLY D 1 183 ? 20.360 50.559 27.350 1.00 56.22 206 GLY D N 1
ATOM 4968 C CA . GLY D 1 183 ? 21.310 51.319 26.535 1.00 59.35 206 GLY D CA 1
ATOM 4969 C C . GLY D 1 183 ? 22.107 50.505 25.522 1.00 67.80 206 GLY D C 1
ATOM 4970 O O . GLY D 1 183 ? 22.519 49.368 25.800 1.00 67.41 206 GLY D O 1
#

Solvent-accessible surface area: 30979 Å² total

Secondary structure (DSSP, 8-state):
-EEE-----SEEEE-SEEEEEEEE-SS-EEEEES-HHHHHTEEEEEETTEEEEEE---EEEEEEES---EEEE-SEEEEEE-S-EE-SEEEEEE-SEEEEEEEEEE-SEEEEEE-SEEEEEEEEEEEEEEE---EEEEEEEEEEEEEEEE--SEEEEEEEEEEE-/-EEE-----SEEEE-SEEEEEEEE-SS-EEEEES-HHHHHTEEEEEETTEEEEEES---EEEEEEES---EEEE-SEEEEEE-S-EE-SEEEEEE-SEEEEEEEEEE-SEEEEEE-SEEEEEEEEEEEEEEE---EEEEEEEEEEEEEEEE--SEEEEEEEEEEE-/-EEEEE-----SEEEE-SEEEEEEEE-SS-EEEEEE-HHHHHTEEEEEETTEEEEEE----EEEEEEES---EEEESSEEEEEE-S-EE-SEEEEEESSEEEEEEEEEE-SEEEEEE-SEEEEEEEEEEEEEEE---EEEEEEEEEEEEEEE---SEEEEEEEEEEE-/-EEEEE-----SEEEEEEEEEEEEEE-SS-EEEEEE-HHHHHTEEEEEETTEEEEEESS--------EEEEEEES---EEEEEEEEEEEE-S-EE-SEEEEEEEEEEEEEEEEEE-SEEEEEE-TT-EEEEEEEEEEEEE---SSEEEEEEEEEEEEE---SSSEEEEEEEEE-

Foldseek 3Di:
DDWDDADAAQEEEEQEAEAEEEDEDCDWTKDKDDDPVVVVQWDWHADPRYTYTYGVVHMYMYTYHNHHAEYAQNHYYEHDYQDAEEYEHHEYEHQEAYEYYANHYEYAEYHYEDNEHYEYAHEYDYAEYEYEDYAYEYEYAHEYCYYHYYYNYHDYYHCPRYHHD/DDWDDADAAQEEAEQEAEAEEEDEDCDWTKDKDDDPVVVVQWDWHADPRYTYTYGPPDYMYMYTYHNHHAEYAQNHYYEHEYQDAAEYEAHEYHHQEAYEYYANHYEYAEYHYEDNEHYEYAHEYDYAEYEYEDYAYEYEYAHEYCYYHYYYHYHDYYHCVRYYHD/DDKDWDDADAAQEEEEQAEEEEEEDEDCDWTKMKDDDPVQVVQWDWHADPRYTYTYGVVPHMYMYTYHNHHAEYAYNHYYEYEYQDAAEYEHYEYHYQEEYEYYANHYEYAEYHYENNEHYEYAHEYDYAEYEYEDYAYEYEYAYEYAAYHYYYHYHDYYHCVRYHYD/DDKDWDDADAAQAEADDAAEEEEEDEDQDWTKMKDDDPVQVVQWDWYADPRYIYTDGVDDDDDDADGMYMYTYHNHHAEYHYAYHYEYEYQDAEEYEHHEYAFHHLYEYEANHYEYAEYHYHYAAQGEYAHEYDYAEYEYEDYAHEYAYAHEYQAYHYYYHYDHYYHCPRYHYD

Sequence (673 aa):
SEVRKVDAFSSIEITSVGTIHFTQSDTYSFRIEGREKYVKNTETTVKDGRLLLIGFKDGVTIWISAPDLKEVEFTGVGEFNCEKPLKLDEVSFEVKGVGEVNVADLTCNVLKVALRGVGSADIHVVCDYLSAQGGVGSVTLSGSAGRADISKGGIGGVNTDNLKIGSEVRKVDAFSSIEITSVGTIHFTQSDTYSFRIEGREKYVKNTETTVKDGRLLIGFKDKGVTIWISAPDLKEVEFTGVGEFNCEKPLKLDEVSFEVKGVGEVNVADLTCNVLKVALRGVGSADIHVVCDYLSAQGGVGSVTLSGSSAGRADISKGGIGGVNTDNLKIGKESEVRKVDAFSSIEITSVGTIHFTQSDTYSFRIEGREKYVKNTETTVKDGRLLIGFKDDGVTIWISAPDLKEVEFTGVGEFNCEKPLKLDEVSFEVKGVGEVNVADLTCNVLKVALRGVGSADIHVVCDYLSAQGGVGSVTLSGSAGRADISKGGIGGVNTDNLKIGKESEVRKVDAFSSIEITSVGTIHFTQSDTYSFRIEGREKYVKNTETTVKDGRLLIGFKDKKNKSKDGVTIWISAPDLKEVEFTGVGEFNCEKPLKLDEVSFEVKGVGEVNVADLTCNVLKVALRGVGSADIHVVCDYLSAQGGVGSVTLSGSAGRADISKGGIGGVNTDNLKIG

Radius of gyration: 29.56 Å; Cα contacts (8 Å, |Δi|>4): 2164; chains: 4; bounding box: 62×88×78 Å

Nearest PDB structures (foldseek):
  4ygu-assembly2_B  TM=1.006E+00  e=3.515E-31  Bacteroides eggerthii DSM 20697
  4ygu-assembly1_A  TM=9.995E-01  e=2.471E-30  Bacteroides eggerthii DSM 20697
  4ygu-assembly3_C  TM=9.961E-01  e=3.152E-29  Bacteroides eggerthii DSM 20697
  4ygu-assembly4_D  TM=9.874E-01  e=7.489E-25  Bacteroides eggerthii DSM 20697
  3lyc-assembly8_P  TM=8.736E-01  e=1.546E-05  Parabacteroides distasonis ATCC 8503

B-factor: mean 64.63, std 19.53, range [10.5, 180.24]